Protein AF-0000000072265854 (afdb_homodimer)

Organism: Cereibacter sphaeroides (strain ATCC 17023 / DSM 158 / JCM 6121 / CCUG 31486 / LMG 2827 / NBRC 12203 / NCIMB 8253 / ATH 2.4.1.) (NCBI:txid272943)

Nearest PDB structures (foldseek):
  7tmg-assembly1_B  TM=9.069E-01  e=8.189E-15  Klebsiella pneumoniae subsp. pneumoniae HS11286
  7tmf-assembly1_A  TM=9.283E-01  e=2.228E-14  Klebsiella pneumoniae subsp. pneumoniae HS11286
  3bm1-assembly1_B  TM=9.092E-01  e=1.099E-14  Escherichia coli K-12
  3bm1-assembly1_A  TM=9.053E-01  e=1.475E-14  Escherichia coli K-12
  8dil-assembly2_C  TM=8.843E-01  e=2.087E-13  Salmonella enterica subsp. enterica serovar Typhimurium str. SL1344

Solvent-accessible surface area (backbone atoms only — not comparable to full-atom values): 19994 Å² total; per-residue (Å²): 128,67,64,56,35,64,72,39,36,50,50,46,64,61,56,70,70,28,58,52,92,47,36,38,81,66,55,76,50,71,79,66,38,46,64,27,54,47,23,13,62,54,45,77,51,82,86,71,63,66,30,46,38,36,36,37,38,33,50,56,21,19,61,59,48,17,51,48,35,44,54,50,24,61,75,67,64,51,56,67,67,61,29,49,52,44,18,44,64,29,62,61,41,61,29,33,40,34,38,31,30,38,63,58,94,52,97,84,48,59,59,67,61,35,48,21,29,31,19,23,26,50,45,32,32,44,51,25,35,39,22,59,20,32,24,27,23,85,42,68,64,69,54,54,71,33,64,68,48,34,37,77,69,67,63,48,55,90,78,37,47,61,68,29,36,35,30,42,15,27,63,73,63,83,64,75,89,68,95,70,77,59,55,71,84,40,43,44,80,35,58,95,129,66,64,56,36,65,70,41,36,50,49,46,64,62,57,68,69,29,59,52,90,46,35,37,82,67,54,77,50,71,77,67,39,46,64,25,54,48,22,13,63,53,45,76,50,82,87,70,65,65,30,47,39,39,37,38,37,32,50,56,21,19,62,60,49,16,51,48,35,43,53,49,24,58,77,66,65,51,55,70,68,62,29,49,52,42,18,42,64,30,62,61,41,62,29,32,39,33,37,32,27,38,62,57,94,52,96,82,48,58,58,68,59,35,49,23,29,32,19,23,26,52,45,33,33,44,51,26,35,39,22,58,19,32,24,27,21,83,42,68,64,70,54,55,71,34,66,68,50,34,37,76,70,67,64,46,55,91,77,38,47,59,67,30,36,35,30,40,14,29,64,72,62,83,64,74,90,68,93,68,76,60,57,69,84,38,44,45,80,36,60,95

Sequence (384 aa):
MPDPKPEVLDFLLSRRSRPAKTLALPVPDRAALAPILTAALRTPDHGKLEPWRLIVLEAGAMPRLAALADARAEALALDPDKSAKGRAQFAQSHLAVVVVARPEPSDKVPEIEQILSAGAVCLSLLNAAQAAGWGANWLTGWPAYDRGFLREGLGLAETEFVAGIVHIGSETVAPPERPRPDVASLTTWVSEMPDPKPEVLDFLLSRRSRPAKTLALPVPDRAALAPILTAALRTPDHGKLEPWRLIVLEAGAMPRLAALADARAEALALDPDKSAKGRAQFAQSHLAVVVVARPEPSDKVPEIEQILSAGAVCLSLLNAAQAAGWGANWLTGWPAYDRGFLREGLGLAETEFVAGIVHIGSETVAPPERPRPDVASLTTWVSE

Secondary structure (DSSP, 8-state):
-----HHHHHHHHT-----GGGEES----HHHHHHHHHHHH-S--GGG---EEEEEEEGGGHHHHHHHHHHHHHHTT--HHHHHHHHHHHHT-SEEEEEEE-PPP-SSS-HHHHHHHHHHHHHHHHHHHHHTT-EEEEE--GGGG-HHHIIIII---TT-EEEEEEEEEEE-SPPPP-PPP-TTTTEEEE--/-----HHHHHHHHT-----GGGEES----HHHHHHHHHHHH-S--GGG---EEEEEEEGGGHHHHHHHHHHHHHHTT--HHHHHHHHHHHHT-SEEEEEEE-----SSS-HHHHHHHHHHHHHHHHHHHHHTT-EEEEE--GGGG-HHHIIIII---TT-EEEEEEEEEEE-SPPPP-PPP-TTTTEEEE--

Foldseek 3Di:
DDDDDVVVVVLVVPDDAQDQLQFDDDFDDPVLCVVLLVQLQVFDDVPPPSQKDKDKDAQVLLQVLLVVLLVVCVVVVHDPVLSVVRSCSSVSFHIKMWIKGHFDDDPVDDSVRSLVRSVSSVVSSCSSLVVSPKHKHWDQGPLQVDPSSCCPRVNDDPRMGTSTIMGIHHGDDDDDDDDDDDVVVVDDDDDD/DDDDDVVVVVLVVPDDAQDLLQFDDDFDDPVLCVVLLVQLQVFDDVPPPSQKDKDKDAQVLLQVLLVVLLVVCVVVVPDPVLSCVRSCSSVSFHIKMWIKGHFDDDPVDDSVRSLVRSVSSVVSSCSSLVVSPKHKHWDQGVLQVDPSSCCPRVNDDPRMGTSTIMGIHHGRDDDDDDDDDDVVVVDDDDDD

Structure (mmCIF, N/CA/C/O backbone):
data_AF-0000000072265854-model_v1
#
loop_
_entity.id
_entity.type
_entity.pdbx_description
1 polymer 'Putative NAD(P)H nitroreductase'
#
loop_
_atom_site.group_PDB
_atom_site.id
_atom_site.type_symbol
_atom_site.label_atom_id
_atom_site.label_alt_id
_atom_site.label_comp_id
_atom_site.label_asym_id
_atom_site.label_entity_id
_atom_site.label_seq_id
_atom_site.pdbx_PDB_ins_code
_atom_site.Cartn_x
_atom_site.Cartn_y
_atom_site.Cartn_z
_atom_site.occupancy
_atom_site.B_iso_or_equiv
_atom_site.auth_seq_id
_atom_site.auth_comp_id
_atom_site.auth_asym_id
_atom_site.auth_atom_id
_atom_site.pdbx_PDB_model_num
ATOM 1 N N . MET A 1 1 ? 18.5 17.391 11.836 1 77.62 1 MET A N 1
ATOM 2 C CA . MET A 1 1 ? 18.594 17.406 10.383 1 77.62 1 MET A CA 1
ATOM 3 C C . MET A 1 1 ? 18.188 16.062 9.797 1 77.62 1 MET A C 1
ATOM 5 O O . MET A 1 1 ? 18.375 15.023 10.43 1 77.62 1 MET A O 1
ATOM 9 N N . PRO A 1 2 ? 17.469 16.156 8.539 1 86.5 2 PRO A N 1
ATOM 10 C CA . PRO A 1 2 ? 17.156 14.859 7.93 1 86.5 2 PRO A CA 1
ATOM 11 C C . PRO A 1 2 ? 18.391 13.992 7.707 1 86.5 2 PRO A C 1
ATOM 13 O O . PRO A 1 2 ? 19.484 14.516 7.52 1 86.5 2 PRO A O 1
ATOM 16 N N . ASP A 1 3 ? 18.281 12.742 7.969 1 89.81 3 ASP A N 1
ATOM 17 C CA . ASP A 1 3 ? 19.312 11.75 7.688 1 89.81 3 ASP A CA 1
ATOM 18 C C . ASP A 1 3 ? 18.906 10.852 6.52 1 89.81 3 ASP A C 1
ATOM 20 O O . ASP A 1 3 ? 18.469 9.719 6.723 1 89.81 3 ASP A O 1
ATOM 24 N N . PRO A 1 4 ? 19.141 11.398 5.293 1 95.62 4 PRO A N 1
ATOM 25 C CA . PRO A 1 4 ? 18.641 10.711 4.098 1 95.62 4 PRO A CA 1
ATOM 26 C C . PRO A 1 4 ? 19.375 9.398 3.828 1 95.62 4 PRO A C 1
ATOM 28 O O . PRO A 1 4 ? 20.531 9.234 4.242 1 95.62 4 PRO A O 1
ATOM 31 N N . LYS A 1 5 ? 18.672 8.461 3.309 1 97.44 5 LYS A N 1
ATOM 32 C CA . LYS A 1 5 ? 19.188 7.227 2.723 1 97.44 5 LYS A CA 1
ATOM 33 C C . LYS A 1 5 ? 19.016 7.23 1.205 1 97.44 5 LYS A C 1
ATOM 35 O O . LYS A 1 5 ? 18.141 6.555 0.669 1 97.44 5 LYS A O 1
ATOM 40 N N . PRO A 1 6 ? 19.953 7.859 0.488 1 97.25 6 PRO A N 1
ATOM 41 C CA . PRO A 1 6 ? 19.766 8.094 -0.947 1 97.25 6 PRO A CA 1
ATOM 42 C C . PRO A 1 6 ? 19.609 6.797 -1.737 1 97.25 6 PRO A C 1
ATOM 44 O O . PRO A 1 6 ? 18.891 6.766 -2.74 1 97.25 6 PRO A O 1
ATOM 47 N N . GLU A 1 7 ? 20.297 5.719 -1.229 1 97.31 7 GLU A N 1
ATOM 48 C CA . GLU A 1 7 ? 20.172 4.441 -1.926 1 97.31 7 GLU A CA 1
ATOM 49 C C . GLU A 1 7 ? 18.734 3.922 -1.866 1 97.31 7 GLU A C 1
ATOM 51 O O . GLU A 1 7 ? 18.25 3.305 -2.818 1 97.31 7 GLU A O 1
ATOM 56 N N . VAL A 1 8 ? 18.078 4.172 -0.732 1 98.44 8 VAL A N 1
ATOM 57 C CA . VAL A 1 8 ? 16.688 3.729 -0.563 1 98.44 8 VAL A CA 1
ATOM 58 C C . VAL A 1 8 ? 15.766 4.578 -1.429 1 98.44 8 VAL A C 1
ATOM 60 O O . VAL A 1 8 ? 14.906 4.051 -2.131 1 98.44 8 VAL A O 1
ATOM 63 N N . LEU A 1 9 ? 15.961 5.879 -1.405 1 98.44 9 LEU A N 1
ATOM 64 C CA . LEU A 1 9 ? 15.117 6.758 -2.213 1 98.44 9 LEU A CA 1
ATOM 65 C C . LEU A 1 9 ? 15.297 6.465 -3.699 1 98.44 9 LEU A C 1
ATOM 67 O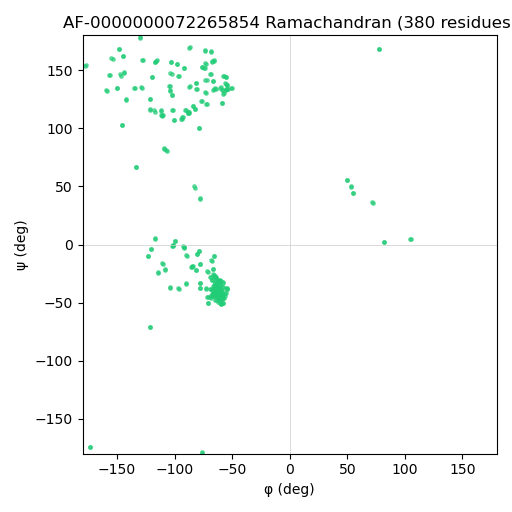 O . LEU A 1 9 ? 14.32 6.441 -4.453 1 98.44 9 LEU A O 1
ATOM 71 N N . ASP A 1 10 ? 16.531 6.191 -4.121 1 98 10 ASP A N 1
ATOM 72 C CA . ASP A 1 10 ? 16.797 5.84 -5.512 1 98 10 ASP A CA 1
ATOM 73 C C . ASP A 1 10 ? 16.078 4.555 -5.906 1 98 10 ASP A C 1
ATOM 75 O O . ASP A 1 10 ? 15.531 4.461 -7.008 1 98 10 ASP A O 1
ATOM 79 N N . PHE A 1 11 ? 16.125 3.631 -5.008 1 98.19 11 PHE A N 1
ATOM 80 C CA . PHE A 1 11 ? 15.414 2.375 -5.223 1 98.19 11 PHE A CA 1
ATOM 81 C C . PHE A 1 11 ? 13.922 2.623 -5.43 1 98.19 11 PHE A C 1
ATOM 83 O O . PHE A 1 11 ? 13.328 2.102 -6.375 1 98.19 11 PHE A O 1
ATOM 90 N N . LEU A 1 12 ? 13.289 3.477 -4.574 1 98.31 12 LEU A N 1
ATOM 91 C CA . LEU A 1 12 ? 11.859 3.764 -4.648 1 98.31 12 LEU A CA 1
ATOM 92 C C . LEU A 1 12 ? 11.523 4.531 -5.922 1 98.31 12 LEU A C 1
ATOM 94 O O . LEU A 1 12 ? 10.461 4.324 -6.516 1 98.31 12 LEU A O 1
ATOM 98 N N . LEU A 1 13 ? 12.43 5.324 -6.41 1 97.62 13 LEU A N 1
ATOM 99 C CA . LEU A 1 13 ? 12.234 6.156 -7.594 1 97.62 13 LEU A CA 1
ATOM 100 C C . LEU A 1 13 ? 12.422 5.336 -8.867 1 97.62 13 LEU A C 1
ATOM 102 O O . LEU A 1 13 ? 12.062 5.789 -9.961 1 97.62 13 LEU A O 1
ATOM 106 N N . SER A 1 14 ? 12.891 4.098 -8.695 1 94.81 14 SER A N 1
ATOM 107 C CA . SER A 1 14 ? 13.156 3.275 -9.875 1 94.81 14 SER A CA 1
ATOM 108 C C . SER A 1 14 ? 12.273 2.033 -9.891 1 94.81 14 SER A C 1
ATOM 110 O O . SER A 1 14 ? 12.445 1.15 -10.734 1 94.81 14 SER A O 1
ATOM 112 N N . ARG A 1 15 ? 11.414 1.959 -9.008 1 91.62 15 ARG A N 1
ATOM 113 C CA . ARG A 1 15 ? 10.555 0.784 -8.891 1 91.62 15 ARG A CA 1
ATOM 114 C C . ARG A 1 15 ? 9.766 0.554 -10.172 1 91.62 15 ARG A C 1
ATOM 116 O O . ARG A 1 15 ? 9.195 1.492 -10.734 1 91.62 15 ARG A O 1
ATOM 123 N N . ARG A 1 16 ? 9.797 -0.679 -10.586 1 93.31 16 ARG A N 1
ATOM 124 C CA . ARG A 1 16 ? 9 -1.15 -11.711 1 93.31 16 ARG A CA 1
ATOM 125 C C . ARG A 1 16 ? 8.586 -2.604 -11.516 1 93.31 16 ARG A C 1
ATOM 127 O O . ARG A 1 16 ? 9.352 -3.41 -10.984 1 93.31 16 ARG A O 1
ATOM 134 N N . SER A 1 17 ? 7.379 -2.848 -12.039 1 95.94 17 SER A N 1
ATOM 135 C CA . SER A 1 17 ? 6.953 -4.242 -12.039 1 95.94 17 SER A CA 1
ATOM 136 C C . SER A 1 17 ? 7.82 -5.086 -12.969 1 95.94 17 SER A C 1
ATOM 138 O O . SER A 1 17 ? 8.18 -4.641 -14.062 1 95.94 17 SER A O 1
ATOM 140 N N . ARG A 1 18 ? 8.227 -6.195 -12.461 1 95.94 18 ARG A N 1
ATOM 141 C CA . ARG A 1 18 ? 8.828 -7.211 -13.32 1 95.94 18 ARG A CA 1
ATOM 142 C C . ARG A 1 18 ? 7.785 -8.219 -13.789 1 95.94 18 ARG A C 1
ATOM 144 O O . ARG A 1 18 ? 7.352 -9.078 -13.016 1 95.94 18 ARG A O 1
ATOM 151 N N . PRO A 1 19 ? 7.422 -8.164 -15.039 1 95.81 19 PRO A N 1
ATOM 152 C CA . PRO A 1 19 ? 6.301 -8.984 -15.5 1 95.81 19 PRO A CA 1
ATOM 153 C C . PRO A 1 19 ? 6.48 -10.469 -15.172 1 95.81 19 PRO A C 1
ATOM 155 O O . PRO A 1 19 ? 7.555 -11.031 -15.406 1 95.81 19 PRO A O 1
ATOM 158 N N . ALA A 1 20 ? 5.414 -11.039 -14.648 1 96.56 20 ALA A N 1
ATOM 159 C CA . ALA A 1 20 ? 5.441 -12.414 -14.156 1 96.56 20 ALA A CA 1
ATOM 160 C C . ALA A 1 20 ? 5.934 -13.367 -15.242 1 96.56 20 ALA A C 1
ATOM 162 O O . ALA A 1 20 ? 6.684 -14.305 -14.953 1 96.56 20 ALA A O 1
ATOM 163 N N . LYS A 1 21 ? 5.547 -13.109 -16.469 1 94.94 21 LYS A N 1
ATOM 164 C CA . LYS A 1 21 ? 5.871 -14.008 -17.578 1 94.94 21 LYS A CA 1
ATOM 165 C C . LYS A 1 21 ? 7.367 -14.008 -17.859 1 94.94 21 LYS A C 1
ATOM 167 O O . LYS A 1 21 ? 7.863 -14.867 -18.594 1 94.94 21 LYS A O 1
ATOM 172 N N . THR A 1 22 ? 8.117 -13.047 -17.328 1 95.94 22 THR A N 1
ATOM 173 C CA . THR A 1 22 ? 9.547 -12.938 -17.562 1 95.94 22 THR A CA 1
ATOM 174 C C . THR A 1 22 ? 10.336 -13.469 -16.375 1 95.94 22 THR A C 1
ATOM 176 O O . THR A 1 22 ? 11.562 -13.414 -16.359 1 95.94 22 THR A O 1
ATOM 179 N N . LEU A 1 23 ? 9.672 -13.93 -15.344 1 97.31 23 LEU A N 1
ATOM 180 C CA . LEU A 1 23 ? 10.344 -14.445 -14.156 1 97.31 23 LEU A CA 1
ATOM 181 C C . LEU A 1 23 ? 10.664 -15.93 -14.312 1 97.31 23 LEU A C 1
ATOM 183 O O . LEU A 1 23 ? 9.859 -16.688 -14.844 1 97.31 23 LEU A O 1
ATOM 187 N N . ALA A 1 24 ? 11.828 -16.266 -13.938 1 97.12 24 ALA A N 1
ATOM 188 C CA . ALA A 1 24 ? 12.32 -17.625 -14.117 1 97.12 24 ALA A CA 1
ATOM 189 C C . ALA A 1 24 ? 12.906 -18.172 -12.82 1 97.12 24 ALA A C 1
ATOM 191 O O . ALA A 1 24 ? 12.844 -17.516 -11.781 1 97.12 24 ALA A O 1
ATOM 192 N N . LEU A 1 25 ? 13.328 -19.422 -12.93 1 97.31 25 LEU A N 1
ATOM 193 C CA . LEU A 1 25 ? 14.086 -20.047 -11.844 1 97.31 25 LEU A CA 1
ATOM 194 C C . LEU A 1 25 ? 15.5 -19.469 -11.773 1 97.31 25 LEU A C 1
ATOM 196 O O . LEU A 1 25 ? 16.031 -19 -12.789 1 97.31 25 LEU A O 1
ATOM 200 N N . PRO A 1 26 ? 16.156 -19.516 -10.609 1 97.81 26 PRO A N 1
ATOM 201 C CA . PRO A 1 26 ? 15.625 -19.969 -9.328 1 97.81 26 PRO A CA 1
ATOM 202 C C . PRO A 1 26 ? 14.664 -18.969 -8.695 1 97.81 26 PRO A C 1
ATOM 204 O O . PRO A 1 26 ? 14.547 -17.828 -9.188 1 97.81 26 PRO A O 1
ATOM 207 N N . VAL A 1 27 ? 13.945 -19.375 -7.703 1 98.5 27 VAL A N 1
ATOM 208 C CA . VAL A 1 27 ? 13.125 -18.547 -6.828 1 98.5 27 VAL A CA 1
ATOM 209 C C . VAL A 1 27 ? 13.672 -18.609 -5.402 1 98.5 27 VAL A C 1
ATOM 211 O O . VAL A 1 27 ? 14.477 -19.484 -5.074 1 98.5 27 VAL A O 1
ATOM 214 N N . PRO A 1 28 ? 13.336 -17.609 -4.637 1 98.56 28 PRO A N 1
ATOM 215 C CA . PRO A 1 28 ? 13.82 -17.719 -3.258 1 98.56 28 PRO A CA 1
ATOM 216 C C . PRO A 1 28 ? 13.289 -18.969 -2.547 1 98.56 28 PRO A C 1
ATOM 218 O O . PRO A 1 28 ? 12.109 -19.312 -2.689 1 98.56 28 PRO A O 1
ATOM 221 N N . ASP A 1 29 ? 14.211 -19.625 -1.853 1 98 29 ASP A N 1
ATOM 222 C CA . ASP A 1 29 ? 13.742 -20.672 -0.954 1 98 29 ASP A CA 1
ATOM 223 C C . ASP A 1 29 ? 13.133 -20.094 0.317 1 98 29 ASP A C 1
ATOM 225 O O . ASP A 1 29 ? 13.039 -18.859 0.454 1 98 29 ASP A O 1
ATOM 229 N N . ARG A 1 30 ? 12.703 -20.953 1.195 1 98.31 30 ARG A N 1
ATOM 230 C CA . ARG A 1 30 ? 11.969 -20.484 2.365 1 98.31 30 ARG A CA 1
ATOM 231 C C . ARG A 1 30 ? 12.836 -19.578 3.23 1 98.31 30 ARG A C 1
ATOM 233 O O . ARG A 1 30 ? 12.359 -18.594 3.785 1 98.31 30 ARG A O 1
ATOM 240 N N . ALA A 1 31 ? 14.062 -19.922 3.396 1 98.12 31 ALA A N 1
ATOM 241 C CA . ALA A 1 31 ? 14.977 -19.094 4.191 1 98.12 31 ALA A CA 1
ATOM 242 C C . ALA A 1 31 ? 15.141 -17.703 3.588 1 98.12 31 ALA A C 1
ATOM 244 O O . ALA A 1 31 ? 15.164 -16.703 4.312 1 98.12 31 ALA A O 1
ATOM 245 N N . ALA A 1 32 ? 15.32 -17.625 2.264 1 98.12 32 ALA A N 1
ATOM 246 C CA . ALA A 1 32 ? 15.469 -16.359 1.563 1 98.12 32 ALA A CA 1
ATOM 247 C C . ALA A 1 32 ? 14.156 -15.57 1.576 1 98.12 32 ALA A C 1
ATOM 249 O O . ALA A 1 32 ? 14.172 -14.336 1.562 1 98.12 32 ALA A O 1
ATOM 250 N N . LEU A 1 33 ? 13.023 -16.281 1.646 1 98.75 33 LEU A N 1
ATOM 251 C CA . LEU A 1 33 ? 11.719 -15.641 1.59 1 98.75 33 LEU A CA 1
ATOM 252 C C . LEU A 1 33 ? 11.328 -15.07 2.949 1 98.75 33 LEU A C 1
ATOM 254 O O . LEU A 1 33 ? 10.555 -14.117 3.027 1 98.75 33 LEU A O 1
ATOM 258 N N . ALA A 1 34 ? 11.898 -15.555 3.992 1 98.56 34 ALA A N 1
ATOM 259 C CA . ALA A 1 34 ? 11.5 -15.211 5.355 1 98.56 34 ALA A CA 1
ATOM 260 C C . ALA A 1 34 ? 11.641 -13.719 5.609 1 98.56 34 ALA A C 1
ATOM 262 O O . ALA A 1 34 ? 10.695 -13.062 6.055 1 98.56 34 ALA A O 1
ATOM 263 N N . PRO A 1 35 ? 12.844 -13.094 5.297 1 98.56 35 PRO A N 1
ATOM 264 C CA . PRO A 1 35 ? 12.945 -11.656 5.535 1 98.56 35 PRO A CA 1
ATOM 265 C C . PRO A 1 35 ? 12.031 -10.836 4.629 1 98.56 35 PRO A C 1
ATOM 267 O O . PRO A 1 35 ? 11.594 -9.75 5.008 1 98.56 35 PRO A O 1
ATOM 270 N N . ILE A 1 36 ? 11.695 -11.367 3.479 1 98.88 36 ILE A N 1
ATOM 271 C CA . ILE A 1 36 ? 10.797 -10.688 2.547 1 98.88 36 ILE A CA 1
ATOM 272 C C . ILE A 1 36 ? 9.383 -10.648 3.125 1 98.88 36 ILE A C 1
ATOM 274 O O . ILE A 1 36 ? 8.742 -9.602 3.143 1 98.88 36 ILE A O 1
ATOM 278 N N . LEU A 1 37 ? 8.93 -11.797 3.66 1 98.94 37 LEU A N 1
ATOM 279 C CA . LEU A 1 37 ? 7.609 -11.867 4.281 1 98.94 37 LEU A CA 1
ATOM 280 C C . LEU A 1 37 ? 7.555 -10.992 5.531 1 98.94 37 LEU A C 1
ATOM 282 O O . LEU A 1 37 ? 6.535 -10.352 5.801 1 98.94 37 LEU A O 1
ATOM 286 N N . THR A 1 38 ? 8.633 -10.977 6.27 1 98.75 38 THR A N 1
ATOM 287 C CA . THR A 1 38 ? 8.711 -10.148 7.469 1 98.75 38 THR A CA 1
ATOM 288 C C . THR A 1 38 ? 8.562 -8.672 7.113 1 98.75 38 THR A C 1
ATOM 290 O O . THR A 1 38 ? 7.781 -7.949 7.742 1 98.75 38 THR A O 1
ATOM 293 N N . ALA A 1 39 ? 9.297 -8.211 6.098 1 98.69 39 ALA A N 1
ATOM 294 C CA . ALA A 1 39 ? 9.203 -6.82 5.652 1 98.69 39 ALA A CA 1
ATOM 295 C C . ALA A 1 39 ? 7.793 -6.492 5.164 1 98.69 39 ALA A C 1
ATOM 297 O O . ALA A 1 39 ? 7.277 -5.402 5.422 1 98.69 39 ALA A O 1
ATOM 298 N N . ALA A 1 40 ? 7.18 -7.434 4.512 1 98.75 40 ALA A N 1
ATOM 299 C CA . ALA A 1 40 ? 5.84 -7.234 3.963 1 98.75 40 ALA A CA 1
ATOM 300 C C . ALA A 1 40 ? 4.832 -6.934 5.07 1 98.75 40 ALA A C 1
ATOM 302 O O . ALA A 1 40 ? 3.994 -6.043 4.926 1 98.75 40 ALA A O 1
ATOM 303 N N . LEU A 1 41 ? 4.988 -7.645 6.184 1 98.31 41 LEU A N 1
ATOM 304 C CA . LEU A 1 41 ? 3.982 -7.547 7.238 1 98.31 41 LEU A CA 1
ATOM 305 C C . LEU A 1 41 ? 4.352 -6.457 8.242 1 98.31 41 LEU A C 1
ATOM 307 O O . LEU A 1 41 ? 3.607 -6.203 9.188 1 98.31 41 LEU A O 1
ATOM 311 N N . ARG A 1 42 ? 5.52 -5.848 8 1 97.06 42 ARG A N 1
ATOM 312 C CA . ARG A 1 42 ? 5.844 -4.641 8.758 1 97.06 42 ARG A CA 1
ATOM 313 C C . ARG A 1 42 ? 5.199 -3.412 8.125 1 97.06 42 ARG A C 1
ATOM 315 O O . ARG A 1 42 ? 5.867 -2.402 7.895 1 97.06 42 ARG A O 1
ATOM 322 N N . THR A 1 43 ? 3.926 -3.51 7.863 1 97.5 43 THR A N 1
ATOM 323 C CA . THR A 1 43 ? 3.1 -2.502 7.203 1 97.5 43 THR A CA 1
ATOM 324 C C . THR A 1 43 ? 2.227 -1.771 8.219 1 97.5 43 THR A C 1
ATOM 326 O O . THR A 1 43 ? 1.86 -2.338 9.25 1 97.5 43 THR A O 1
ATOM 329 N N . PRO A 1 44 ? 1.955 -0.445 7.949 1 97.25 44 PRO A N 1
ATOM 330 C CA . PRO A 1 44 ? 1.028 0.251 8.844 1 97.25 44 PRO A CA 1
ATOM 331 C C . PRO A 1 44 ? -0.317 -0.462 8.969 1 97.25 44 PRO A C 1
ATOM 333 O O . PRO A 1 44 ? -0.873 -0.922 7.973 1 97.25 44 PRO A O 1
ATOM 336 N N . ASP A 1 45 ? -0.736 -0.574 10.195 1 96.44 45 ASP A N 1
ATOM 337 C CA . ASP A 1 45 ? -1.965 -1.267 10.57 1 96.44 45 ASP A CA 1
ATOM 338 C C . ASP A 1 45 ? -2.629 -0.594 11.766 1 96.44 45 ASP A C 1
ATOM 340 O O . ASP A 1 45 ? -2.23 -0.821 12.914 1 96.44 45 ASP A O 1
ATOM 344 N N . HIS A 1 46 ? -3.689 0.168 11.414 1 96.31 46 HIS A N 1
ATOM 345 C CA . HIS A 1 46 ? -4.418 0.856 12.469 1 96.31 46 HIS A CA 1
ATOM 346 C C . HIS A 1 46 ? -4.977 -0.134 13.492 1 96.31 46 HIS A C 1
ATOM 348 O O . HIS A 1 46 ? -5.66 -1.09 13.117 1 96.31 46 HIS A O 1
ATOM 354 N N . GLY A 1 47 ? -4.57 0.049 14.766 1 95 47 GLY A N 1
ATOM 355 C CA . GLY A 1 47 ? -5.102 -0.773 15.844 1 95 47 GLY A CA 1
ATOM 356 C C . GLY A 1 47 ? -4.418 -2.123 15.953 1 95 47 GLY A C 1
ATOM 357 O O . GLY A 1 47 ? -4.828 -2.971 16.75 1 95 47 GLY A O 1
ATOM 358 N N . LYS A 1 48 ? -3.422 -2.408 15.133 1 94.81 48 LYS A N 1
ATOM 359 C CA . LYS A 1 48 ? -2.688 -3.67 15.133 1 94.81 48 LYS A CA 1
ATOM 360 C C . LYS A 1 48 ? -3.637 -4.859 15.031 1 94.81 48 LYS A C 1
ATOM 362 O O . LYS A 1 48 ? -3.566 -5.789 15.836 1 94.81 48 LYS A O 1
ATOM 367 N N . LEU A 1 49 ? -4.531 -4.781 14.055 1 97.38 49 LEU A N 1
ATOM 368 C CA . LEU A 1 49 ? -5.559 -5.801 13.883 1 97.38 49 LEU A CA 1
ATOM 369 C C . LEU A 1 49 ? -5.027 -6.973 13.062 1 97.38 49 LEU A C 1
ATOM 371 O O . LEU A 1 49 ? -5.629 -8.047 13.039 1 97.38 49 LEU A O 1
ATOM 375 N N . GLU A 1 50 ? -3.941 -6.727 12.359 1 97.94 50 GLU A N 1
ATOM 376 C CA . GLU A 1 50 ? -3.383 -7.703 11.43 1 97.94 50 GLU A CA 1
ATOM 377 C C . GLU A 1 50 ? -4.457 -8.25 10.492 1 97.94 50 GLU A C 1
ATOM 379 O O . GLU A 1 50 ? -4.625 -9.461 10.367 1 97.94 50 GLU A O 1
ATOM 384 N N . PRO A 1 51 ? -5.156 -7.262 9.766 1 98.69 51 PRO A N 1
ATOM 385 C CA . PRO A 1 51 ? -6.297 -7.66 8.938 1 98.69 51 PRO A CA 1
ATOM 386 C C . PRO A 1 51 ? -5.871 -8.297 7.613 1 98.69 51 PRO A C 1
ATOM 388 O O . PRO A 1 51 ? -6.453 -8 6.566 1 98.69 51 PRO A O 1
ATOM 391 N N . TRP A 1 52 ? -4.906 -9.055 7.594 1 98.81 52 TRP A N 1
ATOM 392 C CA . TRP A 1 52 ? -4.363 -9.734 6.418 1 98.81 52 TRP A CA 1
ATOM 393 C C . TRP A 1 52 ? -3.646 -11.016 6.812 1 98.81 52 TRP A C 1
ATOM 395 O O . TRP A 1 52 ? -3.293 -11.211 7.98 1 98.81 52 TRP A O 1
ATOM 405 N N . ARG A 1 53 ? -3.488 -11.859 5.895 1 98.88 53 ARG A N 1
ATOM 406 C CA . ARG A 1 53 ? -2.615 -13.031 5.988 1 98.88 53 ARG A CA 1
ATOM 407 C C . ARG A 1 53 ? -2.033 -13.391 4.625 1 98.88 53 ARG A C 1
ATOM 409 O O . ARG A 1 53 ? -2.461 -12.852 3.6 1 98.88 53 ARG A O 1
ATOM 416 N N . LEU A 1 54 ? -1.033 -14.305 4.676 1 98.94 54 LEU A N 1
ATOM 417 C CA . LEU A 1 54 ? -0.318 -14.664 3.455 1 98.94 54 LEU A CA 1
ATOM 418 C C . LEU A 1 54 ? -0.471 -16.156 3.152 1 98.94 54 LEU A C 1
ATOM 420 O O . LEU A 1 54 ? -0.533 -16.969 4.07 1 98.94 54 LEU A O 1
ATOM 424 N N . ILE A 1 55 ? -0.555 -16.438 1.902 1 99 55 ILE A N 1
ATOM 425 C CA . ILE A 1 55 ? -0.445 -17.812 1.409 1 99 55 ILE A CA 1
ATOM 426 C C . ILE A 1 55 ? 0.715 -17.906 0.421 1 99 55 ILE A C 1
ATOM 428 O O . ILE A 1 55 ? 0.711 -17.25 -0.62 1 99 55 ILE A O 1
ATOM 432 N N . VAL A 1 56 ? 1.704 -18.688 0.762 1 98.94 56 VAL A N 1
ATOM 433 C CA . VAL A 1 56 ? 2.82 -18.922 -0.148 1 98.94 56 VAL A CA 1
ATOM 434 C C . VAL A 1 56 ? 2.535 -20.141 -1.015 1 98.94 56 VAL A C 1
ATOM 436 O O . VAL A 1 56 ? 2.387 -21.25 -0.501 1 98.94 56 VAL A O 1
ATOM 439 N N . LEU A 1 57 ? 2.424 -19.875 -2.307 1 98.94 57 LEU A N 1
ATOM 440 C CA . LEU A 1 57 ? 2.236 -20.938 -3.287 1 98.94 57 LEU A CA 1
ATOM 441 C C . LEU A 1 57 ? 3.574 -21.406 -3.857 1 98.94 57 LEU A C 1
ATOM 443 O O . LEU A 1 57 ? 4.211 -20.672 -4.617 1 98.94 57 LEU A O 1
ATOM 447 N N . GLU A 1 58 ? 3.963 -22.594 -3.496 1 98.56 58 GLU A N 1
ATOM 448 C CA . GLU A 1 58 ? 5.184 -23.172 -4.047 1 98.56 58 GLU A CA 1
ATOM 449 C C . GLU A 1 58 ? 4.902 -23.891 -5.363 1 98.56 58 GLU A C 1
ATOM 451 O O . GLU A 1 58 ? 3.746 -24.062 -5.758 1 98.56 58 GLU A O 1
ATOM 456 N N . ALA A 1 59 ? 5.953 -24.266 -6.039 1 97.56 59 ALA A N 1
ATOM 457 C CA . ALA A 1 59 ? 5.863 -24.828 -7.387 1 97.56 59 ALA A CA 1
ATOM 458 C C . ALA A 1 59 ? 4.914 -26.016 -7.426 1 97.56 59 ALA A C 1
ATOM 460 O O . ALA A 1 59 ? 4.195 -26.219 -8.406 1 97.56 59 ALA A O 1
ATOM 461 N N . GLY A 1 60 ? 4.898 -26.812 -6.457 1 98.06 60 GLY A N 1
ATOM 462 C CA . GLY A 1 60 ? 4.09 -28.031 -6.422 1 98.06 60 GLY A CA 1
ATOM 463 C C . GLY A 1 60 ? 2.6 -27.75 -6.391 1 98.06 60 GLY A C 1
ATOM 464 O O . GLY A 1 60 ? 1.793 -28.609 -6.73 1 98.06 60 GLY A O 1
ATOM 465 N N . ALA A 1 61 ? 2.172 -26.562 -5.973 1 98.44 61 ALA A N 1
ATOM 466 C CA . ALA A 1 61 ? 0.76 -26.203 -5.871 1 98.44 61 ALA A CA 1
ATOM 467 C C . ALA A 1 61 ? 0.222 -25.703 -7.211 1 98.44 61 ALA A C 1
ATOM 469 O O . ALA A 1 61 ? -0.991 -25.688 -7.43 1 98.44 61 ALA A O 1
ATOM 470 N N . MET A 1 62 ? 1.112 -25.312 -8.055 1 98.5 62 MET A N 1
ATOM 471 C CA . MET A 1 62 ? 0.743 -24.516 -9.219 1 98.5 62 MET A CA 1
ATOM 472 C C . MET A 1 62 ? -0.078 -25.328 -10.203 1 98.5 62 MET A C 1
ATOM 474 O O . MET A 1 62 ? -1.095 -24.859 -10.719 1 98.5 62 MET A O 1
ATOM 478 N N . PRO A 1 63 ? 0.283 -26.609 -10.5 1 98.25 63 PRO A N 1
ATOM 479 C CA . PRO A 1 63 ? -0.528 -27.406 -11.438 1 98.25 63 PRO A CA 1
ATOM 480 C C . PRO A 1 63 ? -1.971 -27.578 -10.961 1 98.25 63 PRO A C 1
ATOM 482 O O . PRO A 1 63 ? -2.9 -27.484 -11.773 1 98.25 63 PRO A O 1
ATOM 485 N N . ARG A 1 64 ? -2.133 -27.812 -9.68 1 98.31 64 ARG A N 1
ATOM 486 C CA . ARG A 1 64 ? -3.477 -27.953 -9.133 1 98.31 64 ARG A CA 1
ATOM 487 C C . ARG A 1 64 ? -4.285 -26.672 -9.312 1 98.31 64 ARG A C 1
ATOM 489 O O . ARG A 1 64 ? -5.461 -26.719 -9.68 1 98.31 64 ARG A O 1
ATOM 496 N N . LEU A 1 65 ? -3.693 -25.547 -9.016 1 98.75 65 LEU A N 1
ATOM 497 C CA . LEU A 1 65 ? -4.383 -24.266 -9.125 1 98.75 65 LEU A CA 1
ATOM 498 C C . LEU A 1 65 ? -4.691 -23.938 -10.578 1 98.75 65 LEU A C 1
ATOM 500 O O . LEU A 1 65 ? -5.754 -23.391 -10.883 1 98.75 65 LEU A O 1
ATOM 504 N N . ALA A 1 66 ? -3.756 -24.25 -11.453 1 98.69 66 ALA A N 1
ATOM 505 C CA . ALA A 1 66 ? -4 -24.062 -12.883 1 98.69 66 ALA A CA 1
ATOM 506 C C . ALA A 1 66 ? -5.191 -24.891 -13.344 1 98.69 66 ALA A C 1
ATOM 508 O O . ALA A 1 66 ? -6.062 -24.391 -14.062 1 98.69 66 ALA A O 1
ATOM 509 N N . ALA A 1 67 ? -5.223 -26.109 -12.969 1 98.69 67 ALA A N 1
ATOM 510 C CA . ALA A 1 67 ? -6.324 -27 -13.336 1 98.69 67 ALA A CA 1
ATOM 511 C C . ALA A 1 67 ? -7.648 -26.484 -12.773 1 98.69 67 ALA A C 1
ATOM 513 O O . ALA A 1 67 ? -8.68 -26.547 -13.445 1 98.69 67 ALA A O 1
ATOM 514 N N . LEU A 1 68 ? -7.613 -26.047 -11.562 1 98.81 68 LEU A N 1
ATOM 515 C CA . LEU A 1 68 ? -8.82 -25.484 -10.953 1 98.81 68 LEU A CA 1
ATOM 516 C C . LEU A 1 68 ? -9.297 -24.25 -11.711 1 98.81 68 LEU A C 1
ATOM 518 O O . LEU A 1 68 ? -10.5 -24.062 -11.883 1 98.81 68 LEU A O 1
ATOM 522 N N . ALA A 1 69 ? -8.352 -23.391 -12.078 1 98.75 69 ALA A N 1
ATOM 523 C CA . ALA A 1 69 ? -8.719 -22.234 -12.883 1 98.75 69 ALA A CA 1
ATOM 524 C C . ALA A 1 69 ? -9.438 -22.656 -14.164 1 98.75 69 ALA A C 1
ATOM 526 O O . ALA A 1 69 ? -10.445 -22.047 -14.547 1 98.75 69 ALA A O 1
ATOM 527 N N . ASP A 1 70 ? -8.945 -23.703 -14.781 1 98.5 70 ASP A N 1
ATOM 528 C CA . ASP A 1 70 ? -9.586 -24.219 -15.984 1 98.5 70 ASP A CA 1
ATOM 529 C C . ASP A 1 70 ? -11.016 -24.688 -15.688 1 98.5 70 ASP A C 1
ATOM 531 O O . ASP A 1 70 ? -11.945 -24.344 -16.422 1 98.5 70 ASP A O 1
ATOM 535 N N . ALA A 1 71 ? -11.125 -25.453 -14.68 1 98.75 71 ALA A N 1
ATOM 536 C CA . ALA A 1 71 ? -12.43 -25.984 -14.32 1 98.75 71 ALA A CA 1
ATOM 537 C C . ALA A 1 71 ? -13.422 -24.875 -14.023 1 98.75 71 ALA A C 1
ATOM 539 O O . ALA A 1 71 ? -14.578 -24.922 -14.445 1 98.75 71 ALA A O 1
ATOM 540 N N . ARG A 1 72 ? -12.945 -23.875 -13.266 1 98.69 72 ARG A N 1
ATOM 541 C CA . ARG A 1 72 ? -13.812 -22.75 -12.93 1 98.69 72 ARG A CA 1
ATOM 542 C C . ARG A 1 72 ? -14.18 -21.938 -14.172 1 98.69 72 ARG A C 1
ATOM 544 O O . ARG A 1 72 ? -15.312 -21.484 -14.305 1 98.69 72 ARG A O 1
ATOM 551 N N . ALA A 1 73 ? -13.227 -21.719 -15.047 1 98.75 73 ALA A N 1
ATOM 552 C CA . ALA A 1 73 ? -13.5 -21 -16.281 1 98.75 73 ALA A CA 1
ATOM 553 C C . ALA A 1 73 ? -14.586 -21.703 -17.094 1 98.75 73 ALA A C 1
ATOM 555 O O . ALA A 1 73 ? -15.453 -21.047 -17.672 1 98.75 73 ALA A O 1
ATOM 556 N N . GLU A 1 74 ? -14.477 -22.984 -17.172 1 98.44 74 GLU A N 1
ATOM 557 C CA . GLU A 1 74 ? -15.492 -23.766 -17.875 1 98.44 74 GLU A CA 1
ATOM 558 C C . GLU A 1 74 ? -16.859 -23.609 -17.234 1 98.44 74 GLU A C 1
ATOM 560 O O . GLU A 1 74 ? -17.859 -23.375 -17.922 1 98.44 74 GLU A O 1
ATOM 565 N N . ALA A 1 75 ? -16.891 -23.703 -15.938 1 98.38 75 ALA A N 1
ATOM 566 C CA . ALA A 1 75 ? -18.141 -23.594 -15.188 1 98.38 75 ALA A CA 1
ATOM 567 C C . ALA A 1 75 ? -18.766 -22.203 -15.383 1 98.38 75 ALA A C 1
ATOM 569 O O . ALA A 1 75 ? -19.984 -22.078 -15.406 1 98.38 75 ALA A O 1
ATOM 570 N N . LEU A 1 76 ? -17.922 -21.203 -15.562 1 98.12 76 LEU A N 1
ATOM 571 C CA . LEU A 1 76 ? -18.391 -19.828 -15.688 1 98.12 76 LEU A CA 1
ATOM 572 C C . LEU A 1 76 ? -18.594 -19.469 -17.156 1 98.12 76 LEU A C 1
ATOM 574 O O . LEU A 1 76 ? -19.016 -18.344 -17.469 1 98.12 76 LEU A O 1
ATOM 578 N N . ALA A 1 77 ? -18.312 -20.359 -18.047 1 98.38 77 ALA A N 1
ATOM 579 C CA . ALA A 1 77 ? -18.453 -20.156 -19.484 1 98.38 77 ALA A CA 1
ATOM 580 C C . ALA A 1 77 ? -17.688 -18.938 -19.953 1 98.38 77 ALA A C 1
ATOM 582 O O . ALA A 1 77 ? -18.203 -18.109 -20.703 1 98.38 77 ALA A O 1
ATOM 583 N N . LEU A 1 78 ? -16.484 -18.844 -19.453 1 97.94 78 LEU A N 1
ATOM 584 C CA . LEU A 1 78 ? -15.625 -17.734 -19.875 1 97.94 78 LEU A CA 1
ATOM 585 C C . LEU A 1 78 ? -15.102 -17.953 -21.281 1 97.94 78 LEU A C 1
ATOM 587 O O . LEU A 1 78 ? -14.992 -19.109 -21.734 1 97.94 78 LEU A O 1
ATOM 591 N N . ASP A 1 79 ? -14.836 -16.828 -21.938 1 97 79 ASP A N 1
ATOM 592 C CA . ASP A 1 79 ? -14.242 -16.984 -23.266 1 97 79 ASP A CA 1
ATOM 593 C C . ASP A 1 79 ? -12.844 -17.594 -23.188 1 97 79 ASP A C 1
ATOM 595 O O . ASP A 1 79 ? -12.188 -17.5 -22.141 1 97 79 ASP A O 1
ATOM 599 N N . PRO A 1 80 ? -12.336 -18.172 -24.234 1 97.38 80 PRO A N 1
ATOM 600 C CA . PRO A 1 80 ? -11.078 -18.922 -24.25 1 97.38 80 PRO A CA 1
ATOM 601 C C . PRO A 1 80 ? -9.875 -18.078 -23.828 1 97.38 80 PRO A C 1
ATOM 603 O O . PRO A 1 80 ? -8.969 -18.562 -23.156 1 97.38 80 PRO A O 1
ATOM 606 N N . ASP A 1 81 ? -9.883 -16.906 -24.266 1 96.75 81 ASP A N 1
ATOM 607 C CA . ASP A 1 81 ? -8.75 -16.047 -23.922 1 96.75 81 ASP A CA 1
ATOM 608 C C . ASP A 1 81 ? -8.68 -15.797 -22.422 1 96.75 81 ASP A C 1
ATOM 610 O O . ASP A 1 81 ? -7.605 -15.883 -21.828 1 96.75 81 ASP A O 1
ATOM 614 N N . LYS A 1 82 ? -9.82 -15.438 -21.828 1 96.38 82 LYS A N 1
ATOM 615 C CA . LYS A 1 82 ? -9.883 -15.227 -20.391 1 96.38 82 LYS A CA 1
ATOM 616 C C . LYS A 1 82 ? -9.531 -16.5 -19.625 1 96.38 82 LYS A C 1
ATOM 618 O O . LYS A 1 82 ? -8.812 -16.453 -18.625 1 96.38 82 LYS A O 1
ATOM 623 N N . SER A 1 83 ? -10.055 -17.578 -20.125 1 97.94 83 SER A N 1
ATOM 624 C CA . SER A 1 83 ? -9.75 -18.875 -19.531 1 97.94 83 SER A CA 1
ATOM 625 C C . SER A 1 83 ? -8.242 -19.141 -19.547 1 97.94 83 SER A C 1
ATOM 627 O O . SER A 1 83 ? -7.664 -19.5 -18.516 1 97.94 83 SER A O 1
ATOM 629 N N . ALA A 1 84 ? -7.617 -18.906 -20.609 1 98.06 84 ALA A N 1
ATOM 630 C CA . ALA A 1 84 ? -6.191 -19.172 -20.766 1 98.06 84 ALA A CA 1
ATOM 631 C C . ALA A 1 84 ? -5.355 -18.266 -19.859 1 98.06 84 ALA A C 1
ATOM 633 O O . ALA A 1 84 ? -4.348 -18.703 -19.297 1 98.06 84 ALA A O 1
ATOM 634 N N . LYS A 1 85 ? -5.793 -17.094 -19.734 1 97 85 LYS A N 1
ATOM 635 C CA . LYS A 1 85 ? -5.062 -16.141 -18.891 1 97 85 LYS A CA 1
ATOM 636 C C . LYS A 1 85 ? -5.117 -16.562 -17.422 1 97 85 LYS A C 1
ATOM 638 O O . LYS A 1 85 ? -4.121 -16.453 -16.703 1 97 85 LYS A O 1
ATOM 643 N N . GLY A 1 86 ? -6.242 -17 -17 1 97.75 86 GLY A N 1
ATOM 644 C CA . GLY A 1 86 ? -6.391 -17.453 -15.625 1 97.75 86 GLY A CA 1
ATOM 645 C C . GLY A 1 86 ? -5.508 -18.641 -15.297 1 97.75 86 GLY A C 1
ATOM 646 O O . GLY A 1 86 ? -4.844 -18.656 -14.258 1 97.75 86 GLY A O 1
ATOM 647 N N . ARG A 1 87 ? -5.504 -19.547 -16.203 1 98.06 87 ARG A N 1
ATOM 648 C CA . ARG A 1 87 ? -4.672 -20.734 -16.031 1 98.06 87 ARG A CA 1
ATOM 649 C C . ARG A 1 87 ? -3.191 -20.375 -16.078 1 98.06 87 ARG A C 1
ATOM 651 O O . ARG A 1 87 ? -2.402 -20.875 -15.273 1 98.06 87 ARG A O 1
ATOM 658 N N . ALA A 1 88 ? -2.791 -19.547 -16.953 1 97.75 88 ALA A N 1
ATOM 659 C CA . ALA A 1 88 ? -1.389 -19.25 -17.234 1 97.75 88 ALA A CA 1
ATOM 660 C C . ALA A 1 88 ? -0.716 -18.594 -16.031 1 97.75 88 ALA A C 1
ATOM 662 O O . ALA A 1 88 ? 0.473 -18.812 -15.781 1 97.75 88 ALA A O 1
ATOM 663 N N . GLN A 1 89 ? -1.491 -17.828 -15.289 1 96.44 89 GLN A N 1
ATOM 664 C CA . GLN A 1 89 ? -0.931 -17.141 -14.125 1 96.44 89 GLN A CA 1
ATOM 665 C C . GLN A 1 89 ? -0.317 -18.125 -13.141 1 96.44 89 GLN A C 1
ATOM 667 O O . GLN A 1 89 ? 0.676 -17.812 -12.484 1 96.44 89 GLN A O 1
ATOM 672 N N . PHE A 1 90 ? -0.881 -19.281 -13.047 1 98.25 90 PHE A N 1
ATOM 673 C CA . PHE A 1 90 ? -0.392 -20.312 -12.133 1 98.25 90 PHE A CA 1
ATOM 674 C C . PHE A 1 90 ? 0.53 -21.281 -12.852 1 98.25 90 PHE A C 1
ATOM 676 O O . PHE A 1 90 ? 1.593 -21.641 -12.336 1 98.25 90 PHE A O 1
ATOM 683 N N . ALA A 1 91 ? 0.188 -21.594 -14.07 1 97.81 91 ALA A N 1
ATOM 684 C CA . ALA A 1 91 ? 0.954 -22.594 -14.828 1 97.81 91 ALA A CA 1
ATOM 685 C C . ALA A 1 91 ? 2.369 -22.094 -15.102 1 97.81 91 ALA A C 1
ATOM 687 O O . ALA A 1 91 ? 3.307 -22.891 -15.203 1 97.81 91 ALA A O 1
ATOM 688 N N . GLN A 1 92 ? 2.521 -20.797 -15.164 1 96.69 92 GLN A N 1
ATOM 689 C CA . GLN A 1 92 ? 3.811 -20.219 -15.539 1 96.69 92 GLN A CA 1
ATOM 690 C C . GLN A 1 92 ? 4.566 -19.719 -14.312 1 96.69 92 GLN A C 1
ATOM 692 O O . GLN A 1 92 ? 5.672 -19.188 -14.43 1 96.69 92 GLN A O 1
ATOM 697 N N . SER A 1 93 ? 3.99 -19.844 -13.172 1 97.56 93 SER A N 1
ATOM 698 C CA . SER A 1 93 ? 4.602 -19.328 -11.945 1 97.56 93 SER A CA 1
ATOM 699 C C . SER A 1 93 ? 5.344 -20.438 -11.195 1 97.56 93 SER A C 1
ATOM 701 O O . SER A 1 93 ? 4.941 -21.594 -11.227 1 97.56 93 SER A O 1
ATOM 703 N N . HIS A 1 94 ? 6.461 -20.047 -10.555 1 97.88 94 HIS A N 1
ATOM 704 C CA . HIS A 1 94 ? 7.238 -20.984 -9.766 1 97.88 94 HIS A CA 1
ATOM 705 C C . HIS A 1 94 ? 7.102 -20.703 -8.273 1 97.88 94 HIS A C 1
ATOM 707 O O . HIS A 1 94 ? 7.422 -21.547 -7.441 1 97.88 94 HIS A O 1
ATOM 713 N N . LEU A 1 95 ? 6.73 -19.531 -7.945 1 98.88 95 LEU A N 1
ATOM 714 C CA . LEU A 1 95 ? 6.5 -19.062 -6.582 1 98.88 95 LEU A CA 1
ATOM 715 C C . LEU A 1 95 ? 5.605 -17.828 -6.578 1 98.88 95 LEU A C 1
ATOM 717 O O . LEU A 1 95 ? 5.805 -16.906 -7.375 1 98.88 95 LEU A O 1
ATOM 721 N N . ALA A 1 96 ? 4.621 -17.859 -5.715 1 98.94 96 ALA A N 1
ATOM 722 C CA . ALA A 1 96 ? 3.789 -16.672 -5.531 1 98.94 96 ALA A CA 1
ATOM 723 C C . ALA A 1 96 ? 3.361 -16.516 -4.074 1 98.94 96 ALA A C 1
ATOM 725 O O . ALA A 1 96 ? 3.248 -17.516 -3.348 1 98.94 96 ALA A O 1
ATOM 726 N N . VAL A 1 97 ? 3.211 -15.336 -3.656 1 99 97 VAL A N 1
ATOM 727 C CA . VAL A 1 97 ? 2.629 -15.031 -2.355 1 99 97 VAL A CA 1
ATOM 728 C C . VAL A 1 97 ? 1.271 -14.359 -2.541 1 99 97 VAL A C 1
ATOM 730 O O . VAL A 1 97 ? 1.185 -13.273 -3.119 1 99 97 VAL A O 1
ATOM 733 N N . VAL A 1 98 ? 0.227 -15.016 -2.098 1 99 98 VAL A N 1
ATOM 734 C CA . VAL A 1 98 ? -1.109 -14.438 -2.1 1 99 98 VAL A CA 1
ATOM 735 C C . VAL A 1 98 ? -1.307 -13.586 -0.844 1 99 98 VAL A C 1
ATOM 737 O O . VAL A 1 98 ? -1.152 -14.086 0.275 1 99 98 VAL A O 1
ATOM 740 N N . VAL A 1 99 ? -1.55 -12.336 -1.045 1 99 99 VAL A N 1
ATOM 741 C CA . VAL A 1 99 ? -1.952 -11.461 0.053 1 99 99 VAL A CA 1
ATOM 742 C C . VAL A 1 99 ? -3.469 -11.508 0.217 1 99 99 VAL A C 1
ATOM 744 O O . VAL A 1 99 ? -4.207 -11.07 -0.671 1 99 99 VAL A O 1
ATOM 747 N N . VAL A 1 100 ? -3.898 -12.023 1.305 1 98.94 100 VAL A N 1
ATOM 748 C CA . VAL A 1 100 ? -5.32 -12.148 1.605 1 98.94 100 VAL A CA 1
ATOM 749 C C . VAL A 1 100 ? -5.742 -11.055 2.58 1 98.94 100 VAL A C 1
ATOM 751 O O . VAL A 1 100 ? -5.215 -10.961 3.691 1 98.94 100 VAL A O 1
ATOM 754 N N . ALA A 1 101 ? -6.609 -10.172 2.117 1 98.94 101 ALA A N 1
ATOM 755 C CA . ALA A 1 101 ? -7.25 -9.242 3.045 1 98.94 101 ALA A CA 1
ATOM 756 C C . ALA A 1 101 ? -8.289 -9.953 3.902 1 98.94 101 ALA A C 1
ATOM 758 O O . ALA A 1 101 ? -9.125 -10.703 3.385 1 98.94 101 ALA A O 1
ATOM 759 N N . ARG A 1 102 ? -8.211 -9.742 5.141 1 98.38 102 ARG A N 1
ATOM 760 C CA . ARG A 1 102 ? -9.125 -10.359 6.102 1 98.38 102 ARG A CA 1
ATOM 761 C C . ARG A 1 102 ? -9.648 -9.328 7.098 1 98.38 102 ARG A C 1
ATOM 763 O O . ARG A 1 102 ? -9.352 -9.406 8.289 1 98.38 102 ARG A O 1
ATOM 770 N N . PRO A 1 103 ? -10.445 -8.383 6.59 1 97.94 103 PRO A N 1
ATOM 771 C CA . PRO A 1 103 ? -10.945 -7.348 7.492 1 97.94 103 PRO A CA 1
ATOM 772 C C . PRO A 1 103 ? -11.664 -7.926 8.711 1 97.94 103 PRO A C 1
ATOM 774 O O . PRO A 1 103 ? -12.375 -8.93 8.602 1 97.94 103 PRO A O 1
ATOM 777 N N . GLU A 1 104 ? -11.367 -7.355 9.781 1 96.75 104 GLU A N 1
ATOM 778 C CA . GLU A 1 104 ? -11.992 -7.707 11.055 1 96.75 104 GLU A CA 1
ATOM 779 C C . GLU A 1 104 ? -13.031 -6.664 11.469 1 96.75 104 GLU A C 1
ATOM 781 O O . GLU A 1 104 ? -12.812 -5.465 11.305 1 96.75 104 GLU A O 1
ATOM 786 N N . PRO A 1 105 ? -14.18 -7.207 11.938 1 95.38 105 PRO A N 1
ATOM 787 C CA . PRO A 1 105 ? -15.109 -6.219 12.492 1 95.38 105 PRO A CA 1
ATOM 788 C C . PRO A 1 105 ? -14.5 -5.406 13.633 1 95.38 105 PRO A C 1
ATOM 790 O O . PRO A 1 105 ? -13.836 -5.969 14.508 1 95.38 105 PRO A O 1
ATOM 793 N N . SER A 1 106 ? -14.617 -4.109 13.547 1 96 106 SER A N 1
ATOM 794 C CA . SER A 1 106 ? -14.102 -3.209 14.578 1 96 106 SER A CA 1
ATOM 795 C C . SER A 1 106 ? -14.938 -1.938 14.672 1 96 106 SER A C 1
ATOM 797 O O . SER A 1 106 ? -15.289 -1.342 13.656 1 96 106 SER A O 1
ATOM 799 N N . ASP A 1 107 ? -15.266 -1.521 15.883 1 92 107 ASP A N 1
ATOM 800 C CA . ASP A 1 107 ? -15.977 -0.264 16.094 1 92 107 ASP A CA 1
ATOM 801 C C . ASP A 1 107 ? -15.031 0.928 15.977 1 92 107 ASP A C 1
ATOM 803 O O . ASP A 1 107 ? -15.469 2.055 15.727 1 92 107 ASP A O 1
ATOM 807 N N . LYS A 1 108 ? -13.797 0.681 16.047 1 93.5 108 LYS A N 1
ATOM 808 C CA . LYS A 1 108 ? -12.805 1.75 16.141 1 93.5 108 LYS A CA 1
ATOM 809 C C . LYS A 1 108 ? -12.102 1.959 14.812 1 93.5 108 LYS A C 1
ATOM 811 O O . LYS A 1 108 ? -11.758 3.088 14.453 1 93.5 108 LYS A O 1
ATOM 816 N N . VAL A 1 109 ? -11.852 0.852 14.07 1 97.56 109 VAL A N 1
ATOM 817 C CA . VAL A 1 109 ? -11.07 0.907 12.844 1 97.56 109 VAL A CA 1
ATOM 818 C C . VAL A 1 109 ? -11.977 0.645 11.641 1 97.56 109 VAL A C 1
ATOM 820 O O . VAL A 1 109 ? -12.461 -0.474 11.453 1 97.56 109 VAL A O 1
ATOM 823 N N . PRO A 1 110 ? -12.172 1.663 10.875 1 97.81 110 PRO A N 1
ATOM 824 C CA . PRO A 1 110 ? -13 1.464 9.688 1 97.81 110 PRO A CA 1
ATOM 825 C C . PRO A 1 110 ? -12.469 0.368 8.766 1 97.81 110 PRO A C 1
ATOM 827 O O . PRO A 1 110 ? -11.25 0.236 8.602 1 97.81 110 PRO A O 1
ATOM 830 N N . GLU A 1 111 ? -13.352 -0.389 8.117 1 98.25 111 GLU A N 1
ATOM 831 C CA . GLU A 1 111 ? -12.977 -1.48 7.227 1 98.25 111 GLU A CA 1
ATOM 832 C C . GLU A 1 111 ? -12.086 -0.98 6.09 1 98.25 111 GLU A C 1
ATOM 834 O O . GLU A 1 111 ? -11.141 -1.662 5.688 1 98.25 111 GLU A O 1
ATOM 839 N N . ILE A 1 112 ? -12.344 0.208 5.586 1 98.62 112 ILE A N 1
ATOM 840 C CA . ILE A 1 112 ? -11.609 0.747 4.441 1 98.62 112 ILE A CA 1
ATOM 841 C C . ILE A 1 112 ? -10.141 0.92 4.809 1 98.62 112 ILE A C 1
ATOM 843 O O . ILE A 1 112 ? -9.258 0.733 3.967 1 98.62 112 ILE A O 1
ATOM 847 N N . GLU A 1 113 ? -9.836 1.261 6.047 1 98.81 113 GLU A N 1
ATOM 848 C CA . GLU A 1 113 ? -8.445 1.382 6.48 1 98.81 113 GLU A CA 1
ATOM 849 C C . GLU A 1 113 ? -7.742 0.029 6.457 1 98.81 113 GLU A C 1
ATOM 851 O O . GLU A 1 113 ? -6.551 -0.05 6.145 1 98.81 113 GLU A O 1
ATOM 856 N N . GLN A 1 114 ? -8.508 -0.993 6.785 1 98.88 114 GLN A N 1
ATOM 857 C CA . GLN A 1 114 ? -7.977 -2.352 6.762 1 98.88 114 GLN A CA 1
ATOM 858 C C . GLN A 1 114 ? -7.699 -2.807 5.332 1 98.88 114 GLN A C 1
ATOM 860 O O . GLN A 1 114 ? -6.68 -3.449 5.066 1 98.88 114 GLN A O 1
ATOM 865 N N . ILE A 1 115 ? -8.562 -2.428 4.438 1 98.81 115 ILE A N 1
ATOM 866 C CA . ILE A 1 115 ? -8.398 -2.748 3.025 1 98.81 115 ILE A CA 1
ATOM 867 C C . ILE A 1 115 ? -7.184 -2.014 2.465 1 98.81 115 ILE A C 1
ATOM 869 O O . ILE A 1 115 ? -6.355 -2.611 1.775 1 98.81 115 ILE A O 1
ATOM 873 N N . LEU A 1 116 ? -7.055 -0.767 2.793 1 98.94 116 LEU A N 1
ATOM 874 C CA . LEU A 1 116 ? -5.902 0.017 2.361 1 98.94 116 LEU A CA 1
ATOM 875 C C . LEU A 1 116 ? -4.605 -0.568 2.916 1 98.94 116 LEU A C 1
ATOM 877 O O . LEU A 1 116 ? -3.584 -0.587 2.229 1 98.94 116 LEU A O 1
ATOM 881 N N . SER A 1 117 ? -4.66 -1.061 4.113 1 98.88 117 SER A N 1
ATOM 882 C CA . SER A 1 117 ? -3.502 -1.724 4.703 1 98.88 117 SER A CA 1
ATOM 883 C C . SER A 1 117 ? -3.098 -2.951 3.893 1 98.88 117 SER A C 1
ATOM 885 O O . SER A 1 117 ? -1.907 -3.227 3.727 1 98.88 117 SER A O 1
ATOM 887 N N . ALA A 1 118 ? -4.035 -3.684 3.389 1 98.94 118 ALA A N 1
ATOM 888 C CA . ALA A 1 118 ? -3.732 -4.84 2.551 1 98.94 118 ALA A CA 1
ATOM 889 C C . ALA A 1 118 ? -3.02 -4.414 1.27 1 98.94 118 ALA A C 1
ATOM 891 O O . ALA A 1 118 ? -2.121 -5.113 0.791 1 98.94 118 ALA A O 1
ATOM 892 N N . GLY A 1 119 ? -3.432 -3.311 0.718 1 98.94 119 GLY A N 1
ATOM 893 C CA . GLY A 1 119 ? -2.705 -2.76 -0.414 1 98.94 119 GLY A CA 1
ATOM 894 C C . GLY A 1 119 ? -1.266 -2.412 -0.087 1 98.94 119 GLY A C 1
ATOM 895 O O . GLY A 1 119 ? -0.364 -2.656 -0.892 1 98.94 119 GLY A O 1
ATOM 896 N N . ALA A 1 120 ? -1.1 -1.883 1.061 1 98.88 120 ALA A N 1
ATOM 897 C CA . ALA A 1 120 ? 0.244 -1.561 1.533 1 98.88 120 ALA A CA 1
ATOM 898 C C . ALA A 1 120 ? 1.093 -2.82 1.675 1 98.88 120 ALA A C 1
ATOM 900 O O . ALA A 1 120 ? 2.285 -2.811 1.364 1 98.88 120 ALA A O 1
ATOM 901 N N . VAL A 1 121 ? 0.499 -3.914 2.158 1 98.94 121 VAL A N 1
ATOM 902 C CA . VAL A 1 121 ? 1.219 -5.18 2.271 1 98.94 121 VAL A CA 1
ATOM 903 C C . VAL A 1 121 ? 1.706 -5.621 0.894 1 98.94 121 VAL A C 1
ATOM 905 O O . VAL A 1 121 ? 2.85 -6.059 0.744 1 98.94 121 VAL A O 1
ATOM 908 N N . CYS A 1 122 ? 0.854 -5.512 -0.081 1 98.94 122 CYS A N 1
ATOM 909 C CA . CYS A 1 122 ? 1.229 -5.922 -1.43 1 98.94 122 CYS A CA 1
ATOM 910 C C . CYS A 1 122 ? 2.434 -5.133 -1.926 1 98.94 122 CYS A C 1
ATOM 912 O O . CYS A 1 122 ? 3.385 -5.711 -2.455 1 98.94 122 CYS A O 1
ATOM 914 N N . LEU A 1 123 ? 2.398 -3.84 -1.725 1 98.88 123 LEU A N 1
ATOM 915 C CA . LEU A 1 123 ? 3.525 -3.027 -2.168 1 98.88 123 LEU A CA 1
ATOM 916 C C . LEU A 1 123 ? 4.777 -3.348 -1.361 1 98.88 123 LEU A C 1
ATOM 918 O O . LEU A 1 123 ? 5.879 -3.406 -1.914 1 98.88 123 LEU A O 1
ATOM 922 N N . SER A 1 124 ? 4.613 -3.5 -0.07 1 98.88 124 SER A N 1
ATOM 923 C CA . SER A 1 124 ? 5.758 -3.838 0.772 1 98.88 124 SER A CA 1
ATOM 924 C C . SER A 1 124 ? 6.395 -5.152 0.336 1 98.88 124 SER A C 1
ATOM 926 O O . SER A 1 124 ? 7.621 -5.277 0.31 1 98.88 124 SER A O 1
ATOM 928 N N . LEU A 1 125 ? 5.59 -6.086 0.034 1 98.88 125 LEU A N 1
ATOM 929 C CA . LEU A 1 125 ? 6.059 -7.379 -0.455 1 98.88 125 LEU A CA 1
ATOM 930 C C . LEU A 1 125 ? 6.844 -7.215 -1.754 1 98.88 125 LEU A C 1
ATOM 932 O O . LEU A 1 125 ? 7.926 -7.781 -1.904 1 98.88 125 LEU A O 1
ATOM 936 N N . LEU A 1 126 ? 6.32 -6.434 -2.697 1 98.75 126 LEU A N 1
ATOM 937 C CA . LEU A 1 126 ? 6.992 -6.137 -3.959 1 98.75 126 LEU A CA 1
ATOM 938 C C . LEU A 1 126 ? 8.352 -5.496 -3.713 1 98.75 126 LEU A C 1
ATOM 940 O O . LEU A 1 126 ? 9.367 -5.945 -4.262 1 98.75 126 LEU A O 1
ATOM 944 N N . ASN A 1 127 ? 8.367 -4.477 -2.889 1 98.69 127 ASN A N 1
ATOM 945 C CA . ASN A 1 127 ? 9.602 -3.756 -2.598 1 98.69 127 ASN A CA 1
ATOM 946 C C . ASN A 1 127 ? 10.625 -4.656 -1.918 1 98.69 127 ASN A C 1
ATOM 948 O O . ASN A 1 127 ? 11.812 -4.617 -2.252 1 98.69 127 ASN A O 1
ATOM 952 N N . ALA A 1 128 ? 10.148 -5.449 -0.974 1 98.81 128 ALA A N 1
ATOM 953 C CA . ALA A 1 128 ? 11.047 -6.336 -0.247 1 98.81 128 ALA A CA 1
ATOM 954 C C . ALA A 1 128 ? 11.656 -7.383 -1.177 1 98.81 128 ALA A C 1
ATOM 956 O O . ALA A 1 128 ? 12.859 -7.66 -1.107 1 98.81 128 ALA A O 1
ATOM 957 N N . ALA A 1 129 ? 10.844 -7.996 -2.045 1 98.81 129 ALA A N 1
ATOM 958 C CA . ALA A 1 129 ? 11.344 -8.977 -3.004 1 98.81 129 ALA A CA 1
ATOM 959 C C . ALA A 1 129 ? 12.406 -8.367 -3.912 1 98.81 129 ALA A C 1
ATOM 961 O O . ALA A 1 129 ? 13.477 -8.953 -4.109 1 98.81 129 ALA A O 1
ATOM 962 N N . GLN A 1 130 ? 12.141 -7.172 -4.387 1 98 130 GLN A N 1
ATOM 963 C CA . GLN A 1 130 ? 13.062 -6.527 -5.309 1 98 130 GLN A CA 1
ATOM 964 C C . GLN A 1 130 ? 14.328 -6.062 -4.59 1 98 130 GLN A C 1
ATOM 966 O O . GLN A 1 130 ? 15.43 -6.152 -5.137 1 98 130 GLN A O 1
ATOM 971 N N . ALA A 1 131 ? 14.156 -5.582 -3.375 1 98.5 131 ALA A N 1
ATOM 972 C CA . ALA A 1 131 ? 15.312 -5.223 -2.561 1 98.5 131 ALA A CA 1
ATOM 973 C C . ALA A 1 131 ? 16.219 -6.434 -2.314 1 98.5 131 ALA A C 1
ATOM 975 O O . ALA A 1 131 ? 17.438 -6.301 -2.254 1 98.5 131 ALA A O 1
ATOM 976 N N . ALA A 1 132 ? 15.609 -7.57 -2.182 1 98.5 132 ALA A N 1
ATOM 977 C CA . ALA A 1 132 ? 16.344 -8.812 -1.939 1 98.5 132 ALA A CA 1
ATOM 978 C C . ALA A 1 132 ? 16.953 -9.352 -3.23 1 98.5 132 ALA A C 1
ATOM 980 O O . ALA A 1 132 ? 17.672 -10.344 -3.213 1 98.5 132 ALA A O 1
ATOM 981 N N . GLY A 1 133 ? 16.641 -8.703 -4.34 1 97.69 133 GLY A N 1
ATOM 982 C CA . GLY A 1 133 ? 17.312 -9.008 -5.594 1 97.69 133 GLY A CA 1
ATOM 983 C C . GLY A 1 133 ? 16.453 -9.82 -6.551 1 97.69 133 GLY A C 1
ATOM 984 O O . GLY A 1 133 ? 16.922 -10.211 -7.621 1 97.69 133 GLY A O 1
ATOM 985 N N . TRP A 1 134 ? 15.203 -10.078 -6.23 1 98.31 134 TRP A N 1
ATOM 986 C CA . TRP A 1 134 ? 14.305 -10.891 -7.047 1 98.31 134 TRP A CA 1
ATOM 987 C C . TRP A 1 134 ? 13.406 -10.016 -7.91 1 98.31 134 TRP A C 1
ATOM 989 O O . TRP A 1 134 ? 13.211 -8.828 -7.613 1 98.31 134 TRP A O 1
ATOM 999 N N . GLY A 1 135 ? 12.93 -10.586 -9.031 1 97.75 135 GLY A N 1
ATOM 1000 C CA . GLY A 1 135 ? 11.797 -9.984 -9.719 1 97.75 135 GLY A CA 1
ATOM 1001 C C . GLY A 1 135 ? 10.477 -10.258 -9.023 1 97.75 135 GLY A C 1
ATOM 1002 O O . GLY A 1 135 ? 10.297 -11.297 -8.391 1 97.75 135 GLY A O 1
ATOM 1003 N N . ALA A 1 136 ? 9.555 -9.359 -9.219 1 98.12 136 ALA A N 1
ATOM 1004 C CA . ALA A 1 136 ? 8.242 -9.539 -8.602 1 98.12 136 ALA A CA 1
ATOM 1005 C C . ALA A 1 136 ? 7.168 -8.766 -9.367 1 98.12 136 ALA A C 1
ATOM 1007 O O . ALA A 1 136 ? 7.449 -7.707 -9.938 1 98.12 136 ALA A O 1
ATOM 1008 N N 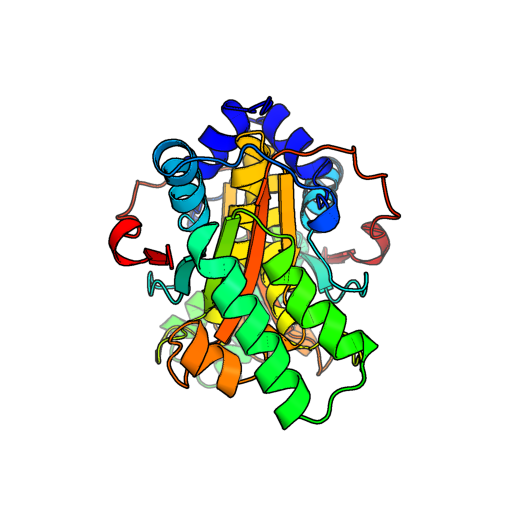. ASN A 1 137 ? 6.023 -9.328 -9.398 1 98.44 137 ASN A N 1
ATOM 1009 C CA . ASN A 1 137 ? 4.883 -8.773 -10.117 1 98.44 137 ASN A CA 1
ATOM 1010 C C . ASN A 1 137 ? 3.58 -8.984 -9.352 1 98.44 137 ASN A C 1
ATOM 1012 O O . ASN A 1 137 ? 3.262 -10.109 -8.961 1 98.44 137 ASN A O 1
ATOM 1016 N N . TRP A 1 138 ? 2.863 -7.891 -9.094 1 98.75 138 TRP A N 1
ATOM 1017 C CA . TRP A 1 138 ? 1.551 -7.914 -8.453 1 98.75 138 TRP A CA 1
ATOM 1018 C C . TRP A 1 138 ? 0.443 -8.078 -9.484 1 98.75 138 TRP A C 1
ATOM 1020 O O . TRP A 1 138 ? 0.218 -7.184 -10.312 1 98.75 138 TRP A O 1
ATOM 1030 N N . LEU A 1 139 ? -0.258 -9.25 -9.438 1 98.12 139 LEU A N 1
ATOM 1031 C CA . LEU A 1 139 ? -1.362 -9.57 -10.328 1 98.12 139 LEU A CA 1
ATOM 1032 C C . LEU A 1 139 ? -2.594 -10 -9.547 1 98.12 139 LEU A C 1
ATOM 1034 O O . LEU A 1 139 ? -2.494 -10.328 -8.359 1 98.12 139 LEU A O 1
ATOM 1038 N N . THR A 1 140 ? -3.729 -9.914 -10.133 1 97.69 140 THR A N 1
ATOM 1039 C CA . THR A 1 140 ? -4.926 -10.57 -9.617 1 97.69 140 THR A CA 1
ATOM 1040 C C . THR A 1 140 ? -5.5 -11.531 -10.648 1 97.69 140 THR A C 1
ATOM 1042 O O . THR A 1 140 ? -5.168 -12.727 -10.641 1 97.69 140 THR A O 1
ATOM 1045 N N . GLY A 1 141 ? -6.094 -10.992 -11.758 1 96.38 141 GLY A N 1
ATOM 1046 C CA . GLY A 1 141 ? -6.785 -11.844 -12.711 1 96.38 141 GLY A CA 1
ATOM 1047 C C . GLY A 1 141 ? -8.156 -12.281 -12.242 1 96.38 141 GLY A C 1
ATOM 1048 O O . GLY A 1 141 ? -8.492 -12.133 -11.062 1 96.38 141 GLY A O 1
ATOM 1049 N N . TRP A 1 142 ? -8.977 -12.867 -13.164 1 97.81 142 TRP A N 1
ATOM 1050 C CA . TRP A 1 142 ? -10.359 -13.188 -12.828 1 97.81 142 TRP A CA 1
ATOM 1051 C C . TRP A 1 142 ? -10.422 -14.242 -11.727 1 97.81 142 TRP A C 1
ATOM 1053 O O . TRP A 1 142 ? -11.352 -14.25 -10.922 1 97.81 142 TRP A O 1
ATOM 1063 N N . PRO A 1 143 ? -9.414 -15.156 -11.578 1 98.62 143 PRO A N 1
ATOM 1064 C CA . PRO A 1 143 ? -9.516 -16.141 -10.5 1 98.62 143 PRO A CA 1
ATOM 1065 C C . PRO A 1 143 ? -9.555 -15.5 -9.117 1 98.62 143 PRO A C 1
ATOM 1067 O O . PRO A 1 143 ? -10.195 -16.016 -8.203 1 98.62 143 PRO A O 1
ATOM 1070 N N . ALA A 1 144 ? -8.922 -14.383 -8.953 1 98.56 144 ALA A N 1
ATOM 1071 C CA . ALA A 1 144 ? -8.867 -13.688 -7.672 1 98.56 144 ALA A CA 1
ATOM 1072 C C . ALA A 1 144 ? -10.242 -13.195 -7.25 1 98.56 144 ALA A C 1
ATOM 1074 O O . ALA A 1 144 ? -10.445 -12.805 -6.098 1 98.56 144 ALA A O 1
ATOM 1075 N N . TYR A 1 145 ? -11.18 -13.281 -8.141 1 98.19 145 TYR A N 1
ATOM 1076 C CA . TYR A 1 145 ? -12.5 -12.727 -7.859 1 98.19 145 TYR A CA 1
ATOM 1077 C C . TYR A 1 145 ? -13.57 -13.812 -7.941 1 98.19 145 TYR A C 1
ATOM 1079 O O . TYR A 1 145 ? -14.75 -13.539 -7.727 1 98.19 145 TYR A O 1
ATOM 1087 N N . ASP A 1 146 ? -13.18 -15.023 -8.312 1 98.56 146 ASP A N 1
ATOM 1088 C CA . ASP A 1 146 ? -14.109 -16.141 -8.359 1 98.56 146 ASP A CA 1
ATOM 1089 C C . ASP A 1 146 ? -14.188 -16.859 -7.012 1 98.56 146 ASP A C 1
ATOM 1091 O O . ASP A 1 146 ? -13.234 -17.516 -6.594 1 98.56 146 ASP A O 1
ATOM 1095 N N . ARG A 1 147 ? -15.32 -16.781 -6.398 1 98.5 147 ARG A N 1
ATOM 1096 C CA . ARG A 1 147 ? -15.477 -17.328 -5.051 1 98.5 147 ARG A CA 1
ATOM 1097 C C . ARG A 1 147 ? -15.227 -18.844 -5.039 1 98.5 147 ARG A C 1
ATOM 1099 O O . ARG A 1 147 ? -14.711 -19.375 -4.059 1 98.5 147 ARG A O 1
ATOM 1106 N N . GLY A 1 148 ? -15.641 -19.516 -6.059 1 98.62 148 GLY A N 1
ATOM 1107 C CA . GLY A 1 148 ? -15.352 -20.938 -6.148 1 98.62 148 GLY A CA 1
ATOM 1108 C C . GLY A 1 148 ? -13.867 -21.25 -6.125 1 98.62 148 GLY A C 1
ATOM 1109 O O . GLY A 1 148 ? -13.414 -22.109 -5.363 1 98.62 148 GLY A O 1
ATOM 1110 N N . PHE A 1 149 ? -13.133 -20.5 -6.922 1 98.81 149 PHE A N 1
ATOM 1111 C CA . PHE A 1 149 ? -11.688 -20.672 -6.957 1 98.81 149 PHE A CA 1
ATOM 1112 C C . PHE A 1 149 ? -1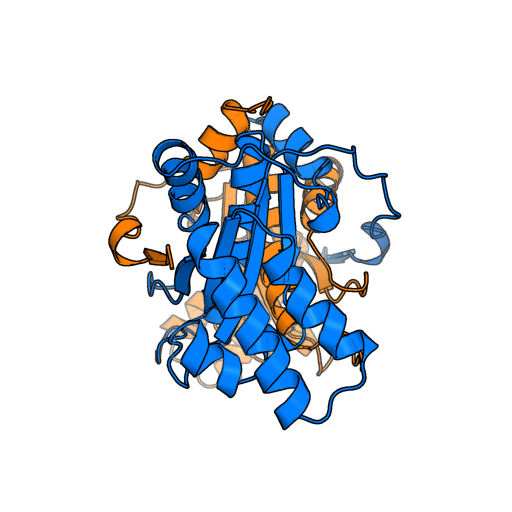1.07 -20.359 -5.602 1 98.81 149 PHE A C 1
ATOM 1114 O O . PHE A 1 149 ? -10.219 -21.094 -5.109 1 98.81 149 PHE A O 1
ATOM 1121 N N . LEU A 1 150 ? -11.492 -19.266 -4.984 1 98.81 150 LEU A N 1
ATOM 1122 C CA . LEU A 1 150 ? -10.914 -18.812 -3.729 1 98.81 150 LEU A CA 1
ATOM 1123 C C . LEU A 1 150 ? -11.18 -19.812 -2.609 1 98.81 150 LEU A C 1
ATOM 1125 O O . LEU A 1 150 ? -10.297 -20.094 -1.797 1 98.81 150 LEU A O 1
ATOM 1129 N N . ARG A 1 151 ? -12.336 -20.312 -2.605 1 98.56 151 ARG A N 1
ATOM 1130 C CA . ARG A 1 151 ? -12.688 -21.266 -1.565 1 98.56 151 ARG A CA 1
ATOM 1131 C C . ARG A 1 151 ? -11.969 -22.594 -1.772 1 98.56 151 ARG A C 1
ATOM 1133 O O . ARG A 1 151 ? -11.305 -23.109 -0.861 1 98.56 151 ARG A O 1
ATOM 1140 N N . GLU A 1 152 ? -12 -23.172 -2.908 1 98.31 152 GLU A N 1
ATOM 1141 C CA . GLU A 1 152 ? -11.477 -24.5 -3.184 1 98.31 152 GLU A CA 1
ATOM 1142 C C . GLU A 1 152 ? -9.953 -24.484 -3.314 1 98.31 152 GLU A C 1
ATOM 1144 O O . GLU A 1 152 ? -9.273 -25.406 -2.861 1 98.31 152 GLU A O 1
ATOM 1149 N N . GLY A 1 153 ? -9.484 -23.422 -3.918 1 98.62 153 GLY A N 1
ATOM 1150 C CA . GLY A 1 153 ? -8.078 -23.375 -4.262 1 98.62 153 GLY A CA 1
ATOM 1151 C C . GLY A 1 153 ? -7.215 -22.781 -3.164 1 98.62 153 GLY A C 1
ATOM 1152 O O . GLY A 1 153 ? -6.082 -23.219 -2.951 1 98.62 153 GLY A O 1
ATOM 1153 N N . LEU A 1 154 ? -7.809 -21.797 -2.434 1 98.69 154 LEU A N 1
ATOM 1154 C CA . LEU A 1 154 ? -6.977 -21.031 -1.515 1 98.69 154 LEU A CA 1
ATOM 1155 C C . LEU A 1 154 ? -7.523 -21.109 -0.092 1 98.69 154 LEU A C 1
ATOM 1157 O O . LEU A 1 154 ? -6.875 -20.656 0.852 1 98.69 154 LEU A O 1
ATOM 1161 N N . GLY A 1 155 ? -8.695 -21.641 0.064 1 98.56 155 GLY A N 1
ATOM 1162 C CA . GLY A 1 155 ? -9.258 -21.844 1.39 1 98.56 155 GLY A CA 1
ATOM 1163 C C . GLY A 1 155 ? -9.688 -20.547 2.061 1 98.56 155 GLY A C 1
ATOM 1164 O O . GLY A 1 155 ? -9.555 -20.406 3.277 1 98.56 155 GLY A O 1
ATOM 1165 N N . LEU A 1 156 ? -10.195 -19.641 1.267 1 98.81 156 LEU A N 1
ATOM 1166 C CA . LEU A 1 156 ? -10.594 -18.359 1.842 1 98.81 156 LEU A CA 1
ATOM 1167 C C . LEU A 1 156 ? -11.969 -18.453 2.486 1 98.81 156 LEU A C 1
ATOM 1169 O O . LEU A 1 156 ? -12.875 -19.094 1.944 1 98.81 156 LEU A O 1
ATOM 1173 N N . ALA A 1 157 ? -12.078 -17.828 3.605 1 98.44 157 ALA A N 1
ATOM 1174 C CA . ALA A 1 157 ? -13.398 -17.594 4.191 1 98.44 157 ALA A CA 1
ATOM 1175 C C . ALA A 1 157 ? -14.203 -16.609 3.359 1 98.44 157 ALA A C 1
ATOM 1177 O O . ALA A 1 157 ? -13.656 -15.914 2.506 1 98.44 157 ALA A O 1
ATOM 1178 N N . GLU A 1 158 ? -15.5 -16.516 3.602 1 97.56 158 GLU A N 1
ATOM 1179 C CA . GLU A 1 158 ? -16.406 -15.672 2.836 1 97.56 158 GLU A CA 1
ATOM 1180 C C . GLU A 1 158 ? -16.062 -14.195 2.992 1 97.56 158 GLU A C 1
ATOM 1182 O O . GLU A 1 158 ? -16.25 -13.398 2.066 1 97.56 158 GLU A O 1
ATOM 1187 N N . THR A 1 159 ? -15.492 -13.789 4.121 1 97.5 159 THR A N 1
ATOM 1188 C CA . THR A 1 159 ? -15.219 -12.391 4.422 1 97.5 159 THR A CA 1
ATOM 1189 C C . THR A 1 159 ? -13.844 -11.984 3.91 1 97.5 159 THR A C 1
ATOM 1191 O O . THR A 1 159 ? -13.477 -10.805 3.959 1 97.5 159 THR A O 1
ATOM 1194 N N . GLU A 1 160 ? -13.086 -12.992 3.479 1 98.81 160 GLU A N 1
ATOM 1195 C CA . GLU A 1 160 ? -11.742 -12.727 2.98 1 98.81 160 GLU A CA 1
ATOM 1196 C C . GLU A 1 160 ? -11.742 -12.5 1.472 1 98.81 160 GLU A C 1
ATOM 1198 O O . GLU A 1 160 ? -12.609 -13.016 0.763 1 98.81 160 GLU A O 1
ATOM 1203 N N . PHE A 1 161 ? -10.789 -11.727 1.007 1 98.88 161 PHE A N 1
ATOM 1204 C CA . PHE A 1 161 ? -10.594 -11.602 -0.433 1 98.88 161 PHE A CA 1
ATOM 1205 C C . PHE A 1 161 ? -9.117 -11.453 -0.768 1 98.88 161 PHE A C 1
ATOM 1207 O O . PHE A 1 161 ? -8.297 -11.203 0.117 1 98.88 161 PHE A O 1
ATOM 1214 N N . VAL A 1 162 ? -8.789 -11.695 -2.012 1 98.94 162 VAL A N 1
ATOM 1215 C CA . VAL A 1 162 ? -7.414 -11.578 -2.482 1 98.94 162 VAL A CA 1
ATOM 1216 C C . VAL A 1 162 ? -7.102 -10.117 -2.803 1 98.94 162 VAL A C 1
ATOM 1218 O O . VAL A 1 162 ? -7.711 -9.523 -3.697 1 98.94 162 VAL A O 1
ATOM 1221 N N . ALA A 1 163 ? -6.156 -9.562 -2.066 1 98.94 163 ALA A N 1
ATOM 1222 C CA . ALA A 1 163 ? -5.656 -8.219 -2.371 1 98.94 163 ALA A CA 1
ATOM 1223 C C . ALA A 1 163 ? -4.68 -8.25 -3.541 1 98.94 163 ALA A C 1
ATOM 1225 O O . ALA A 1 163 ? -4.59 -7.293 -4.312 1 98.94 163 ALA A O 1
ATOM 1226 N N . GLY A 1 164 ? -3.953 -9.367 -3.592 1 98.88 164 GLY A N 1
ATOM 1227 C CA . GLY A 1 164 ? -3.018 -9.516 -4.695 1 98.88 164 GLY A CA 1
ATOM 1228 C C . GLY A 1 164 ? -2.291 -10.852 -4.68 1 98.88 164 GLY A C 1
ATOM 1229 O O . GLY A 1 164 ? -2.189 -11.492 -3.637 1 98.88 164 GLY A O 1
ATOM 1230 N N . ILE A 1 165 ? -1.885 -11.266 -5.816 1 98.94 165 ILE A N 1
ATOM 1231 C CA . ILE A 1 165 ? -0.97 -12.383 -6.008 1 98.94 165 ILE A CA 1
ATOM 1232 C C . ILE A 1 165 ? 0.374 -11.875 -6.52 1 98.94 165 ILE A C 1
ATOM 1234 O O . ILE A 1 165 ? 0.478 -11.414 -7.66 1 98.94 165 ILE A O 1
ATOM 1238 N N . VAL A 1 166 ? 1.379 -11.961 -5.676 1 98.94 166 VAL A N 1
ATOM 1239 C CA . VAL A 1 166 ? 2.695 -11.445 -6.035 1 98.94 166 VAL A CA 1
ATOM 1240 C C . VAL A 1 166 ? 3.596 -12.602 -6.477 1 98.94 166 VAL A C 1
ATOM 1242 O O . VAL A 1 166 ? 4.043 -13.398 -5.652 1 98.94 166 VAL A O 1
ATOM 1245 N N . HIS A 1 167 ? 3.844 -12.656 -7.742 1 98.88 167 HIS A N 1
ATOM 1246 C CA . HIS A 1 167 ? 4.75 -13.648 -8.305 1 98.88 167 HIS A CA 1
ATOM 1247 C C . HIS A 1 167 ? 6.207 -13.219 -8.148 1 98.88 167 HIS A C 1
ATOM 1249 O O . HIS A 1 167 ? 6.543 -12.055 -8.391 1 98.88 167 HIS A O 1
ATOM 1255 N N . ILE A 1 168 ? 7.039 -14.125 -7.703 1 98.75 168 ILE A N 1
ATOM 1256 C CA . ILE A 1 168 ? 8.43 -13.82 -7.414 1 98.75 168 ILE A CA 1
ATOM 1257 C C . ILE A 1 168 ? 9.344 -14.82 -8.117 1 98.75 168 ILE A C 1
ATOM 1259 O O . ILE A 1 168 ? 9.078 -16.031 -8.094 1 98.75 168 ILE A O 1
ATOM 1263 N N . GLY A 1 169 ? 10.383 -14.328 -8.734 1 98.38 169 GLY A N 1
ATOM 1264 C CA . GLY A 1 169 ? 11.367 -15.164 -9.406 1 98.38 169 GLY A CA 1
ATOM 1265 C C . GLY A 1 169 ? 12.562 -14.383 -9.914 1 98.38 169 GLY A C 1
ATOM 1266 O O . GLY A 1 169 ? 12.727 -13.203 -9.602 1 98.38 169 GLY A O 1
ATOM 1267 N N . SER A 1 170 ? 13.406 -15.078 -10.625 1 98.06 170 SER A N 1
ATOM 1268 C CA . SER A 1 170 ? 14.578 -14.43 -11.203 1 98.06 170 SER A CA 1
ATOM 1269 C C . SER A 1 170 ? 14.203 -13.617 -12.438 1 98.06 170 SER A C 1
ATOM 1271 O O . SER A 1 170 ? 13.602 -14.141 -13.375 1 98.06 170 SER A O 1
ATOM 1273 N N . GLU A 1 171 ? 14.539 -12.398 -12.352 1 96.06 171 GLU A N 1
ATOM 1274 C CA . GLU A 1 171 ? 14.312 -11.523 -13.5 1 96.06 171 GLU A CA 1
ATOM 1275 C C . GLU A 1 171 ? 15.148 -11.953 -14.695 1 96.06 171 GLU A C 1
ATOM 1277 O O . GLU A 1 171 ? 16.344 -12.227 -14.562 1 96.06 171 GLU A O 1
ATOM 1282 N N . THR A 1 172 ? 14.57 -12.016 -15.867 1 95.62 172 THR A N 1
ATOM 1283 C CA . THR A 1 172 ? 15.312 -12.43 -17.047 1 95.62 172 THR A CA 1
ATOM 1284 C C . THR A 1 172 ? 15.438 -11.273 -18.047 1 95.62 172 THR A C 1
ATOM 1286 O O . THR A 1 172 ? 16.266 -11.32 -18.953 1 95.62 172 THR A O 1
ATOM 1289 N N . VAL A 1 173 ? 14.562 -10.391 -17.953 1 92.69 173 VAL A N 1
ATOM 1290 C CA . VAL A 1 173 ? 14.539 -9.234 -18.844 1 92.69 173 VAL A CA 1
ATOM 1291 C C . VAL A 1 173 ? 14.289 -7.965 -18.031 1 92.69 173 VAL A C 1
ATOM 1293 O O . VAL A 1 173 ? 13.398 -7.93 -17.188 1 92.69 173 VAL A O 1
ATOM 1296 N N . ALA A 1 174 ? 15.055 -6.934 -18.312 1 89.19 174 ALA A N 1
ATOM 1297 C CA . ALA A 1 174 ? 14.789 -5.648 -17.672 1 89.19 174 ALA A CA 1
ATOM 1298 C C . ALA A 1 174 ? 13.523 -5.008 -18.234 1 89.19 174 ALA A C 1
ATOM 1300 O O . ALA A 1 174 ? 13.414 -4.805 -19.453 1 89.19 174 ALA A O 1
ATOM 1301 N N . PRO A 1 175 ? 12.625 -4.785 -17.344 1 90.56 175 PRO A N 1
ATOM 1302 C CA . PRO A 1 175 ? 11.438 -4.133 -17.906 1 90.56 175 PRO A CA 1
ATOM 1303 C C . PRO A 1 175 ? 11.727 -2.721 -18.406 1 90.56 175 PRO A C 1
ATOM 1305 O O . PRO A 1 175 ? 12.508 -1.99 -17.797 1 90.56 175 PRO A O 1
ATOM 1308 N N . PRO A 1 176 ? 11.125 -2.385 -19.516 1 87 176 PRO A N 1
ATOM 1309 C CA . PRO A 1 176 ? 11.305 -1.015 -20.016 1 87 176 PRO A CA 1
ATOM 1310 C C . PRO A 1 176 ? 10.641 0.024 -19.109 1 87 176 PRO A C 1
ATOM 1312 O O . PRO A 1 176 ? 9.734 -0.309 -18.344 1 87 176 PRO A O 1
ATOM 1315 N N . GLU A 1 177 ? 11.195 1.214 -19.297 1 88 177 GLU A N 1
ATOM 1316 C CA . GLU A 1 177 ? 10.484 2.309 -18.641 1 88 177 GLU A CA 1
ATOM 1317 C C . GLU A 1 177 ? 9.188 2.637 -19.359 1 88 177 GLU A C 1
ATOM 1319 O O . GLU A 1 177 ? 9.086 2.459 -20.578 1 88 177 GLU A O 1
ATOM 1324 N N . ARG A 1 178 ? 8.18 2.943 -18.547 1 88 178 ARG A N 1
ATOM 1325 C CA . ARG A 1 178 ? 6.895 3.373 -19.078 1 88 178 ARG A CA 1
ATOM 1326 C C . ARG A 1 178 ? 6.574 4.801 -18.656 1 88 178 ARG A C 1
ATOM 1328 O O . ARG A 1 178 ? 7.207 5.34 -17.75 1 88 178 ARG A O 1
ATOM 1335 N N . PRO A 1 179 ? 5.652 5.438 -19.5 1 91.25 179 PRO A N 1
ATOM 1336 C CA . PRO A 1 179 ? 5.242 6.766 -19.031 1 91.25 179 PRO A CA 1
ATOM 1337 C C . PRO A 1 179 ? 4.781 6.758 -17.562 1 91.25 179 PRO A C 1
ATOM 1339 O O . PRO A 1 179 ? 4.105 5.82 -17.125 1 91.25 179 PRO A O 1
ATOM 1342 N N . ARG A 1 180 ? 5.258 7.715 -16.844 1 95.19 180 ARG A N 1
ATOM 1343 C CA . ARG A 1 180 ? 4.93 7.848 -15.438 1 95.19 180 ARG A CA 1
ATOM 1344 C C . ARG A 1 180 ? 3.902 8.953 -15.211 1 95.19 180 ARG A C 1
ATOM 1346 O O . ARG A 1 180 ? 3.73 9.828 -16.062 1 95.19 180 ARG A O 1
ATOM 1353 N N . PRO A 1 181 ? 3.213 8.836 -14.109 1 95.69 181 PRO A N 1
ATOM 1354 C CA . PRO A 1 181 ? 2.248 9.891 -13.797 1 95.69 181 PRO A CA 1
ATOM 1355 C C . PRO A 1 181 ? 2.885 11.281 -13.766 1 95.69 181 PRO A C 1
ATOM 1357 O O . PRO A 1 181 ? 4.023 11.43 -13.312 1 95.69 181 PRO A O 1
ATOM 1360 N N . ASP A 1 182 ? 2.143 12.266 -14.211 1 97.94 182 ASP A N 1
ATOM 1361 C CA . ASP A 1 182 ? 2.549 13.664 -14.078 1 97.94 182 ASP A CA 1
ATOM 1362 C C . ASP A 1 182 ? 2.277 14.18 -12.664 1 97.94 182 ASP A C 1
ATOM 1364 O O . ASP A 1 182 ? 1.172 14.633 -12.367 1 97.94 182 ASP A O 1
ATOM 1368 N N . VAL A 1 183 ? 3.246 14.234 -11.867 1 98.44 183 VAL A N 1
ATOM 1369 C CA . VAL A 1 183 ? 3.111 14.516 -10.445 1 98.44 183 VAL A CA 1
ATOM 1370 C C . VAL A 1 183 ? 2.49 15.898 -10.25 1 98.44 183 VAL A C 1
ATOM 1372 O O . VAL A 1 183 ? 1.618 16.078 -9.391 1 98.44 183 VAL A O 1
ATOM 1375 N N . ALA A 1 184 ? 2.898 16.844 -11.016 1 98.12 184 ALA A N 1
ATOM 1376 C CA . ALA A 1 184 ? 2.395 18.203 -10.875 1 98.12 184 ALA A CA 1
ATOM 1377 C C . ALA A 1 184 ? 0.891 18.266 -11.125 1 98.12 184 ALA A C 1
ATOM 1379 O O . ALA A 1 184 ? 0.158 18.922 -10.391 1 98.12 184 ALA A O 1
ATOM 1380 N N . SER A 1 185 ? 0.419 17.547 -12.141 1 98.38 185 SER A N 1
ATOM 1381 C CA . SER A 1 185 ? -0.998 17.562 -12.492 1 98.38 185 SER A CA 1
ATOM 1382 C C . SER A 1 185 ? -1.831 16.812 -11.461 1 98.38 185 SER A C 1
ATOM 1384 O O . SER A 1 185 ? -3.016 17.109 -11.281 1 98.38 185 SER A O 1
ATOM 1386 N N . LEU A 1 186 ? -1.18 15.922 -10.734 1 98.62 186 LEU A N 1
ATOM 1387 C CA . LEU A 1 186 ? -1.905 15.078 -9.789 1 98.62 186 LEU A CA 1
ATOM 1388 C C . LEU A 1 186 ? -1.778 15.617 -8.367 1 98.62 186 LEU A C 1
ATOM 1390 O O . LEU A 1 186 ? -2.252 14.992 -7.418 1 98.62 186 LEU A O 1
ATOM 1394 N N . THR A 1 187 ? -1.119 16.734 -8.234 1 98.88 187 THR A N 1
ATOM 1395 C CA . THR A 1 187 ? -0.885 17.297 -6.91 1 98.88 187 THR A CA 1
ATOM 1396 C C . THR A 1 187 ? -1.475 18.688 -6.793 1 98.88 187 THR A C 1
ATOM 1398 O O . THR A 1 187 ? -1.205 19.562 -7.633 1 98.88 187 THR A O 1
ATOM 1401 N N . THR A 1 188 ? -2.295 18.906 -5.832 1 98.81 188 THR A N 1
ATOM 1402 C CA . THR A 1 188 ? -2.795 20.234 -5.473 1 98.81 188 THR A CA 1
ATOM 1403 C C . THR A 1 188 ? -2.107 20.75 -4.207 1 98.81 188 THR A C 1
ATOM 1405 O O . THR A 1 188 ? -1.988 20.016 -3.223 1 98.81 188 THR A O 1
ATOM 1408 N N . TRP A 1 189 ? -1.658 21.984 -4.273 1 98.69 189 TRP A N 1
ATOM 1409 C CA . TRP A 1 189 ? -1.021 22.609 -3.125 1 98.69 189 TRP A CA 1
ATOM 1410 C C . TRP A 1 189 ? -1.981 23.578 -2.436 1 98.69 189 TRP A C 1
ATOM 1412 O O . TRP A 1 189 ? -2.623 24.406 -3.094 1 98.69 189 TRP A O 1
ATOM 1422 N N . VAL A 1 190 ? -2.107 23.406 -1.154 1 98.69 190 VAL A N 1
ATOM 1423 C CA . VAL A 1 190 ? -2.969 24.266 -0.359 1 98.69 190 VAL A CA 1
ATOM 1424 C C . VAL A 1 190 ? -2.133 25.031 0.675 1 98.69 190 VAL A C 1
ATOM 1426 O O . VAL A 1 190 ? -1.651 24.438 1.643 1 98.69 190 VAL A O 1
ATOM 1429 N N . SER A 1 191 ? -2.043 26.328 0.553 1 97.56 191 SER A N 1
ATOM 1430 C CA . SER A 1 191 ? -1.137 27.125 1.381 1 97.56 191 SER A CA 1
ATOM 1431 C C . SER A 1 191 ? -1.905 27.984 2.383 1 97.56 191 SER A C 1
ATOM 1433 O O . SER A 1 191 ? -1.306 28.625 3.244 1 97.56 191 SER A O 1
ATOM 1435 N N . GLU A 1 192 ? -3.227 28.125 2.096 1 94.81 192 GLU A N 1
ATOM 1436 C CA . GLU A 1 192 ? -4.074 28.859 3.025 1 94.81 192 GLU A CA 1
ATOM 1437 C C . GLU A 1 192 ? -5.441 28.203 3.174 1 94.81 192 GLU A C 1
ATOM 1439 O O . GLU A 1 192 ? -5.891 27.484 2.273 1 94.81 192 GLU A O 1
ATOM 1444 N N . MET B 1 1 ? 21.625 -14.234 -11.188 1 76.56 1 MET B N 1
ATOM 1445 C CA . MET B 1 1 ? 21.656 -14.242 -9.727 1 76.56 1 MET B CA 1
ATOM 1446 C C . MET B 1 1 ? 21 -12.984 -9.156 1 76.56 1 MET B C 1
ATOM 1448 O O . MET B 1 1 ? 21.047 -11.922 -9.781 1 76.56 1 MET B O 1
ATOM 1452 N N . PRO B 1 2 ? 20.25 -13.211 -7.945 1 85.88 2 PRO B N 1
ATOM 1453 C CA . PRO B 1 2 ? 19.688 -11.992 -7.352 1 85.88 2 PRO B CA 1
ATOM 1454 C C . PRO B 1 2 ? 20.75 -10.93 -7.074 1 85.88 2 PRO B C 1
ATOM 1456 O O . PRO B 1 2 ? 21.922 -11.266 -6.836 1 85.88 2 PRO B O 1
ATOM 1459 N N . ASP B 1 3 ? 20.469 -9.719 -7.34 1 89.38 3 ASP B N 1
ATOM 1460 C CA . ASP B 1 3 ? 21.297 -8.57 -7.012 1 89.38 3 ASP B CA 1
ATOM 1461 C C . ASP B 1 3 ? 20.703 -7.766 -5.863 1 89.38 3 ASP B C 1
ATOM 1463 O O . ASP B 1 3 ? 20.109 -6.707 -6.086 1 89.38 3 ASP B O 1
ATOM 1467 N N . PRO B 1 4 ? 20.969 -8.289 -4.633 1 95.69 4 PRO B N 1
ATOM 1468 C CA . PRO B 1 4 ? 20.312 -7.695 -3.463 1 95.69 4 PRO B CA 1
ATOM 1469 C C . PRO B 1 4 ? 20.812 -6.285 -3.158 1 95.69 4 PRO B C 1
ATOM 1471 O O . PRO B 1 4 ? 21.938 -5.934 -3.52 1 95.69 4 PRO B O 1
ATOM 1474 N N . LYS B 1 5 ? 19.938 -5.473 -2.666 1 97.44 5 LYS B N 1
ATOM 1475 C CA . LYS B 1 5 ? 20.219 -4.176 -2.057 1 97.44 5 LYS B CA 1
ATOM 1476 C C . LYS B 1 5 ? 20 -4.211 -0.55 1 97.44 5 LYS B C 1
ATOM 1478 O O . LYS B 1 5 ? 18.984 -3.691 -0.058 1 97.44 5 LYS B O 1
ATOM 1483 N N . PRO B 1 6 ? 20.984 -4.695 0.213 1 97.25 6 PRO B N 1
ATOM 1484 C CA . PRO B 1 6 ? 20.766 -4.961 1.638 1 97.25 6 PRO B CA 1
ATOM 1485 C C . PRO B 1 6 ? 20.359 -3.711 2.416 1 97.25 6 PRO B C 1
ATOM 1487 O O . PRO B 1 6 ? 19.594 -3.803 3.383 1 97.25 6 PRO B O 1
ATOM 1490 N N . GLU B 1 7 ? 20.875 -2.541 1.937 1 97.38 7 GLU B N 1
ATOM 1491 C CA . GLU B 1 7 ? 20.516 -1.306 2.623 1 97.38 7 GLU B CA 1
ATOM 1492 C C . GLU B 1 7 ? 19.016 -1.024 2.494 1 97.38 7 GLU B C 1
ATOM 1494 O O . GLU B 1 7 ? 18.406 -0.502 3.422 1 97.38 7 GLU B O 1
ATOM 1499 N N . VAL B 1 8 ? 18.469 -1.359 1.324 1 98.44 8 VAL B N 1
ATOM 1500 C CA . VAL B 1 8 ? 17.047 -1.145 1.089 1 98.44 8 VAL B CA 1
ATOM 1501 C C . VAL B 1 8 ? 16.234 -2.139 1.912 1 98.44 8 VAL B C 1
ATOM 1503 O O . VAL B 1 8 ? 15.258 -1.76 2.57 1 98.44 8 VAL B O 1
ATOM 1506 N N . LEU B 1 9 ? 16.625 -3.391 1.909 1 98.44 9 LEU B N 1
ATOM 1507 C CA . LEU B 1 9 ? 15.906 -4.395 2.68 1 98.44 9 LEU B CA 1
ATOM 1508 C C . LEU B 1 9 ? 15.961 -4.086 4.172 1 98.44 9 LEU B C 1
ATOM 1510 O O . LEU B 1 9 ? 14.961 -4.219 4.879 1 98.44 9 LEU B O 1
ATOM 1514 N N . ASP B 1 10 ? 17.125 -3.619 4.645 1 98.06 10 ASP B N 1
ATOM 1515 C CA . ASP B 1 10 ? 17.266 -3.232 6.043 1 98.06 10 ASP B CA 1
ATOM 1516 C C . ASP B 1 10 ? 16.312 -2.088 6.398 1 98.06 10 ASP B C 1
ATOM 1518 O O . ASP B 1 10 ? 15.719 -2.084 7.473 1 98.06 10 ASP B O 1
ATOM 1522 N N . PHE B 1 11 ? 16.25 -1.166 5.504 1 98.19 11 PHE B N 1
ATOM 1523 C CA . PHE B 1 11 ? 15.336 -0.041 5.676 1 98.19 11 PHE B CA 1
ATOM 1524 C C . PHE B 1 11 ? 13.898 -0.525 5.812 1 98.19 11 PHE B C 1
ATOM 1526 O O . PHE B 1 11 ? 13.188 -0.108 6.727 1 98.19 11 PHE B O 1
ATOM 1533 N N . LEU B 1 12 ? 13.461 -1.461 4.934 1 98.31 12 LEU B N 1
ATOM 1534 C CA . LEU B 1 12 ? 12.094 -1.975 4.941 1 98.31 12 LEU B CA 1
ATOM 1535 C C . LEU B 1 12 ? 11.828 -2.793 6.199 1 98.31 12 LEU B C 1
ATOM 1537 O O . LEU B 1 12 ? 10.719 -2.766 6.738 1 98.31 12 LEU B O 1
ATOM 1541 N N . LEU B 1 13 ? 12.828 -3.436 6.734 1 97.62 13 LEU B N 1
ATOM 1542 C CA . LEU B 1 13 ? 12.711 -4.293 7.91 1 97.62 13 LEU B CA 1
ATOM 1543 C C . LEU B 1 13 ? 12.703 -3.461 9.188 1 97.62 13 LEU B C 1
ATOM 1545 O O . LEU B 1 13 ? 12.367 -3.971 10.266 1 97.62 13 LEU B O 1
ATOM 1549 N N . SER B 1 14 ? 12.977 -2.156 9.039 1 94.94 14 SER B N 1
ATOM 1550 C CA . SER B 1 14 ? 13.055 -1.31 10.219 1 94.94 14 SER B CA 1
ATOM 1551 C C . SER B 1 14 ? 11.984 -0.219 10.195 1 94.94 14 SER B C 1
ATOM 1553 O O . SER B 1 14 ? 11.984 0.675 11.039 1 94.94 14 SER B O 1
ATOM 1555 N N . ARG B 1 15 ? 11.18 -0.272 9.266 1 91.94 15 ARG B N 1
ATOM 1556 C CA . ARG B 1 15 ? 10.156 0.757 9.102 1 91.94 15 ARG B CA 1
ATOM 1557 C C . ARG B 1 15 ? 9.273 0.85 10.344 1 91.94 15 ARG B C 1
ATOM 1559 O O . ARG B 1 15 ? 8.836 -0.171 10.875 1 91.94 15 ARG B O 1
ATOM 1566 N N . ARG B 1 16 ? 9.086 2.074 10.758 1 93.5 16 ARG B N 1
ATOM 1567 C CA . ARG B 1 16 ? 8.164 2.41 11.844 1 93.5 16 ARG B CA 1
ATOM 1568 C C . ARG B 1 16 ? 7.527 3.773 11.617 1 93.5 16 ARG B C 1
ATOM 1570 O O . ARG B 1 16 ? 8.172 4.691 11.102 1 93.5 16 ARG B O 1
ATOM 1577 N N . SER B 1 17 ? 6.281 3.809 12.055 1 96 17 SER B N 1
ATOM 1578 C CA . SER B 1 17 ? 5.633 5.117 12.031 1 96 17 SER B CA 1
ATOM 1579 C C . SER B 1 17 ? 6.305 6.086 13 1 96 17 SER B C 1
ATOM 1581 O O . SER B 1 17 ? 6.684 5.699 14.109 1 96 17 SER B O 1
ATOM 1583 N N . ARG B 1 18 ? 6.535 7.246 12.516 1 96 18 ARG B N 1
ATOM 1584 C CA . ARG B 1 18 ? 6.922 8.344 13.398 1 96 18 ARG B CA 1
ATOM 1585 C C . ARG B 1 18 ? 5.707 9.172 13.812 1 96 18 ARG B C 1
ATOM 1587 O O . ARG B 1 18 ? 5.188 9.961 13.023 1 96 18 ARG B O 1
ATOM 1594 N N . PRO B 1 19 ? 5.297 9.055 15.039 1 95.88 19 PRO B N 1
ATOM 1595 C CA . PRO B 1 19 ? 4.039 9.688 15.445 1 95.88 19 PRO B CA 1
ATOM 1596 C C . PRO B 1 19 ? 3.998 11.172 15.117 1 95.88 19 PRO B C 1
ATOM 1598 O O . PRO B 1 19 ? 4.953 11.898 15.406 1 95.88 19 PRO B O 1
ATOM 1601 N N . ALA B 1 20 ? 2.889 11.57 14.555 1 96.62 20 ALA B N 1
ATOM 1602 C CA . ALA B 1 20 ? 2.719 12.938 14.062 1 96.62 20 ALA B CA 1
ATOM 1603 C C . ALA B 1 20 ? 3.002 13.953 15.164 1 96.62 20 ALA B C 1
ATOM 1605 O O . ALA B 1 20 ? 3.604 15 14.914 1 96.62 20 ALA B O 1
ATOM 1606 N N . LYS B 1 21 ? 2.604 13.633 16.359 1 94.88 21 LYS B N 1
ATOM 1607 C CA . LYS B 1 21 ? 2.725 14.562 17.469 1 94.88 21 LYS B CA 1
ATOM 1608 C C . LYS B 1 21 ? 4.188 14.797 17.844 1 94.88 21 LYS B C 1
ATOM 1610 O O . LYS B 1 21 ? 4.504 15.719 18.594 1 94.88 21 LYS B O 1
ATOM 1615 N N . THR B 1 22 ? 5.098 13.961 17.344 1 96 22 THR B N 1
ATOM 1616 C CA . THR B 1 22 ? 6.52 14.078 17.656 1 96 22 THR B CA 1
ATOM 1617 C C . THR B 1 22 ? 7.266 14.742 16.5 1 96 22 THR B C 1
ATOM 1619 O O . THR B 1 22 ? 8.492 14.883 16.547 1 96 22 THR B O 1
ATOM 1622 N N . LEU B 1 23 ? 6.59 15.094 15.445 1 97.38 23 LEU B N 1
ATOM 1623 C CA . LEU B 1 23 ? 7.227 15.719 14.289 1 97.38 23 LEU B CA 1
ATOM 1624 C C . LEU B 1 23 ? 7.309 17.234 14.461 1 97.38 23 LEU B C 1
ATOM 1626 O O . LEU B 1 23 ? 6.363 17.859 14.953 1 97.38 23 LEU B O 1
ATOM 1630 N N . ALA B 1 24 ? 8.414 17.75 14.133 1 97.19 24 ALA B N 1
ATOM 1631 C CA . ALA B 1 24 ? 8.672 19.172 14.336 1 97.19 24 ALA B CA 1
ATOM 1632 C C . ALA B 1 24 ? 9.219 19.812 13.07 1 97.19 24 ALA B C 1
ATOM 1634 O O . ALA B 1 24 ? 9.305 19.172 12.023 1 97.19 24 ALA B O 1
ATOM 1635 N N . LEU B 1 25 ? 9.438 21.109 13.203 1 97.38 25 LEU B N 1
ATOM 1636 C CA . LEU B 1 25 ? 10.133 21.844 12.148 1 97.38 25 LEU B CA 1
ATOM 1637 C C . LEU B 1 25 ? 11.617 21.516 12.148 1 97.38 25 LEU B C 1
ATOM 1639 O O . LEU B 1 25 ? 12.18 21.141 13.18 1 97.38 25 LEU B O 1
ATOM 1643 N N . PRO B 1 26 ? 12.305 21.688 11.016 1 97.88 26 PRO B N 1
ATOM 1644 C CA . PRO B 1 26 ? 11.758 22.047 9.711 1 97.88 26 PRO B CA 1
ATOM 1645 C C . PRO B 1 26 ? 11.008 20.906 9.039 1 97.88 26 PRO B C 1
ATOM 1647 O O . PRO B 1 26 ? 11.055 19.766 9.523 1 97.88 26 PRO B O 1
ATOM 1650 N N . VAL B 1 27 ? 10.273 21.203 8.008 1 98.56 27 VAL B N 1
ATOM 1651 C CA . VAL B 1 27 ? 9.648 20.25 7.09 1 98.56 27 VAL B CA 1
ATOM 1652 C C . VAL B 1 27 ? 10.25 20.406 5.695 1 98.56 27 VAL B C 1
ATOM 1654 O O . VAL B 1 27 ? 10.914 21.406 5.402 1 98.56 27 VAL B O 1
ATOM 1657 N N . PRO B 1 28 ? 10.117 19.375 4.918 1 98.56 28 PRO B N 1
ATOM 1658 C CA . PRO B 1 28 ? 10.641 19.562 3.562 1 98.56 28 PRO B CA 1
ATOM 1659 C C . PRO B 1 28 ? 9.953 20.703 2.82 1 98.56 28 PRO B C 1
ATOM 1661 O O . PRO B 1 28 ? 8.727 20.859 2.9 1 98.56 28 PRO B O 1
ATOM 1664 N N . ASP B 1 29 ? 10.773 21.516 2.17 1 98.06 29 ASP B N 1
ATOM 1665 C CA . ASP B 1 29 ? 10.188 22.484 1.246 1 98.06 29 ASP B CA 1
ATOM 1666 C C . ASP B 1 29 ? 9.75 21.797 -0.05 1 98.06 29 ASP B C 1
ATOM 1668 O O . ASP B 1 29 ? 9.852 20.578 -0.187 1 98.06 29 ASP B O 1
ATOM 1672 N N . ARG B 1 30 ? 9.234 22.594 -0.949 1 98.31 30 ARG B N 1
ATOM 1673 C CA . ARG B 1 30 ? 8.641 22.016 -2.152 1 98.31 30 ARG B CA 1
ATOM 1674 C C . ARG B 1 30 ? 9.688 21.266 -2.969 1 98.31 30 ARG B C 1
ATOM 1676 O O . ARG B 1 30 ? 9.398 20.219 -3.541 1 98.31 30 ARG B O 1
ATOM 1683 N N . ALA B 1 31 ? 10.852 21.797 -3.074 1 98.19 31 ALA B N 1
ATOM 1684 C CA . ALA B 1 31 ? 11.922 21.141 -3.82 1 98.19 31 ALA B CA 1
ATOM 1685 C C . ALA B 1 31 ? 12.273 19.797 -3.205 1 98.19 31 ALA B C 1
ATOM 1687 O O . ALA B 1 31 ? 12.484 18.812 -3.922 1 98.19 31 ALA B O 1
ATOM 1688 N N . ALA B 1 32 ? 12.398 19.734 -1.878 1 98.19 32 ALA B N 1
ATOM 1689 C CA . ALA B 1 32 ? 12.719 18.5 -1.167 1 98.19 32 ALA B CA 1
ATOM 1690 C C . ALA B 1 32 ? 11.555 17.516 -1.239 1 98.19 32 ALA B C 1
ATOM 1692 O O . ALA B 1 32 ? 11.758 16.297 -1.219 1 98.19 32 ALA B O 1
ATOM 1693 N N . LEU B 1 33 ? 10.32 18.031 -1.367 1 98.75 33 LEU B N 1
ATOM 1694 C CA . LEU B 1 33 ? 9.125 17.188 -1.371 1 98.75 33 LEU B CA 1
ATOM 1695 C C . LEU B 1 33 ? 8.906 16.578 -2.744 1 98.75 33 LEU B C 1
ATOM 1697 O O . LEU B 1 33 ? 8.297 15.508 -2.855 1 98.75 33 LEU B O 1
ATOM 1701 N N . ALA B 1 34 ? 9.438 17.141 -3.762 1 98.56 34 ALA B N 1
ATOM 1702 C CA . ALA B 1 34 ? 9.164 16.75 -5.141 1 98.56 34 ALA B CA 1
ATOM 1703 C C . ALA B 1 34 ? 9.555 15.289 -5.379 1 98.56 34 ALA B C 1
ATOM 1705 O O . ALA B 1 34 ? 8.75 14.5 -5.863 1 98.56 34 ALA B O 1
ATOM 1706 N N . PRO B 1 35 ? 10.836 14.875 -5.004 1 98.56 35 PRO B N 1
ATOM 1707 C CA . PRO B 1 35 ? 11.18 13.469 -5.234 1 98.56 35 PRO B CA 1
ATOM 1708 C C . PRO B 1 35 ? 10.359 12.516 -4.371 1 98.56 35 PRO B C 1
ATOM 1710 O O . PRO B 1 35 ? 10.125 11.375 -4.762 1 98.56 35 PRO B O 1
ATOM 1713 N N . ILE B 1 36 ? 9.891 12.977 -3.24 1 98.88 36 ILE B N 1
ATOM 1714 C CA . ILE B 1 36 ? 9.062 12.164 -2.35 1 98.88 36 ILE B CA 1
ATOM 1715 C C . ILE B 1 36 ? 7.707 11.898 -2.998 1 98.88 36 ILE B C 1
ATOM 1717 O O . ILE B 1 36 ? 7.246 10.758 -3.045 1 98.88 36 ILE B O 1
ATOM 1721 N N . LEU B 1 37 ? 7.102 12.953 -3.551 1 98.94 37 LEU B N 1
ATOM 1722 C CA . LEU B 1 37 ? 5.82 12.812 -4.234 1 98.94 37 LEU B CA 1
ATOM 1723 C C . LEU B 1 37 ? 5.965 11.945 -5.484 1 98.94 37 LEU B C 1
ATOM 1725 O O . LEU B 1 37 ? 5.074 11.148 -5.797 1 98.94 37 LEU B O 1
ATOM 1729 N N . THR B 1 38 ? 7.062 12.109 -6.172 1 98.75 38 THR B N 1
ATOM 1730 C CA . THR B 1 38 ? 7.332 11.312 -7.359 1 98.75 38 THR B CA 1
ATOM 1731 C C . THR B 1 38 ? 7.406 9.828 -7.012 1 98.75 38 THR B C 1
ATOM 1733 O O . THR B 1 38 ? 6.781 8.992 -7.672 1 98.75 38 THR B O 1
ATOM 1736 N N . ALA B 1 39 ? 8.156 9.484 -5.957 1 98.69 39 ALA B N 1
ATOM 1737 C CA . ALA B 1 39 ? 8.266 8.102 -5.516 1 98.69 39 ALA B CA 1
ATOM 1738 C C . ALA B 1 39 ? 6.906 7.547 -5.094 1 98.69 39 ALA B C 1
ATOM 1740 O O . ALA B 1 39 ? 6.586 6.387 -5.375 1 98.69 39 ALA B O 1
ATOM 1741 N N . ALA B 1 40 ? 6.121 8.375 -4.469 1 98.75 40 ALA B N 1
ATOM 1742 C CA . ALA B 1 40 ? 4.809 7.957 -3.988 1 98.75 40 ALA B CA 1
ATOM 1743 C C . ALA B 1 40 ? 3.918 7.5 -5.141 1 98.75 40 ALA B C 1
ATOM 1745 O O . ALA B 1 40 ? 3.23 6.484 -5.039 1 98.75 40 ALA B O 1
ATOM 1746 N N . LEU B 1 41 ? 4.012 8.234 -6.246 1 98.38 41 LEU B N 1
ATOM 1747 C CA . LEU B 1 41 ? 3.086 7.977 -7.348 1 98.38 41 LEU B CA 1
ATOM 1748 C C . LEU B 1 41 ? 3.672 6.969 -8.328 1 98.38 41 LEU B C 1
ATOM 1750 O O . LEU B 1 41 ? 3.025 6.605 -9.312 1 98.38 41 LEU B O 1
ATOM 1754 N N . ARG B 1 42 ? 4.902 6.551 -8.039 1 97.06 42 ARG B N 1
ATOM 1755 C CA . ARG B 1 42 ? 5.453 5.414 -8.766 1 97.06 42 ARG B CA 1
ATOM 1756 C C . ARG B 1 42 ? 4.98 4.094 -8.172 1 97.06 42 ARG B C 1
ATOM 1758 O O . ARG B 1 42 ? 5.785 3.201 -7.898 1 97.06 42 ARG B O 1
ATOM 1765 N N . THR B 1 43 ? 3.709 3.994 -7.953 1 97.56 43 THR B N 1
ATOM 1766 C CA . THR B 1 43 ? 3.021 2.869 -7.328 1 97.56 43 THR B CA 1
ATOM 1767 C C . THR B 1 43 ? 2.326 2.01 -8.383 1 97.56 43 THR B C 1
ATOM 1769 O O . THR B 1 43 ? 1.916 2.514 -9.43 1 97.56 43 THR B O 1
ATOM 1772 N N . PRO B 1 44 ? 2.262 0.646 -8.117 1 97.31 44 PRO B N 1
ATOM 1773 C CA . PRO B 1 44 ? 1.504 -0.189 -9.055 1 97.31 44 PRO B CA 1
ATOM 1774 C C . PRO B 1 44 ? 0.067 0.292 -9.242 1 97.31 44 PRO B C 1
ATOM 1776 O O . PRO B 1 44 ? -0.609 0.628 -8.266 1 97.31 44 PRO B O 1
ATOM 1779 N N . ASP B 1 45 ? -0.306 0.35 -10.492 1 96.38 45 ASP B N 1
ATOM 1780 C CA . ASP B 1 45 ? -1.617 0.824 -10.922 1 96.38 45 ASP B CA 1
ATOM 1781 C C . ASP B 1 45 ? -2.098 0.061 -12.156 1 96.38 45 ASP B C 1
ATOM 1783 O O . ASP B 1 45 ? -1.689 0.365 -13.281 1 96.38 45 ASP B O 1
ATOM 1787 N N . HIS B 1 46 ? -3.027 -0.878 -11.852 1 96.31 46 HIS B N 1
ATOM 1788 C CA . HIS B 1 46 ? -3.584 -1.666 -12.945 1 96.31 46 HIS B CA 1
ATOM 1789 C C . HIS B 1 46 ? -4.246 -0.771 -13.984 1 96.31 46 HIS B C 1
ATOM 1791 O O . HIS B 1 46 ? -5.09 0.063 -13.656 1 96.31 46 HIS B O 1
ATOM 1797 N N . GLY B 1 47 ? -3.756 -0.869 -15.25 1 95 47 GLY B N 1
ATOM 1798 C CA . GLY B 1 47 ? -4.359 -0.138 -16.359 1 95 47 GLY B CA 1
ATOM 1799 C C . GLY B 1 47 ? -3.898 1.305 -16.438 1 95 47 GLY B C 1
ATOM 1800 O O . GLY B 1 47 ? -4.402 2.076 -17.266 1 95 47 GLY B O 1
ATOM 1801 N N . LYS B 1 48 ? -3.004 1.753 -15.57 1 94.88 48 LYS B N 1
ATOM 1802 C CA . LYS B 1 48 ? -2.484 3.117 -15.539 1 94.88 48 LYS B CA 1
ATOM 1803 C C . LYS B 1 48 ? -3.619 4.137 -15.492 1 94.88 48 LYS B C 1
ATOM 1805 O O . LYS B 1 48 ? -3.658 5.07 -16.297 1 94.88 48 LYS B O 1
ATOM 1810 N N . LEU B 1 49 ? -4.539 3.898 -14.562 1 97.31 49 LEU B N 1
ATOM 1811 C CA . LEU B 1 49 ? -5.727 4.738 -14.438 1 97.31 49 LEU B CA 1
ATOM 1812 C C . LEU B 1 49 ? -5.426 5.977 -13.594 1 97.31 49 LEU B C 1
ATOM 1814 O O . LEU B 1 49 ? -6.195 6.941 -13.602 1 97.31 49 LEU B O 1
ATOM 1818 N N . GLU B 1 50 ? -4.348 5.906 -12.844 1 97.88 50 GLU B N 1
ATOM 1819 C CA . GLU B 1 50 ? -4.004 6.953 -11.891 1 97.88 50 GLU B CA 1
ATOM 1820 C C . GLU B 1 50 ? -5.195 7.312 -11.008 1 97.88 50 GLU B C 1
ATOM 1822 O O . GLU B 1 50 ? -5.562 8.484 -10.898 1 97.88 50 GLU B O 1
ATOM 1827 N N . PRO B 1 51 ? -5.762 6.227 -10.312 1 98.69 51 PRO B N 1
ATOM 1828 C CA . PRO B 1 51 ? -6.992 6.438 -9.539 1 98.69 51 PRO B CA 1
ATOM 1829 C C . PRO B 1 51 ? -6.742 7.133 -8.203 1 98.69 51 PRO B C 1
ATOM 1831 O O . PRO B 1 51 ? -7.32 6.746 -7.188 1 98.69 51 PRO B O 1
ATOM 1834 N N . TRP B 1 52 ? -5.926 8.047 -8.148 1 98.81 52 TRP B N 1
ATOM 1835 C CA . TRP B 1 52 ? -5.555 8.789 -6.949 1 98.81 52 TRP B CA 1
ATOM 1836 C C . TRP B 1 52 ? -5.035 10.18 -7.312 1 98.81 52 TRP B C 1
ATOM 1838 O O . TRP B 1 52 ? -4.664 10.43 -8.461 1 98.81 52 TRP B O 1
ATOM 1848 N N . ARG B 1 53 ? -5.047 11.039 -6.387 1 98.88 53 ARG B N 1
ATOM 1849 C CA . ARG B 1 53 ? -4.371 12.328 -6.441 1 98.88 53 ARG B CA 1
ATOM 1850 C C . ARG B 1 53 ? -3.916 12.766 -5.055 1 98.88 53 ARG B C 1
ATOM 1852 O O . ARG B 1 53 ? -4.301 12.164 -4.051 1 98.88 53 ARG B O 1
ATOM 1859 N N . LEU B 1 54 ? -3.072 13.82 -5.055 1 98.94 54 LEU B N 1
ATOM 1860 C CA . LEU B 1 54 ? -2.486 14.281 -3.803 1 98.94 54 LEU B CA 1
ATOM 1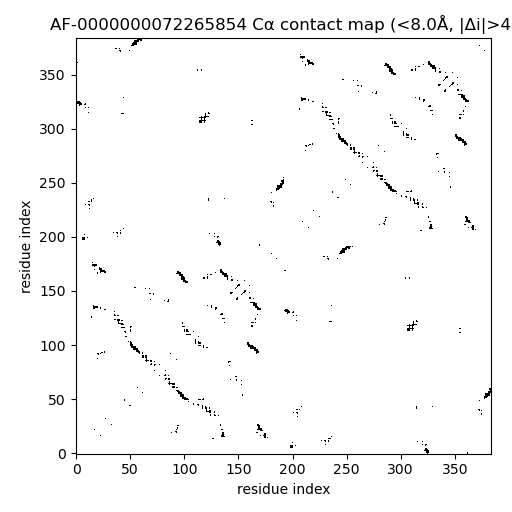861 C C . LEU B 1 54 ? -2.891 15.727 -3.516 1 98.94 54 LEU B C 1
ATOM 1863 O O . LEU B 1 54 ? -3.037 16.531 -4.438 1 98.94 54 LEU B O 1
ATOM 1867 N N . ILE B 1 55 ? -3.08 16 -2.271 1 99 55 ILE B N 1
ATOM 1868 C CA . ILE B 1 55 ? -3.217 17.375 -1.78 1 99 55 ILE B CA 1
ATOM 1869 C C . ILE B 1 55 ? -2.139 17.656 -0.738 1 99 55 ILE B C 1
ATOM 1871 O O . ILE B 1 55 ? -2.088 17 0.307 1 99 55 ILE B O 1
ATOM 1875 N N . VAL B 1 56 ? -1.262 18.578 -1.043 1 98.94 56 VAL B N 1
ATOM 1876 C CA . VAL B 1 56 ? -0.242 18.984 -0.082 1 98.94 56 VAL B CA 1
ATOM 1877 C C . VAL B 1 56 ? -0.762 20.141 0.7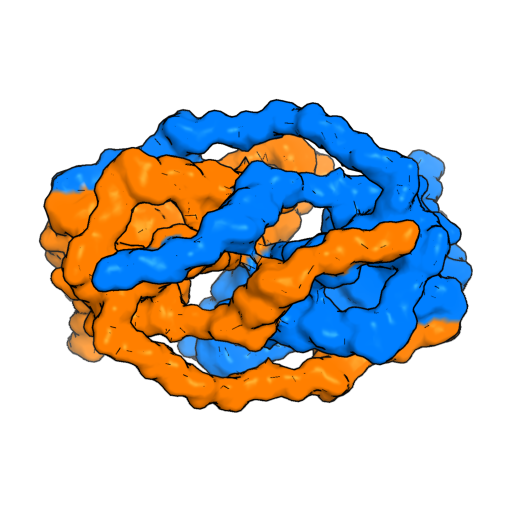64 1 98.94 56 VAL B C 1
ATOM 1879 O O . VAL B 1 56 ? -1.065 21.219 0.238 1 98.94 56 VAL B O 1
ATOM 1882 N N . LEU B 1 57 ? -0.891 19.859 2.059 1 98.94 57 LEU B N 1
ATOM 1883 C CA . LEU B 1 57 ? -1.296 20.875 3.023 1 98.94 57 LEU B CA 1
ATOM 1884 C C . LEU B 1 57 ? -0.078 21.547 3.658 1 98.94 57 LEU B C 1
ATOM 1886 O O . LEU B 1 57 ? 0.63 20.922 4.453 1 98.94 57 LEU B O 1
ATOM 1890 N N . GLU B 1 58 ? 0.121 22.781 3.311 1 98.62 58 GLU B N 1
ATOM 1891 C CA . GLU B 1 58 ? 1.204 23.547 3.916 1 98.62 58 GLU B CA 1
ATOM 1892 C C . GLU B 1 58 ? 0.752 24.219 5.211 1 98.62 58 GLU B C 1
ATOM 1894 O O . GLU B 1 58 ? -0.433 24.188 5.551 1 98.62 58 GLU B O 1
ATOM 1899 N N . ALA B 1 59 ? 1.694 24.75 5.938 1 97.56 59 ALA B N 1
ATOM 1900 C CA . ALA B 1 59 ? 1.455 25.281 7.273 1 97.56 59 ALA B CA 1
ATOM 1901 C C . ALA B 1 59 ? 0.324 26.312 7.266 1 97.56 59 ALA B C 1
ATOM 1903 O O . ALA B 1 59 ? -0.466 26.375 8.211 1 97.56 59 ALA B O 1
ATOM 1904 N N . GLY B 1 60 ? 0.232 27.094 6.297 1 98.12 60 GLY B N 1
ATOM 1905 C CA . GLY B 1 60 ? -0.759 28.156 6.219 1 98.12 60 GLY B CA 1
ATOM 1906 C C . GLY B 1 60 ? -2.182 27.641 6.117 1 98.12 60 GLY B C 1
ATOM 1907 O O . GLY B 1 60 ? -3.133 28.359 6.41 1 98.12 60 GLY B O 1
ATOM 1908 N N . ALA B 1 61 ? -2.391 26.406 5.688 1 98.5 61 ALA B N 1
ATOM 1909 C CA . ALA B 1 61 ? -3.719 25.828 5.52 1 98.5 61 ALA B CA 1
ATOM 1910 C C . ALA B 1 61 ? -4.23 25.234 6.832 1 98.5 61 ALA B C 1
ATOM 1912 O O . ALA B 1 61 ? -5.434 25.031 6.996 1 98.5 61 ALA B O 1
ATOM 1913 N N . MET B 1 62 ? -3.338 24.984 7.711 1 98.5 62 MET B N 1
ATOM 1914 C CA . MET B 1 62 ? -3.627 24.141 8.859 1 98.5 62 MET B CA 1
ATOM 1915 C C . MET B 1 62 ? -4.617 24.812 9.805 1 98.5 62 MET B C 1
ATOM 1917 O O . MET B 1 62 ? -5.566 24.188 10.266 1 98.5 62 MET B O 1
ATOM 1921 N N . PRO B 1 63 ? -4.473 26.125 10.117 1 98.25 63 PRO B N 1
ATOM 1922 C CA . PRO B 1 63 ? -5.438 26.766 11.016 1 98.25 63 PRO B CA 1
ATOM 1923 C C . PRO B 1 63 ? -6.867 26.703 10.477 1 98.25 63 PRO B C 1
ATOM 1925 O O . PRO B 1 63 ? -7.809 26.469 11.234 1 98.25 63 PRO B O 1
ATOM 1928 N N . ARG B 1 64 ? -7.012 26.922 9.18 1 98.31 64 ARG B N 1
ATOM 1929 C CA . ARG B 1 64 ? -8.336 26.859 8.57 1 98.31 64 ARG B CA 1
ATOM 1930 C C . ARG B 1 64 ? -8.938 25.469 8.711 1 98.31 64 ARG B C 1
ATOM 1932 O O . ARG B 1 64 ? -10.117 25.312 9.023 1 98.31 64 ARG B O 1
ATOM 1939 N N . LEU B 1 65 ? -8.164 24.453 8.453 1 98.75 65 LEU B N 1
ATOM 1940 C CA . LEU B 1 65 ? -8.641 23.078 8.531 1 98.75 65 LEU B CA 1
ATOM 1941 C C . LEU B 1 65 ? -8.961 22.688 9.969 1 98.75 65 LEU B C 1
ATOM 1943 O O . LEU B 1 65 ? -9.938 21.984 10.227 1 98.75 65 LEU B O 1
ATOM 1947 N N . ALA B 1 66 ? -8.125 23.141 10.891 1 98.69 66 ALA B N 1
ATOM 1948 C CA . ALA B 1 66 ? -8.406 22.906 12.305 1 98.69 66 ALA B CA 1
ATOM 1949 C C . ALA B 1 66 ? -9.734 23.531 12.711 1 98.69 66 ALA B C 1
ATOM 1951 O O . ALA B 1 66 ? -10.547 22.891 13.383 1 98.69 66 ALA B O 1
ATOM 1952 N N . ALA B 1 67 ? -9.938 24.734 12.336 1 98.69 67 ALA B N 1
ATOM 1953 C CA . ALA B 1 67 ? -11.188 25.438 12.648 1 98.69 67 ALA B CA 1
ATOM 1954 C C . ALA B 1 67 ? -12.383 24.719 12.023 1 98.69 67 ALA B C 1
ATOM 1956 O O . ALA B 1 67 ? -13.445 24.609 12.648 1 98.69 67 ALA B O 1
ATOM 1957 N N . LEU B 1 68 ? -12.227 24.297 10.82 1 98.81 68 LEU B N 1
ATOM 1958 C CA . LEU B 1 68 ? -13.297 23.562 10.148 1 98.81 68 LEU B CA 1
ATOM 1959 C C . LEU B 1 68 ? -13.609 22.266 10.883 1 98.81 68 LEU B C 1
ATOM 1961 O O . LEU B 1 68 ? -14.773 21.875 11 1 98.81 68 LEU B O 1
ATOM 1965 N N . ALA B 1 69 ? -12.555 21.562 11.305 1 98.75 69 ALA B N 1
ATOM 1966 C CA . ALA B 1 69 ? -12.773 20.344 12.086 1 98.75 69 ALA B CA 1
ATOM 1967 C C . ALA B 1 69 ? -13.609 20.641 13.328 1 98.75 69 ALA B C 1
ATOM 1969 O O . ALA B 1 69 ? -14.523 19.875 13.664 1 98.75 69 ALA B O 1
ATOM 1970 N N . ASP B 1 70 ? -13.312 21.75 13.969 1 98.5 70 ASP B N 1
ATOM 1971 C CA . ASP B 1 70 ? -14.086 22.156 15.141 1 98.5 70 ASP B CA 1
ATOM 1972 C C . ASP B 1 70 ? -15.555 22.375 14.781 1 98.5 70 ASP B C 1
ATOM 1974 O O . ASP B 1 70 ? -16.453 21.891 15.469 1 98.5 70 ASP B O 1
ATOM 1978 N N . ALA B 1 71 ? -15.734 23.125 13.766 1 98.75 71 ALA B N 1
ATOM 1979 C CA . ALA B 1 71 ? -17.094 23.453 13.344 1 98.75 71 ALA B CA 1
ATOM 1980 C C . ALA B 1 71 ? -17.875 22.188 13 1 98.75 71 ALA B C 1
ATOM 1982 O O . ALA B 1 71 ? -19.047 22.062 13.367 1 98.75 71 ALA B O 1
ATOM 1983 N N . ARG B 1 72 ? -17.219 21.297 12.266 1 98.69 72 ARG B N 1
ATOM 1984 C CA . ARG B 1 72 ? -17.875 20.047 11.891 1 98.69 72 ARG B CA 1
ATOM 1985 C C . ARG B 1 72 ? -18.172 19.188 13.117 1 98.69 72 ARG B C 1
ATOM 1987 O O . ARG B 1 72 ? -19.219 18.547 13.195 1 98.69 72 ARG B O 1
ATOM 1994 N N . ALA B 1 73 ? -17.219 19.109 14.031 1 98.75 73 ALA B N 1
ATOM 1995 C CA . ALA B 1 73 ? -17.438 18.359 15.258 1 98.75 73 ALA B CA 1
ATOM 1996 C C . ALA B 1 73 ? -18.656 18.859 16.016 1 98.75 73 ALA B C 1
ATOM 1998 O O . ALA B 1 73 ? -19.438 18.062 16.547 1 98.75 73 ALA B O 1
ATOM 1999 N N . GLU B 1 74 ? -18.766 20.141 16.109 1 98.44 74 GLU B N 1
ATOM 2000 C CA . GLU B 1 74 ? -19.922 20.75 16.75 1 98.44 74 GLU B CA 1
ATOM 2001 C C . GLU B 1 74 ? -21.219 20.375 16.031 1 98.44 74 GLU B C 1
ATOM 2003 O O . GLU B 1 74 ? -22.188 19.969 16.672 1 98.44 74 GLU B O 1
ATOM 2008 N N . ALA B 1 75 ? -21.203 20.469 14.742 1 98.38 75 ALA B N 1
ATOM 2009 C CA . ALA B 1 75 ? -22.375 20.156 13.93 1 98.38 75 ALA B CA 1
ATOM 2010 C C . ALA B 1 75 ? -22.781 18.688 14.102 1 98.38 75 ALA B C 1
ATOM 2012 O O . ALA B 1 75 ? -23.969 18.359 14.062 1 98.38 75 ALA B O 1
ATOM 2013 N N . LEU B 1 76 ? -21.797 17.844 14.328 1 98.12 76 LEU B N 1
ATOM 2014 C CA . LEU B 1 76 ? -22.031 16.406 14.438 1 98.12 76 LEU B CA 1
ATOM 2015 C C . LEU B 1 76 ? -22.266 16 15.891 1 98.12 76 LEU B C 1
ATOM 2017 O O . LEU B 1 76 ? -22.5 14.836 16.188 1 98.12 76 LEU B O 1
ATOM 2021 N N . ALA B 1 77 ? -22.172 16.938 16.797 1 98.38 77 ALA B N 1
ATOM 2022 C CA . ALA B 1 77 ? -22.344 16.719 18.219 1 98.38 77 ALA B CA 1
ATOM 2023 C C . ALA B 1 77 ? -21.406 15.625 18.734 1 98.38 77 ALA B C 1
ATOM 2025 O O . ALA B 1 77 ? -21.828 14.719 19.453 1 98.38 77 ALA B O 1
ATOM 2026 N N . LEU B 1 78 ? -20.172 15.719 18.281 1 97.94 78 LEU B N 1
ATOM 2027 C CA . LEU B 1 78 ? -19.172 14.766 18.75 1 97.94 78 LEU B CA 1
ATOM 2028 C C . LEU B 1 78 ? -18.766 15.062 20.188 1 97.94 78 LEU B C 1
ATOM 2030 O O . LEU B 1 78 ? -18.859 16.203 20.641 1 97.94 78 LEU B O 1
ATOM 2034 N N . ASP B 1 79 ? -18.359 14 20.875 1 97 79 ASP B N 1
ATOM 2035 C CA . ASP B 1 79 ? -17.859 14.242 22.219 1 97 79 ASP B CA 1
ATOM 2036 C C . ASP B 1 79 ? -16.562 15.055 22.203 1 97 79 ASP B C 1
ATOM 2038 O O . ASP B 1 79 ? -15.859 15.078 21.188 1 97 79 ASP B O 1
ATOM 2042 N N . PRO B 1 80 ? -16.219 15.711 23.266 1 97.38 80 PRO B N 1
ATOM 2043 C CA . PRO B 1 80 ? -15.094 16.656 23.328 1 97.38 80 PRO B CA 1
ATOM 2044 C C . PRO B 1 80 ? -13.758 16.016 22.969 1 97.38 80 PRO B C 1
ATOM 2046 O O . PRO B 1 80 ? -12.914 16.656 22.344 1 97.38 80 PRO B O 1
ATOM 2049 N N . ASP B 1 81 ? -13.594 14.859 23.406 1 96.75 81 ASP B N 1
ATOM 2050 C CA . ASP B 1 81 ? -12.32 14.195 23.125 1 96.75 81 ASP B CA 1
ATOM 2051 C C . ASP B 1 81 ? -12.141 13.961 21.625 1 96.75 81 ASP B C 1
ATOM 2053 O O . ASP B 1 81 ? -11.062 14.234 21.078 1 96.75 81 ASP B O 1
ATOM 2057 N N . LYS B 1 82 ? -13.172 13.422 20.984 1 96.31 82 LYS B N 1
ATOM 2058 C CA . LYS B 1 82 ? -13.133 13.211 19.547 1 96.31 82 LYS B CA 1
ATOM 2059 C C . LYS B 1 82 ? -12.953 14.531 18.797 1 96.31 82 LYS B C 1
ATOM 2061 O O . LYS B 1 82 ? -12.195 14.602 17.828 1 96.31 82 LYS B O 1
ATOM 2066 N N . SER B 1 83 ? -13.68 15.516 19.266 1 97.88 83 SER B N 1
ATOM 2067 C CA . SER B 1 83 ? -13.555 16.844 18.688 1 97.88 83 SER B CA 1
ATOM 2068 C C . SER B 1 83 ? -12.117 17.344 18.766 1 97.88 83 SER B C 1
ATOM 2070 O O . SER B 1 83 ? -11.562 17.797 17.766 1 97.88 83 SER B O 1
ATOM 2072 N N . ALA B 1 84 ? -11.508 17.203 19.859 1 98 84 ALA B N 1
ATOM 2073 C CA . ALA B 1 84 ? -10.148 17.703 20.094 1 98 84 ALA B CA 1
ATOM 2074 C C . ALA B 1 84 ? -9.141 16.953 19.219 1 98 84 ALA B C 1
ATOM 2076 O O . ALA B 1 84 ? -8.188 17.547 18.719 1 98 84 ALA B O 1
ATOM 2077 N N . LYS B 1 85 ? -9.375 15.719 19.078 1 96.94 85 LYS B N 1
ATOM 2078 C CA . LYS B 1 85 ? -8.469 14.914 18.281 1 96.94 85 LYS B CA 1
ATOM 2079 C C . LYS B 1 85 ? -8.523 15.32 16.812 1 96.94 85 LYS B C 1
ATOM 2081 O O . LYS B 1 85 ? -7.488 15.383 16.141 1 96.94 85 LYS B O 1
ATOM 2086 N N . GLY B 1 86 ? -9.68 15.562 16.328 1 97.75 86 GLY B N 1
AT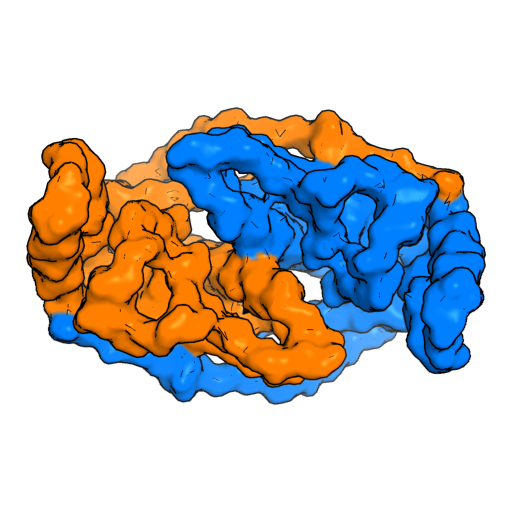OM 2087 C CA . GLY B 1 86 ? -9.836 16 14.953 1 97.75 86 GLY B CA 1
ATOM 2088 C C . GLY B 1 86 ? -9.148 17.312 14.664 1 97.75 86 GLY B C 1
ATOM 2089 O O . GLY B 1 86 ? -8.453 17.453 13.648 1 97.75 86 GLY B O 1
ATOM 2090 N N . ARG B 1 87 ? -9.328 18.203 15.57 1 98.06 87 ARG B N 1
ATOM 2091 C CA . ARG B 1 87 ? -8.695 19.516 15.43 1 98.06 87 ARG B CA 1
ATOM 2092 C C . ARG B 1 87 ? -7.176 19.406 15.539 1 98.06 87 ARG B C 1
ATOM 2094 O O . ARG B 1 87 ? -6.445 20.031 14.773 1 98.06 87 ARG B O 1
ATOM 2101 N N . ALA B 1 88 ? -6.684 18.641 16.438 1 97.75 88 ALA B N 1
ATOM 2102 C CA . ALA B 1 88 ? -5.266 18.578 16.797 1 97.75 88 ALA B CA 1
ATOM 2103 C C . ALA B 1 88 ? -4.438 18.047 15.625 1 97.75 88 ALA B C 1
ATOM 2105 O O . ALA B 1 88 ? -3.289 18.453 15.43 1 97.75 88 ALA B O 1
ATOM 2106 N N . GLN B 1 89 ? -5.047 17.156 14.844 1 96.44 89 GLN B N 1
ATOM 2107 C CA . GLN B 1 89 ? -4.328 16.578 13.727 1 96.44 89 GLN B CA 1
ATOM 2108 C C . GLN B 1 89 ? -3.838 17.656 12.758 1 96.44 89 GLN B C 1
ATOM 2110 O O . GLN B 1 89 ? -2.777 17.516 12.148 1 96.44 89 GLN B O 1
ATOM 2115 N N . PHE B 1 90 ? -4.578 18.703 12.641 1 98.25 90 PHE B N 1
ATOM 2116 C CA . PHE B 1 90 ? -4.219 19.781 11.742 1 98.25 90 PHE B CA 1
ATOM 2117 C C . PHE B 1 90 ? -3.504 20.906 12.5 1 98.25 90 PHE B C 1
ATOM 2119 O O . PHE B 1 90 ? -2.49 21.422 12.031 1 98.25 90 PHE B O 1
ATOM 2126 N N . ALA B 1 91 ? -3.949 21.156 13.695 1 97.81 91 ALA B N 1
ATOM 2127 C CA . ALA B 1 91 ? -3.389 22.25 14.484 1 97.81 91 ALA B CA 1
ATOM 2128 C C . ALA B 1 91 ? -1.926 21.984 14.828 1 97.81 91 ALA B C 1
ATOM 2130 O O . ALA B 1 91 ? -1.134 22.922 14.961 1 97.81 91 ALA B O 1
ATOM 2131 N N . GLN B 1 92 ? -1.565 20.734 14.898 1 96.69 92 GLN B N 1
ATOM 2132 C CA . GLN B 1 92 ? -0.22 20.375 15.336 1 96.69 92 GLN B CA 1
ATOM 2133 C C . GLN B 1 92 ? 0.665 20 14.148 1 96.69 92 GLN B C 1
ATOM 2135 O O . GLN B 1 92 ? 1.836 19.672 14.32 1 96.69 92 GLN B O 1
ATOM 2140 N N . SER B 1 93 ? 0.124 20.031 12.977 1 97.62 93 SER B N 1
ATOM 2141 C CA . SER B 1 93 ? 0.867 19.641 11.789 1 97.62 93 SER B CA 1
ATOM 2142 C C . SER B 1 93 ? 1.46 20.844 11.07 1 97.62 93 SER B C 1
ATOM 2144 O O . SER B 1 93 ? 0.875 21.938 11.086 1 97.62 93 SER B O 1
ATOM 2146 N N . HIS B 1 94 ? 2.648 20.656 10.484 1 97.94 94 HIS B N 1
ATOM 2147 C CA . HIS B 1 94 ? 3.303 21.703 9.719 1 97.94 94 HIS B CA 1
ATOM 2148 C C . HIS B 1 94 ? 3.283 21.406 8.227 1 97.94 94 HIS B C 1
ATOM 2150 O O . HIS B 1 94 ? 3.5 22.297 7.402 1 97.94 94 HIS B O 1
ATOM 2156 N N . LEU B 1 95 ? 3.129 20.188 7.883 1 98.88 95 LEU B N 1
ATOM 2157 C CA . LEU B 1 95 ? 3.045 19.688 6.516 1 98.88 95 LEU B CA 1
ATOM 2158 C C . LEU B 1 95 ? 2.363 18.328 6.473 1 98.88 95 LEU B C 1
ATOM 2160 O O . LEU B 1 95 ? 2.666 17.453 7.285 1 98.88 95 LEU B O 1
ATOM 2164 N N . ALA B 1 96 ? 1.425 18.203 5.566 1 98.94 96 ALA B N 1
ATOM 2165 C CA . ALA B 1 96 ? 0.803 16.906 5.348 1 98.94 96 ALA B CA 1
ATOM 2166 C C . ALA B 1 96 ? 0.474 16.688 3.875 1 98.94 96 ALA B C 1
ATOM 2168 O O . ALA B 1 96 ? 0.238 17.656 3.141 1 98.94 96 ALA B O 1
ATOM 2169 N N . VAL B 1 97 ? 0.539 15.5 3.453 1 99 97 VAL B N 1
ATOM 2170 C CA . VAL B 1 97 ? 0.078 15.102 2.127 1 99 97 VAL B CA 1
ATOM 2171 C C . VAL B 1 97 ? -1.161 14.219 2.25 1 99 97 VAL B C 1
ATOM 2173 O O . VAL B 1 97 ? -1.1 13.133 2.826 1 99 97 VAL B O 1
ATOM 2176 N N . VAL B 1 98 ? -2.275 14.703 1.763 1 99 98 VAL B N 1
ATOM 2177 C CA . VAL B 1 98 ? -3.498 13.914 1.702 1 99 98 VAL B CA 1
ATOM 2178 C C . VAL B 1 98 ? -3.492 13.047 0.443 1 99 98 VAL B C 1
ATOM 2180 O O . VAL B 1 98 ? -3.359 13.562 -0.67 1 99 98 VAL B O 1
ATOM 2183 N N . VAL B 1 99 ? -3.545 11.781 0.628 1 99 99 VAL B N 1
ATOM 2184 C CA . VAL B 1 99 ? -3.748 10.859 -0.484 1 99 99 VAL B CA 1
ATOM 2185 C C . VAL B 1 99 ? -5.242 10.656 -0.722 1 99 99 VAL B C 1
ATOM 2187 O O . VAL B 1 99 ? -5.945 10.102 0.129 1 99 99 VAL B O 1
ATOM 2190 N N . VAL B 1 100 ? -5.699 11.102 -1.817 1 98.94 100 VAL B N 1
ATOM 2191 C CA . VAL B 1 100 ? -7.105 10.992 -2.189 1 98.94 100 VAL B CA 1
ATOM 2192 C C . VAL B 1 100 ? -7.297 9.844 -3.18 1 98.94 100 VAL B C 1
ATOM 2194 O O . VAL B 1 100 ? -6.711 9.852 -4.262 1 98.94 100 VAL B O 1
ATOM 2197 N N . ALA B 1 101 ? -8.039 8.844 -2.758 1 98.94 101 ALA B N 1
ATOM 2198 C CA . ALA B 1 101 ? -8.469 7.824 -3.711 1 98.94 101 ALA B CA 1
ATOM 2199 C C . ALA B 1 101 ? -9.57 8.359 -4.621 1 98.94 101 ALA B C 1
ATOM 2201 O O . ALA B 1 101 ? -10.539 8.969 -4.148 1 98.94 101 ALA B O 1
ATOM 2202 N N . ARG B 1 102 ? -9.414 8.164 -5.848 1 98.44 102 ARG B N 1
ATOM 2203 C CA . ARG B 1 102 ? -10.367 8.625 -6.848 1 98.44 102 ARG B CA 1
ATOM 2204 C C . ARG B 1 102 ? -10.672 7.527 -7.863 1 98.44 102 ARG B C 1
ATOM 2206 O O . ARG B 1 102 ? -10.352 7.664 -9.047 1 98.44 102 ARG B O 1
ATOM 2213 N N . PRO B 1 103 ? -11.328 6.465 -7.391 1 97.94 103 PRO B N 1
ATOM 2214 C CA . PRO B 1 103 ? -11.617 5.363 -8.312 1 97.94 103 PRO B CA 1
ATOM 2215 C C . PRO B 1 103 ? -12.367 5.824 -9.562 1 97.94 103 PRO B C 1
ATOM 2217 O O . PRO B 1 103 ? -13.234 6.699 -9.477 1 97.94 103 PRO B O 1
ATOM 2220 N N . GLU B 1 104 ? -11.938 5.309 -10.617 1 96.69 104 GLU B N 1
ATOM 2221 C CA . GLU B 1 104 ? -12.555 5.566 -11.914 1 96.69 104 GLU B CA 1
ATOM 2222 C C . GLU B 1 104 ? -13.383 4.367 -12.383 1 96.69 104 GLU B C 1
ATOM 2224 O O . GLU B 1 104 ? -12.977 3.219 -12.195 1 96.69 104 GLU B O 1
ATOM 2229 N N . PRO B 1 105 ? -14.594 4.719 -12.906 1 95.44 105 PRO B N 1
ATOM 2230 C CA . PRO B 1 105 ? -15.312 3.592 -13.508 1 95.44 105 PRO B CA 1
ATOM 2231 C C . PRO B 1 105 ? -14.508 2.9 -14.609 1 95.44 105 PRO B C 1
ATOM 2233 O O . PRO B 1 105 ? -13.891 3.57 -15.445 1 95.44 105 PRO B O 1
ATOM 2236 N N . SER B 1 106 ? -14.414 1.59 -14.539 1 96.12 106 SER B N 1
ATOM 2237 C CA . SER B 1 106 ? -13.695 0.796 -15.531 1 96.12 106 SER B CA 1
ATOM 2238 C C . SER B 1 106 ? -14.297 -0.597 -15.672 1 96.12 106 SER B C 1
ATOM 2240 O O . SER B 1 106 ? -14.594 -1.253 -14.664 1 96.12 106 SER B O 1
ATOM 2242 N N . ASP B 1 107 ? -14.492 -1.055 -16.891 1 92.12 107 ASP B N 1
ATOM 2243 C CA . ASP B 1 107 ? -14.977 -2.412 -17.141 1 92.12 107 ASP B CA 1
ATOM 2244 C C . ASP B 1 107 ? -13.852 -3.432 -16.969 1 92.12 107 ASP B C 1
ATOM 2246 O O . ASP B 1 107 ? -14.109 -4.613 -16.734 1 92.12 107 ASP B O 1
ATOM 2250 N N . LYS B 1 108 ? -12.68 -2.982 -16.984 1 93.62 108 LYS B N 1
ATOM 2251 C CA . LYS B 1 108 ? -11.523 -3.873 -17.031 1 93.62 108 LYS B CA 1
ATOM 2252 C C . LYS B 1 108 ? -10.859 -3.967 -15.656 1 93.62 108 LYS B C 1
ATOM 2254 O O . LYS B 1 108 ? -10.359 -5.027 -15.273 1 93.62 108 LYS B O 1
ATOM 2259 N N . VAL B 1 109 ? -10.828 -2.834 -14.922 1 97.56 109 VAL B N 1
ATOM 2260 C CA . VAL B 1 109 ? -10.109 -2.764 -13.648 1 97.56 109 VAL B CA 1
ATOM 2261 C C . VAL B 1 109 ? -11.102 -2.662 -12.5 1 97.56 109 VAL B C 1
ATOM 2263 O O . VAL B 1 109 ? -11.773 -1.64 -12.336 1 97.56 109 VAL B O 1
ATOM 2266 N N . PRO B 1 110 ? -11.164 -3.703 -11.734 1 97.88 110 PRO B N 1
ATOM 2267 C CA . PRO B 1 110 ? -12.078 -3.65 -10.586 1 97.88 110 PRO B CA 1
ATOM 2268 C C . PRO B 1 110 ? -11.773 -2.486 -9.648 1 97.88 110 PRO B C 1
ATOM 2270 O O . PRO B 1 110 ? -10.609 -2.154 -9.422 1 97.88 110 PRO B O 1
ATOM 2273 N N . GLU B 1 111 ? -12.805 -1.886 -9.047 1 98.25 111 GLU B N 1
ATOM 2274 C CA . GLU B 1 111 ? -12.656 -0.752 -8.141 1 98.25 111 GLU B CA 1
ATOM 2275 C C . GLU B 1 111 ? -11.758 -1.106 -6.957 1 98.25 111 GLU B C 1
ATOM 2277 O O . GLU B 1 111 ? -10.961 -0.282 -6.508 1 98.25 111 GLU B O 1
ATOM 2282 N N . ILE B 1 112 ? -11.844 -2.33 -6.461 1 98.62 112 ILE B N 1
ATOM 2283 C CA . ILE B 1 112 ? -11.094 -2.748 -5.281 1 98.62 112 ILE B CA 1
ATOM 2284 C C . ILE B 1 112 ? -9.602 -2.68 -5.57 1 98.62 112 ILE B C 1
ATOM 2286 O O . ILE B 1 112 ? -8.805 -2.355 -4.688 1 98.62 112 ILE B O 1
ATOM 2290 N N . GLU B 1 113 ? -9.18 -2.953 -6.785 1 98.81 113 GLU B N 1
ATOM 2291 C CA . GLU B 1 113 ? -7.773 -2.844 -7.148 1 98.81 113 GLU B CA 1
ATOM 2292 C C . GLU B 1 113 ? -7.301 -1.393 -7.098 1 98.81 113 GLU B C 1
ATOM 2294 O O . GLU B 1 113 ? -6.156 -1.12 -6.73 1 98.81 113 GLU B O 1
ATOM 2299 N N . GLN B 1 114 ? -8.203 -0.507 -7.473 1 98.88 114 GLN B N 1
ATOM 2300 C CA . GLN B 1 114 ? -7.902 0.92 -7.43 1 98.88 114 GLN B CA 1
ATOM 2301 C C . GLN B 1 114 ? -7.77 1.408 -5.988 1 98.88 114 GLN B C 1
ATOM 2303 O O . GLN B 1 114 ? -6.883 2.205 -5.68 1 98.88 114 GLN B O 1
ATOM 2308 N N . ILE B 1 115 ? -8.609 0.887 -5.145 1 98.81 115 ILE B N 1
ATOM 2309 C CA . ILE B 1 115 ? -8.57 1.223 -3.725 1 98.81 115 ILE B CA 1
ATOM 2310 C C . ILE B 1 115 ? -7.281 0.691 -3.104 1 98.81 115 ILE B C 1
ATOM 2312 O O . ILE B 1 115 ? -6.59 1.413 -2.379 1 98.81 115 ILE B O 1
ATOM 2316 N N . LEU B 1 116 ? -6.926 -0.517 -3.416 1 98.94 116 LEU B N 1
ATOM 2317 C CA . LEU B 1 116 ? -5.684 -1.106 -2.928 1 98.94 116 LEU B CA 1
ATOM 2318 C C . LEU B 1 116 ? -4.477 -0.317 -3.422 1 98.94 116 LEU B C 1
ATOM 2320 O O . LEU B 1 116 ? -3.504 -0.137 -2.684 1 98.94 116 LEU B O 1
ATOM 2324 N N . SER B 1 117 ? -4.555 0.167 -4.621 1 98.88 117 SER B N 1
ATOM 2325 C CA . SER B 1 117 ? -3.492 1.013 -5.16 1 98.88 117 SER B CA 1
ATOM 2326 C C . SER B 1 117 ? -3.324 2.283 -4.332 1 98.88 117 SER B C 1
ATOM 2328 O O . SER B 1 117 ? -2.203 2.744 -4.109 1 98.88 117 SER B O 1
ATOM 2330 N N . ALA B 1 118 ? -4.391 2.855 -3.873 1 98.94 118 ALA B N 1
ATOM 2331 C CA . ALA B 1 118 ? -4.316 4.043 -3.023 1 98.94 118 ALA B CA 1
ATOM 2332 C C . ALA B 1 118 ? -3.607 3.73 -1.709 1 98.94 118 ALA B C 1
ATOM 2334 O O . ALA B 1 118 ? -2.857 4.562 -1.19 1 98.94 118 ALA B O 1
ATOM 2335 N N . GLY B 1 119 ? -3.859 2.568 -1.173 1 98.94 119 GLY B N 1
ATOM 2336 C CA . GLY B 1 119 ? -3.107 2.135 -0.006 1 98.94 119 GLY B CA 1
ATOM 2337 C C . GLY B 1 119 ? -1.617 2.025 -0.263 1 98.94 119 GLY B C 1
ATOM 2338 O O . GLY B 1 119 ? -0.806 2.408 0.583 1 98.94 119 GLY B O 1
ATOM 2339 N N . ALA B 1 120 ? -1.312 1.541 -1.397 1 98.88 120 ALA B N 1
ATOM 2340 C CA . ALA B 1 120 ? 0.088 1.439 -1.805 1 98.88 120 ALA B CA 1
ATOM 2341 C C . ALA B 1 120 ? 0.729 2.82 -1.915 1 98.88 120 ALA B C 1
ATOM 2343 O O . ALA B 1 120 ? 1.893 3.002 -1.552 1 98.88 120 ALA B O 1
ATOM 2344 N N . VAL B 1 121 ? -0.015 3.805 -2.432 1 98.94 121 VAL B N 1
ATOM 2345 C CA . VAL B 1 121 ? 0.496 5.168 -2.518 1 98.94 121 VAL B CA 1
ATOM 2346 C C . VAL B 1 121 ? 0.84 5.68 -1.12 1 98.94 121 VAL B C 1
ATOM 2348 O O . VAL B 1 121 ? 1.892 6.293 -0.918 1 98.94 121 VAL B O 1
ATOM 2351 N N . CYS B 1 122 ? -0.03 5.434 -0.186 1 98.94 122 CYS B N 1
ATOM 2352 C CA . CYS B 1 122 ? 0.209 5.895 1.177 1 98.94 122 CYS B CA 1
ATOM 2353 C C . CYS B 1 122 ? 1.501 5.309 1.733 1 98.94 122 CYS B C 1
ATOM 2355 O O . CYS B 1 122 ? 2.32 6.031 2.305 1 98.94 122 CYS B O 1
ATOM 2357 N N . LEU B 1 123 ? 1.684 4.027 1.536 1 98.88 123 LEU B N 1
ATOM 2358 C CA . LEU B 1 123 ? 2.904 3.404 2.037 1 98.88 123 LEU B CA 1
ATOM 2359 C C . LEU B 1 123 ? 4.125 3.926 1.289 1 98.88 123 LEU B C 1
ATOM 2361 O O . LEU B 1 123 ? 5.176 4.156 1.894 1 98.88 123 LEU B O 1
ATOM 2365 N N . SER B 1 124 ? 4.004 4.055 -0.007 1 98.88 124 SER B N 1
ATOM 2366 C CA . SER B 1 124 ? 5.117 4.578 -0.796 1 98.88 124 SER B CA 1
ATOM 2367 C C . SER B 1 124 ? 5.512 5.977 -0.336 1 98.88 124 SER B C 1
ATOM 2369 O O . SER B 1 124 ? 6.699 6.297 -0.254 1 98.88 124 SER B O 1
ATOM 2371 N N . LEU B 1 125 ? 4.547 6.766 -0.076 1 98.88 125 LEU B N 1
ATOM 2372 C CA . LEU B 1 125 ? 4.777 8.117 0.43 1 98.88 125 LEU B CA 1
ATOM 2373 C C . LEU B 1 125 ? 5.516 8.078 1.765 1 98.88 125 LEU B C 1
ATOM 2375 O O . LEU B 1 125 ? 6.488 8.812 1.965 1 98.88 125 LEU B O 1
ATOM 2379 N N . LEU B 1 126 ? 5.082 7.219 2.68 1 98.75 126 LEU B N 1
ATOM 2380 C CA . LEU B 1 126 ? 5.73 7.031 3.973 1 98.75 126 LEU B CA 1
ATOM 2381 C C . LEU B 1 126 ? 7.188 6.617 3.797 1 98.75 126 LEU B C 1
ATOM 2383 O O . LEU B 1 126 ? 8.086 7.219 4.395 1 98.75 126 LEU B O 1
ATOM 2387 N N . ASN B 1 127 ? 7.402 5.613 2.984 1 98.69 127 ASN B N 1
ATOM 2388 C CA . ASN B 1 127 ? 8.75 5.105 2.754 1 98.69 127 ASN B CA 1
ATOM 2389 C C . ASN B 1 127 ? 9.648 6.164 2.123 1 98.69 127 ASN B C 1
ATOM 2391 O O . ASN B 1 127 ? 10.812 6.312 2.514 1 98.69 127 ASN B O 1
ATOM 2395 N N . ALA B 1 128 ? 9.102 6.871 1.15 1 98.81 128 ALA B N 1
ATOM 2396 C CA . ALA B 1 128 ? 9.883 7.895 0.464 1 98.81 128 ALA B CA 1
ATOM 2397 C C . ALA B 1 128 ? 10.266 9.023 1.419 1 98.81 128 ALA B C 1
ATOM 2399 O O . ALA B 1 128 ? 11.406 9.492 1.404 1 98.81 128 ALA B O 1
ATOM 2400 N N . ALA B 1 129 ? 9.328 9.484 2.242 1 98.81 129 ALA B N 1
ATOM 2401 C CA . ALA B 1 129 ? 9.617 10.531 3.223 1 98.81 129 ALA B CA 1
ATOM 2402 C C . ALA B 1 129 ? 10.719 10.094 4.18 1 98.81 129 ALA B C 1
ATOM 2404 O O . ALA B 1 129 ? 11.672 10.844 4.426 1 98.81 129 ALA B O 1
ATOM 2405 N N . GLN B 1 130 ? 10.625 8.875 4.645 1 98 130 GLN B N 1
ATOM 2406 C CA . GLN B 1 130 ? 11.594 8.383 5.613 1 98 130 GLN B CA 1
ATOM 2407 C C . GLN B 1 130 ? 12.945 8.133 4.953 1 98 130 GLN B C 1
ATOM 2409 O O . GLN B 1 130 ? 13.992 8.398 5.551 1 98 130 GLN B O 1
ATOM 2414 N N . ALA B 1 131 ? 12.922 7.633 3.736 1 98.5 131 ALA B N 1
ATOM 2415 C CA . ALA B 1 131 ? 14.156 7.465 2.979 1 98.5 131 ALA B CA 1
ATOM 2416 C C . ALA B 1 131 ? 14.859 8.805 2.77 1 98.5 131 ALA B C 1
ATOM 2418 O O . ALA B 1 131 ? 16.094 8.875 2.766 1 98.5 131 ALA B O 1
ATOM 2419 N N . ALA B 1 132 ? 14.086 9.828 2.602 1 98.5 132 ALA B N 1
ATOM 2420 C CA . ALA B 1 132 ? 14.617 11.172 2.387 1 98.5 132 ALA B CA 1
ATOM 2421 C C . ALA B 1 132 ? 15.07 11.797 3.703 1 98.5 132 ALA B C 1
ATOM 2423 O O . ALA B 1 132 ? 15.625 12.898 3.715 1 98.5 132 ALA B O 1
ATOM 2424 N N . GLY B 1 133 ? 14.812 11.109 4.805 1 97.75 133 GLY B N 1
ATOM 2425 C CA . GLY B 1 133 ? 15.375 11.516 6.086 1 97.75 133 GLY B CA 1
ATOM 2426 C C . GLY B 1 133 ? 14.352 12.18 6.996 1 97.75 133 GLY B C 1
ATOM 2427 O O . GLY B 1 133 ? 14.695 12.648 8.086 1 97.75 133 GLY B O 1
ATOM 2428 N N . TRP B 1 134 ? 13.094 12.234 6.613 1 98.31 134 TRP B N 1
ATOM 2429 C CA . TRP B 1 134 ? 12.039 12.891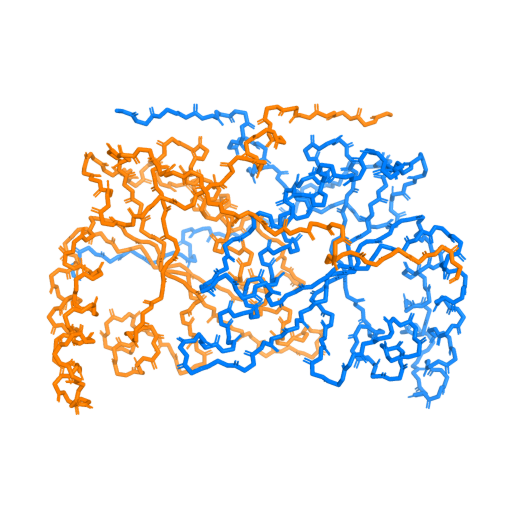 7.383 1 98.31 134 TRP B CA 1
ATOM 2430 C C . TRP B 1 134 ? 11.25 11.867 8.203 1 98.31 134 TRP B C 1
ATOM 2432 O O . TRP B 1 134 ? 11.258 10.68 7.898 1 98.31 134 TRP B O 1
ATOM 2442 N N . GLY B 1 135 ? 10.641 12.344 9.297 1 97.75 135 GLY B N 1
ATOM 2443 C CA . GLY B 1 135 ? 9.586 11.57 9.93 1 97.75 135 GLY B CA 1
ATOM 2444 C C . GLY B 1 135 ? 8.273 11.625 9.18 1 97.75 135 GLY B C 1
ATOM 2445 O O . GLY B 1 135 ? 7.961 12.633 8.531 1 97.75 135 GLY B O 1
ATOM 2446 N N . ALA B 1 136 ? 7.496 10.609 9.328 1 98.19 136 ALA B N 1
ATOM 2447 C CA . ALA B 1 136 ? 6.203 10.57 8.656 1 98.19 136 ALA B CA 1
ATOM 2448 C C . ALA B 1 136 ? 5.238 9.633 9.367 1 98.19 136 ALA B C 1
ATOM 2450 O O . ALA B 1 136 ? 5.656 8.625 9.953 1 98.19 136 ALA B O 1
ATOM 2451 N N . ASN B 1 137 ? 4.012 10 9.344 1 98.44 137 ASN B N 1
ATOM 2452 C CA . ASN B 1 137 ? 2.943 9.266 10.008 1 98.44 137 ASN B CA 1
ATOM 2453 C C . ASN B 1 137 ? 1.662 9.266 9.18 1 98.44 137 ASN B C 1
ATOM 2455 O O . ASN B 1 137 ? 1.188 10.328 8.766 1 98.44 137 ASN B O 1
ATOM 2459 N N . TRP B 1 138 ? 1.143 8.062 8.898 1 98.75 138 TRP B N 1
ATOM 2460 C CA . TRP B 1 138 ? -0.124 7.879 8.203 1 98.75 138 TRP B CA 1
ATOM 2461 C C . TRP B 1 138 ? -1.291 7.855 9.18 1 98.75 138 TRP B C 1
ATOM 2463 O O . TRP B 1 138 ? -1.408 6.934 9.992 1 98.75 138 TRP B O 1
ATOM 2473 N N . LEU B 1 139 ? -2.178 8.898 9.086 1 98.12 139 LEU B N 1
ATOM 2474 C CA . LEU B 1 139 ? -3.359 9.031 9.93 1 98.12 139 LEU B CA 1
ATOM 2475 C C . LEU B 1 139 ? -4.609 9.266 9.078 1 98.12 139 LEU B C 1
ATOM 2477 O O . LEU B 1 139 ? -4.508 9.602 7.898 1 98.12 139 LEU B O 1
ATOM 2481 N N . THR B 1 140 ? -5.738 8.992 9.617 1 97.62 140 THR B N 1
ATOM 2482 C CA . THR B 1 140 ? -7 9.453 9.039 1 97.62 140 THR B CA 1
ATOM 2483 C C . THR B 1 140 ? -7.773 10.305 10.039 1 97.62 140 THR B C 1
ATOM 2485 O O . THR B 1 140 ? -7.637 11.531 10.055 1 97.62 140 THR B O 1
ATOM 2488 N N . GLY B 1 141 ? -8.328 9.672 11.125 1 96.38 141 GLY B N 1
ATOM 2489 C CA . GLY B 1 141 ? -9.188 10.398 12.047 1 96.38 141 GLY B CA 1
ATOM 2490 C C . GLY B 1 141 ? -10.594 10.617 11.5 1 96.38 141 GLY B C 1
ATOM 2491 O O . GLY B 1 141 ? -10.844 10.422 10.312 1 96.38 141 GLY B O 1
ATOM 2492 N N . TRP B 1 142 ? -11.523 11.062 12.383 1 97.81 142 TRP B N 1
ATOM 2493 C CA . TRP B 1 142 ? -12.93 11.164 11.984 1 97.81 142 TRP B CA 1
ATOM 2494 C C . TRP B 1 142 ? -13.102 12.195 10.875 1 97.81 142 TRP B C 1
ATOM 2496 O O . TRP B 1 142 ? -13.992 12.062 10.031 1 97.81 142 TRP B O 1
ATOM 2506 N N . PRO B 1 143 ? -12.25 13.266 10.781 1 98.62 143 PRO B N 1
ATOM 2507 C CA . PRO B 1 143 ? -12.453 14.227 9.695 1 98.62 143 PRO B CA 1
ATOM 2508 C C . PRO B 1 143 ? -12.32 13.586 8.312 1 98.62 143 PRO B C 1
ATOM 2510 O O . PRO B 1 143 ? -13 14.008 7.371 1 98.62 143 PRO B O 1
ATOM 2513 N N . ALA B 1 144 ? -11.523 12.586 8.18 1 98.56 144 ALA B N 1
ATOM 2514 C CA . ALA B 1 144 ? -11.297 11.914 6.906 1 98.56 144 ALA B CA 1
ATOM 2515 C C . ALA B 1 144 ? -12.555 11.211 6.418 1 98.56 144 ALA B C 1
ATOM 2517 O O . ALA B 1 144 ? -12.641 10.797 5.262 1 98.56 144 ALA B O 1
ATOM 2518 N N . TYR B 1 145 ? -13.531 11.141 7.273 1 98.19 145 TYR B N 1
ATOM 2519 C CA . TYR B 1 145 ? -14.734 10.391 6.934 1 98.19 145 TYR B CA 1
ATOM 2520 C C . TYR B 1 145 ? -15.961 11.289 6.957 1 98.19 145 TYR B C 1
ATOM 2522 O O . TYR B 1 145 ? -17.078 10.836 6.691 1 98.19 145 TYR B O 1
ATOM 2530 N N . ASP B 1 146 ? -15.797 12.547 7.336 1 98.56 146 ASP B N 1
ATOM 2531 C CA . ASP B 1 146 ? -16.891 13.508 7.34 1 98.56 146 ASP B CA 1
ATOM 2532 C C . ASP B 1 146 ? -17.031 14.195 5.988 1 98.56 146 ASP B C 1
ATOM 2534 O O . ASP B 1 146 ? -16.172 15 5.609 1 98.56 146 ASP B O 1
ATOM 2538 N N . ARG B 1 147 ? -18.094 13.938 5.312 1 98.44 147 ARG B N 1
ATOM 2539 C CA . ARG B 1 147 ? -18.266 14.461 3.961 1 98.44 147 ARG B CA 1
ATOM 2540 C C . ARG B 1 147 ? -18.266 15.984 3.953 1 98.44 147 ARG B C 1
ATOM 2542 O O . ARG B 1 147 ? -17.797 16.609 2.996 1 98.44 147 ARG B O 1
ATOM 2549 N N . GLY B 1 148 ? -18.828 16.594 4.953 1 98.62 148 GLY B N 1
ATOM 2550 C CA . GLY B 1 148 ? -18.781 18.047 5.051 1 98.62 148 GLY B CA 1
ATOM 2551 C C . GLY B 1 148 ? -17.359 18.594 5.098 1 98.62 148 GLY B C 1
ATOM 2552 O O . GLY B 1 148 ? -17.016 19.5 4.348 1 98.62 148 GLY B O 1
ATOM 2553 N N . PHE B 1 149 ? -16.547 17.969 5.93 1 98.81 149 PHE B N 1
ATOM 2554 C CA . PHE B 1 149 ? -15.156 18.375 6.031 1 98.81 149 PHE B CA 1
ATOM 2555 C C . PHE B 1 149 ? -14.43 18.156 4.707 1 98.81 149 PHE B C 1
ATOM 2557 O O . PHE B 1 149 ? -13.688 19.031 4.254 1 98.81 149 PHE B O 1
ATOM 2564 N N . LEU B 1 150 ? -14.656 17.016 4.074 1 98.81 150 LEU B N 1
ATOM 2565 C CA . LEU B 1 150 ? -13.945 16.656 2.848 1 98.81 150 LEU B CA 1
ATOM 2566 C C . LEU B 1 150 ? -14.312 17.609 1.713 1 98.81 150 LEU B C 1
ATOM 2568 O O . LEU B 1 150 ? -13.445 18.031 0.944 1 98.81 150 LEU B O 1
ATOM 2572 N N . ARG B 1 151 ? -15.531 17.922 1.655 1 98.5 151 ARG B N 1
ATOM 2573 C CA . ARG B 1 151 ? -15.992 18.812 0.595 1 98.5 151 ARG B CA 1
ATOM 2574 C C . ARG B 1 151 ? -15.5 20.234 0.831 1 98.5 151 ARG B C 1
ATOM 2576 O O . ARG B 1 151 ? -14.891 20.844 -0.05 1 98.5 151 ARG B O 1
ATOM 2583 N N . GLU B 1 152 ? -15.68 20.781 1.959 1 98.31 152 GLU B N 1
ATOM 2584 C CA . GLU B 1 152 ? -15.391 22.188 2.252 1 98.31 152 GLU B CA 1
ATOM 2585 C C . GLU B 1 152 ? -13.891 22.406 2.455 1 98.31 152 GLU B C 1
ATOM 2587 O O . GLU B 1 152 ? -13.344 23.438 2.033 1 98.31 152 GLU B O 1
ATOM 2592 N N . GLY B 1 153 ? -13.289 21.438 3.078 1 98.62 153 GLY B N 1
ATOM 2593 C CA . GLY B 1 153 ? -11.906 21.625 3.492 1 98.62 153 GLY B CA 1
ATOM 2594 C C . GLY B 1 153 ? -10.906 21.172 2.441 1 98.62 153 GLY B C 1
ATOM 2595 O O . GLY B 1 153 ? -9.852 21.781 2.283 1 98.62 153 GLY B O 1
ATOM 2596 N N . LEU B 1 154 ? -11.297 20.109 1.688 1 98.69 154 LEU B N 1
ATOM 2597 C CA . LEU B 1 154 ? -10.312 19.484 0.813 1 98.69 154 LEU B CA 1
ATOM 2598 C C . LEU B 1 154 ? -10.797 19.484 -0.633 1 98.69 154 LEU B C 1
ATOM 2600 O O . LEU B 1 154 ? -10.039 19.141 -1.543 1 98.69 154 LEU B O 1
ATOM 2604 N N . GLY B 1 155 ? -12.023 19.828 -0.849 1 98.56 155 GLY B N 1
ATOM 2605 C CA . GLY B 1 155 ? -12.547 19.938 -2.201 1 98.56 155 GLY B CA 1
ATOM 2606 C C . GLY B 1 155 ? -12.734 18.594 -2.885 1 98.56 155 GLY B C 1
ATOM 2607 O O . GLY B 1 155 ? -12.523 18.484 -4.094 1 98.56 155 GLY B O 1
ATOM 2608 N N . LEU B 1 156 ? -13.133 17.609 -2.113 1 98.81 156 LEU B N 1
ATOM 2609 C CA . LEU B 1 156 ? -13.289 16.281 -2.701 1 98.81 156 LEU B CA 1
ATOM 2610 C C . LEU B 1 156 ? -14.625 16.156 -3.412 1 98.81 156 LEU B C 1
ATOM 2612 O O . LEU B 1 156 ? -15.648 16.641 -2.916 1 98.81 156 LEU B O 1
ATOM 2616 N N . ALA B 1 157 ? -14.586 15.531 -4.523 1 98.44 157 ALA B N 1
ATOM 2617 C CA . ALA B 1 157 ? -15.82 15.102 -5.172 1 98.44 157 ALA B CA 1
ATOM 2618 C C . ALA B 1 157 ? -16.5 13.992 -4.379 1 98.44 157 ALA B C 1
ATOM 2620 O O . ALA B 1 157 ? -15.891 13.383 -3.498 1 98.44 157 ALA B O 1
ATOM 2621 N N . GLU B 1 158 ? -17.75 13.68 -4.684 1 97.56 158 GLU B N 1
ATOM 2622 C CA . GLU B 1 158 ? -18.547 12.703 -3.955 1 97.56 158 GLU B CA 1
ATOM 2623 C C . GLU B 1 158 ? -17.969 11.297 -4.098 1 97.56 158 GLU B C 1
ATOM 2625 O O . GLU B 1 158 ? -18.078 10.477 -3.182 1 97.56 158 GLU B O 1
ATOM 2630 N N . THR B 1 159 ? -17.281 11 -5.195 1 97.5 159 THR B N 1
ATOM 2631 C CA . THR B 1 159 ? -16.781 9.664 -5.484 1 97.5 159 THR B CA 1
ATOM 2632 C C . THR B 1 159 ? -15.375 9.477 -4.906 1 97.5 159 THR B C 1
ATOM 2634 O O . THR B 1 159 ? -14.828 8.375 -4.934 1 97.5 159 THR B O 1
ATOM 2637 N N . GLU B 1 160 ? -14.812 10.594 -4.438 1 98.81 160 GLU B N 1
ATOM 2638 C CA . GLU B 1 160 ? -13.469 10.539 -3.873 1 98.81 160 GLU B CA 1
ATOM 2639 C C . GLU B 1 160 ? -13.508 10.305 -2.365 1 98.81 160 GLU B C 1
ATOM 2641 O O . GLU B 1 160 ? -14.484 10.672 -1.701 1 98.81 160 GLU B O 1
ATOM 2646 N N . PHE B 1 161 ? -12.461 9.688 -1.851 1 98.88 161 PHE B N 1
ATOM 2647 C CA . PHE B 1 161 ? -12.32 9.594 -0.403 1 98.88 161 PHE B CA 1
ATOM 2648 C C . PHE B 1 161 ? -10.859 9.688 0.004 1 98.88 161 PHE B C 1
ATOM 2650 O O . PHE B 1 161 ? -9.961 9.578 -0.839 1 98.88 161 PHE B O 1
ATOM 2657 N N . VAL B 1 162 ? -10.625 9.977 1.257 1 98.94 162 VAL B N 1
ATOM 2658 C CA . VAL B 1 162 ? -9.273 10.078 1.795 1 98.94 162 VAL B CA 1
ATOM 2659 C C . VAL B 1 162 ? -8.75 8.688 2.137 1 98.94 162 VAL B C 1
ATOM 2661 O O . VAL B 1 162 ? -9.297 8.008 3.008 1 98.94 162 VAL B O 1
ATOM 2664 N N . ALA B 1 163 ? -7.695 8.297 1.441 1 98.94 163 ALA B N 1
ATOM 2665 C CA . ALA B 1 163 ? -7.004 7.051 1.776 1 98.94 163 ALA B CA 1
ATOM 2666 C C . ALA B 1 163 ? -6.098 7.238 2.992 1 98.94 163 ALA B C 1
ATOM 2668 O O . ALA B 1 163 ? -5.895 6.301 3.77 1 98.94 163 ALA B O 1
ATOM 2669 N N . GLY B 1 164 ? -5.562 8.445 3.072 1 98.88 164 GLY B N 1
ATOM 2670 C CA . GLY B 1 164 ? -4.719 8.742 4.219 1 98.88 164 GLY B CA 1
ATOM 2671 C C . GLY B 1 164 ? -4.215 10.18 4.23 1 98.88 164 GLY B C 1
ATOM 2672 O O . GLY B 1 164 ? -4.172 10.836 3.191 1 98.88 164 GLY B O 1
ATOM 2673 N N . ILE B 1 165 ? -3.928 10.648 5.387 1 98.94 165 ILE B N 1
ATOM 2674 C CA . ILE B 1 165 ? -3.213 11.898 5.613 1 98.94 165 ILE B CA 1
ATOM 2675 C C . ILE B 1 165 ? -1.83 11.609 6.191 1 98.94 165 ILE B C 1
ATOM 2677 O O . ILE B 1 165 ? -1.711 11.164 7.336 1 98.94 165 ILE B O 1
ATOM 2681 N N . VAL B 1 166 ? -0.817 11.867 5.395 1 98.94 166 VAL B N 1
ATOM 2682 C CA . VAL B 1 166 ? 0.546 11.562 5.82 1 98.94 166 VAL B CA 1
ATOM 2683 C C . VAL B 1 166 ? 1.229 12.844 6.301 1 98.94 166 VAL B C 1
ATOM 2685 O O . VAL B 1 166 ? 1.583 13.711 5.492 1 98.94 166 VAL B O 1
ATOM 2688 N N . HIS B 1 167 ? 1.403 12.938 7.586 1 98.88 167 HIS B N 1
ATOM 2689 C CA . HIS B 1 167 ? 2.111 14.062 8.188 1 98.88 167 HIS B CA 1
ATOM 2690 C C . HIS B 1 167 ? 3.623 13.875 8.094 1 98.88 167 HIS B C 1
ATOM 2692 O O . HIS B 1 167 ? 4.129 12.781 8.352 1 98.88 167 HIS B O 1
ATOM 2698 N N . ILE B 1 168 ? 4.316 14.906 7.684 1 98.81 168 ILE B N 1
ATOM 2699 C CA . ILE B 1 168 ? 5.758 14.82 7.465 1 98.81 168 ILE B CA 1
ATOM 2700 C C . ILE B 1 168 ? 6.461 15.961 8.203 1 98.81 168 ILE B C 1
ATOM 2702 O O . ILE B 1 168 ? 6.012 17.109 8.164 1 98.81 168 ILE B O 1
ATOM 2706 N N . GLY B 1 169 ? 7.539 15.633 8.875 1 98.44 169 GLY B N 1
ATOM 2707 C CA . GLY B 1 169 ? 8.344 16.609 9.586 1 98.44 169 GLY B CA 1
ATOM 2708 C C . GLY B 1 169 ? 9.625 16.031 10.164 1 98.44 169 GLY B C 1
ATOM 2709 O O . GLY B 1 169 ? 9.984 14.891 9.859 1 98.44 169 GLY B O 1
ATOM 2710 N N . SER B 1 170 ? 10.312 16.844 10.898 1 98.12 170 SER B N 1
ATOM 2711 C CA . SER B 1 170 ? 11.547 16.406 11.539 1 98.12 170 SER B CA 1
ATOM 2712 C C . SER B 1 170 ? 11.25 15.531 12.75 1 98.12 170 SER B C 1
ATOM 2714 O O . SER B 1 170 ? 10.523 15.945 13.656 1 98.12 170 SER B O 1
ATOM 2716 N N . GLU B 1 171 ? 11.789 14.383 12.695 1 96.06 171 GLU B N 1
ATOM 2717 C CA . GLU B 1 171 ? 11.648 13.477 13.828 1 96.06 171 GLU B CA 1
ATOM 2718 C C . GLU B 1 171 ? 12.344 14.031 15.07 1 96.06 171 GLU B C 1
ATOM 2720 O O . GLU B 1 171 ? 13.477 14.508 14.992 1 96.06 171 GLU B O 1
ATOM 2725 N N . THR B 1 172 ? 11.711 13.984 16.203 1 95.69 172 THR B N 1
ATOM 2726 C CA . THR B 1 172 ? 12.312 14.508 17.422 1 95.69 172 THR B CA 1
ATOM 2727 C C . THR B 1 172 ? 12.57 13.383 18.422 1 95.69 172 THR B C 1
ATOM 2729 O O . THR B 1 172 ? 13.336 13.547 19.375 1 95.69 172 THR B O 1
ATOM 2732 N N . VAL B 1 173 ? 11.859 12.375 18.312 1 92.62 173 VAL B N 1
ATOM 2733 C CA . VAL B 1 173 ? 11.977 11.219 19.188 1 92.62 173 VAL B CA 1
ATOM 2734 C C . VAL B 1 173 ? 11.969 9.938 18.359 1 92.62 173 VAL B C 1
ATOM 2736 O O . VAL B 1 173 ? 11.141 9.766 17.469 1 92.62 173 VAL B O 1
ATOM 2739 N N . ALA B 1 174 ? 12.883 9.031 18.688 1 89.06 174 ALA B N 1
ATOM 2740 C CA . ALA B 1 174 ? 12.852 7.723 18.047 1 89.06 174 ALA B CA 1
ATOM 2741 C C . ALA B 1 174 ? 11.68 6.887 18.562 1 89.06 174 ALA B C 1
ATOM 2743 O O . ALA B 1 174 ? 11.555 6.66 19.766 1 89.06 174 ALA B O 1
ATOM 2744 N N . PRO B 1 175 ? 10.867 6.527 17.609 1 90.56 175 PRO B N 1
ATOM 2745 C CA . PRO B 1 175 ? 9.773 5.695 18.125 1 90.56 175 PRO B CA 1
ATOM 2746 C C . PRO B 1 175 ? 10.25 4.344 18.641 1 90.56 175 PRO B C 1
ATOM 2748 O O . PRO B 1 175 ? 11.172 3.748 18.078 1 90.56 175 PRO B O 1
ATOM 2751 N N . PRO B 1 176 ? 9.664 3.918 19.734 1 87.38 176 PRO B N 1
ATOM 2752 C CA . PRO B 1 176 ? 10.031 2.592 20.234 1 87.38 176 PRO B CA 1
ATOM 2753 C C . PRO B 1 176 ? 9.586 1.465 19.312 1 87.38 176 PRO B C 1
ATOM 2755 O O . PRO B 1 176 ? 8.68 1.652 18.5 1 87.38 176 PRO B O 1
ATOM 2758 N N . GLU B 1 177 ? 10.328 0.38 19.516 1 88.12 177 GLU B N 1
ATOM 2759 C CA . GLU B 1 177 ? 9.836 -0.811 18.828 1 88.12 177 GLU B CA 1
ATOM 2760 C C . GLU B 1 177 ? 8.562 -1.34 19.484 1 88.12 177 GLU B C 1
ATOM 2762 O O . GLU B 1 177 ? 8.375 -1.188 20.703 1 88.12 177 GLU B O 1
ATOM 2767 N N . ARG B 1 178 ? 7.664 -1.797 18.625 1 88.06 178 ARG B N 1
ATOM 2768 C CA . ARG B 1 178 ? 6.43 -2.426 19.094 1 88.06 178 ARG B CA 1
ATOM 2769 C C . ARG B 1 178 ? 6.363 -3.885 18.656 1 88.06 178 ARG B C 1
ATOM 2771 O O . ARG B 1 178 ? 7.113 -4.312 17.766 1 88.06 178 ARG B O 1
ATOM 2778 N N . PRO B 1 179 ? 5.516 -4.652 19.469 1 91.38 179 PRO B N 1
ATOM 2779 C CA . PRO B 1 179 ? 5.34 -6.023 18.984 1 91.38 179 PRO B CA 1
ATOM 2780 C C . PRO B 1 179 ? 4.961 -6.086 17.5 1 91.38 179 PRO B C 1
ATOM 2782 O O . PRO B 1 179 ? 4.176 -5.262 17.031 1 91.38 179 PRO B O 1
ATOM 2785 N N . ARG B 1 180 ? 5.621 -6.961 16.812 1 95.19 180 ARG B N 1
ATOM 2786 C CA . ARG B 1 180 ? 5.383 -7.145 15.391 1 95.19 180 ARG B CA 1
ATOM 2787 C C . ARG B 1 180 ? 4.559 -8.398 15.133 1 95.19 180 ARG B C 1
ATOM 2789 O O . ARG B 1 180 ? 4.496 -9.297 15.977 1 95.19 180 ARG B O 1
ATOM 2796 N N . PRO B 1 181 ? 3.906 -8.391 13.992 1 95.69 181 PRO B N 1
ATOM 2797 C CA . PRO B 1 181 ? 3.143 -9.594 13.641 1 95.69 181 PRO B CA 1
ATOM 2798 C C . PRO B 1 181 ? 3.998 -10.859 13.641 1 95.69 181 PRO B C 1
ATOM 2800 O O . PRO B 1 181 ? 5.164 -10.82 13.242 1 95.69 181 PRO B O 1
ATOM 2803 N N . ASP B 1 182 ? 3.408 -11.953 14.055 1 97.94 182 ASP B N 1
ATOM 2804 C CA . ASP B 1 182 ? 4.043 -13.266 13.945 1 97.94 182 ASP B CA 1
ATOM 2805 C C . ASP B 1 182 ? 3.928 -13.812 12.523 1 97.94 182 ASP B C 1
ATOM 2807 O O . ASP B 1 182 ? 2.926 -14.445 12.172 1 97.94 182 ASP B O 1
ATOM 2811 N N . VAL B 1 183 ? 4.922 -13.711 11.781 1 98.44 183 VAL B N 1
ATOM 2812 C CA . VAL B 1 183 ? 4.902 -14.008 10.352 1 98.44 183 VAL B CA 1
ATOM 2813 C C . VAL B 1 183 ? 4.527 -15.469 10.133 1 98.44 183 VAL B C 1
ATOM 2815 O O . VAL B 1 183 ? 3.738 -15.789 9.234 1 98.44 183 VAL B O 1
ATOM 2818 N N . ALA B 1 184 ? 5.055 -16.328 10.93 1 98.12 184 ALA B N 1
ATOM 2819 C CA . ALA B 1 184 ? 4.793 -17.75 10.773 1 98.12 184 ALA B CA 1
ATOM 2820 C C . ALA B 1 184 ? 3.307 -18.062 10.945 1 98.12 184 ALA B C 1
ATOM 2822 O O . ALA B 1 184 ? 2.732 -18.828 10.18 1 98.12 184 ALA B O 1
ATOM 2823 N N . SER B 1 185 ? 2.674 -17.438 11.93 1 98.38 185 SER B N 1
ATOM 2824 C CA . SER B 1 185 ? 1.265 -17.688 12.211 1 98.38 185 SER B CA 1
ATOM 2825 C C . SER B 1 185 ? 0.37 -17.094 11.133 1 98.38 185 SER B C 1
ATOM 2827 O O . SER B 1 185 ? -0.741 -17.562 10.898 1 98.38 185 SER B O 1
ATOM 2829 N N . LEU B 1 186 ? 0.902 -16.094 10.438 1 98.62 186 LEU B N 1
ATOM 2830 C CA . LEU B 1 186 ? 0.093 -15.375 9.461 1 98.62 186 LEU B CA 1
ATOM 2831 C C . LEU B 1 186 ? 0.376 -15.883 8.047 1 98.62 186 LEU B C 1
ATOM 2833 O O . LEU B 1 186 ? -0.155 -15.344 7.074 1 98.62 186 LEU B O 1
ATOM 2837 N N . THR B 1 187 ? 1.209 -16.875 7.953 1 98.88 187 THR B N 1
ATOM 2838 C CA . THR B 1 187 ? 1.594 -17.391 6.637 1 98.88 187 THR B CA 1
ATOM 2839 C C . THR B 1 187 ? 1.242 -18.859 6.5 1 98.88 187 THR B C 1
ATOM 2841 O O . THR B 1 187 ? 1.609 -19.672 7.348 1 98.88 187 THR B O 1
ATOM 2844 N N . THR B 1 188 ? 0.511 -19.203 5.5 1 98.81 188 THR B N 1
ATOM 2845 C CA . THR B 1 188 ? 0.246 -20.594 5.121 1 98.81 188 THR B CA 1
ATOM 2846 C C . THR B 1 188 ? 1.065 -20.969 3.895 1 98.81 188 THR B C 1
ATOM 2848 O O . THR B 1 188 ? 1.11 -20.234 2.91 1 98.81 188 THR B O 1
ATOM 2851 N N . TRP B 1 189 ? 1.703 -22.125 3.992 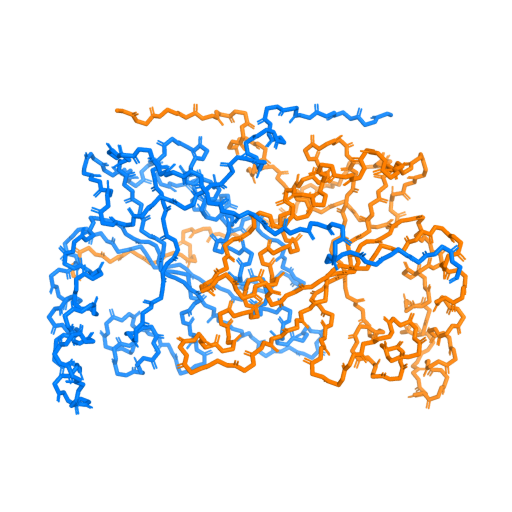1 98.69 189 TRP B N 1
ATOM 2852 C CA . TRP B 1 189 ? 2.488 -22.641 2.877 1 98.69 189 TRP B CA 1
ATOM 2853 C C . TRP B 1 189 ? 1.731 -23.734 2.145 1 98.69 189 TRP B C 1
ATOM 2855 O O . TRP B 1 189 ? 1.195 -24.656 2.771 1 98.69 189 TRP B O 1
ATOM 2865 N N . VAL B 1 190 ? 1.64 -23.578 0.866 1 98.69 190 VAL B N 1
ATOM 2866 C CA . VAL B 1 190 ? 0.968 -24.578 0.03 1 98.69 190 VAL B CA 1
ATOM 2867 C C . VAL B 1 190 ? 1.963 -25.172 -0.959 1 98.69 190 VAL B C 1
ATOM 2869 O O . VAL B 1 190 ? 2.395 -24.5 -1.9 1 98.69 190 VAL B O 1
ATOM 2872 N N . SER B 1 191 ? 2.252 -26.469 -0.847 1 97.56 191 SER B N 1
ATOM 2873 C CA . SER B 1 191 ? 3.311 -27.094 -1.628 1 97.56 191 SER B CA 1
ATOM 2874 C C . SER B 1 191 ? 2.738 -28.062 -2.656 1 97.56 191 SER B C 1
ATOM 2876 O O . SER B 1 191 ? 3.475 -28.609 -3.479 1 97.56 191 SER B O 1
ATOM 2878 N N . GLU B 1 192 ? 1.443 -28.422 -2.453 1 94.75 192 GLU B N 1
ATOM 2879 C CA . GLU B 1 192 ? 0.769 -29.281 -3.418 1 94.75 192 GLU B CA 1
ATOM 2880 C C . GLU B 1 192 ? -0.68 -28.844 -3.627 1 94.75 192 GLU B C 1
ATOM 2882 O O . GLU B 1 192 ? -1.277 -28.219 -2.752 1 94.75 192 GLU B O 1
#

InterPro domains:
  IPR000415 Nitroreductase-like [G3DSA:3.40.109.10] (7-171)
  IPR000415 Nitroreductase-like [SSF55469] (5-190)
  IPR026021 Putative NAD(P)H nitroreductase YdjA-like [PIRSF000232] (5-188)
  IPR026021 Putative NAD(P)H nitroreductase YdjA-like [cd02135] (9-169)
  IPR029479 Nitroreductase [PF00881] (26-169)
  IPR052530 NAD(P)H nitroreductase [PTHR43821] (7-190)

pLDDT: mean 97.39, std 2.7, range [76.56, 99.0]

Radius of gyration: 20.73 Å; Cα contacts (8 Å, |Δi|>4): 776; chains: 2; bounding box: 44×58×48 Å